Protein 4PH6 (pdb70)

B-factor: mean 16.08, std 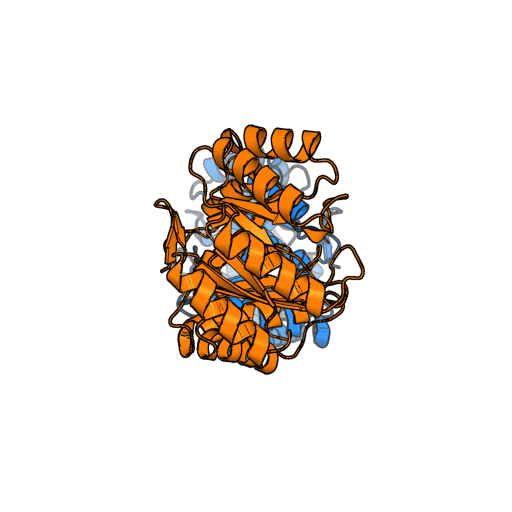8.1, range [1.44, 78.94]

Sequence (480 aa):
PVIVKNVRIGEGNPKIVVPIVAPTAEDILAEATASQTLDCDLVEWRLDYYENVADFSDVCNLSQQVMERLGQKPLLLTFRTQKEGGEMAFSEENYFALYHELVKKGALDLLDIELFANPLAADTLIHEAKKAGIKIVLCNHDFQKTPSQEEIVARLRQMQMRQADICKIAVMPQDATDVLTLLSATNEMYTHYASVPIVTMSMGQLGMISRVTGQLFGSALTFGSLSVQVLRNYLKTFEQPVIVKNVRIGEGNPKIVVPIVAPTAEDILAEATASQTLDCDLVEWRLDYYENVADFSDVCNLSQQVMERLGQKPLLLTFRTQKEGGEMAFSEENYFALYHELVKKGALDLLDIELFANPLAADTLIHEAKKAGIKIVLCNHDFQKTPSQEEIVARLRQMQMRQADICKIAVMPQDATDVLTLLSATNEMYTHYASVPIVTMSMGQLGMISRVTGQLFGSALTFGSLSVQVLRNYLKTFEQ

Radius of gyration: 26.82 Å; Cα contacts (8 Å, |Δi|>4): 1032; chains: 2; bounding box: 39×68×71 Å

Structure (mmCIF, N/CA/C/O backbone):
data_4PH6
#
_entry.id   4PH6
#
_cell.length_a   42.973
_cell.length_b   48.288
_cell.length_c   67.429
_cell.angle_alpha   108.070
_cell.angle_beta   92.860
_cell.angle_gamma   111.830
#
_symmetry.space_group_name_H-M   'P 1'
#
loop_
_entity.id
_entity.type
_entity.pdbx_description
1 polymer '3-dehydroquinate dehydratase'
2 water water
#
loop_
_atom_site.group_PDB
_atom_site.id
_atom_site.type_symbol
_atom_site.label_atom_id
_atom_site.label_alt_id
_atom_site.label_comp_id
_atom_site.label_asym_id
_atom_site.label_entity_id
_atom_site.label_seq_id
_atom_site.pdbx_PDB_ins_code
_atom_site.Cartn_x
_atom_site.Cartn_y
_atom_site.Cartn_z
_atom_site.occupancy
_atom_site.B_iso_or_equiv
_atom_site.auth_seq_id
_atom_site.auth_comp_id
_atom_site.auth_asym_id
_atom_site.auth_atom_id
_atom_site.pdbx_PDB_model_num
ATOM 1 N N . PRO A 1 6 ? -17.113 38.309 -36.553 1.00 21.41 3 PRO A N 1
ATOM 2 C CA . PRO A 1 6 ? -18.428 37.820 -36.115 1.00 18.45 3 PRO A CA 1
ATOM 3 C C . PRO A 1 6 ? -18.952 36.739 -37.047 1.00 20.83 3 PRO A C 1
ATOM 4 O O . PRO A 1 6 ? -19.082 36.963 -38.256 1.00 26.13 3 PRO A O 1
ATOM 8 N N . VAL A 1 7 ? -19.207 35.561 -36.496 1.00 13.99 4 VAL A N 1
ATOM 9 C CA . VAL A 1 7 ? -19.690 34.443 -37.299 1.00 14.36 4 VAL A CA 1
ATOM 10 C C . VAL A 1 7 ? -21.200 34.533 -37.438 1.00 15.13 4 VAL A C 1
ATOM 11 O O . VAL A 1 7 ? -21.927 34.474 -36.445 1.00 20.02 4 VAL A O 1
ATOM 15 N N . ILE A 1 8 ? -21.674 34.700 -38.667 1.00 11.68 5 ILE A N 1
ATOM 16 C CA . ILE A 1 8 ? -23.093 34.900 -38.890 1.00 11.76 5 ILE A CA 1
ATOM 17 C C . ILE A 1 8 ? -23.733 33.649 -39.478 1.00 11.58 5 ILE A C 1
ATOM 18 O O . ILE A 1 8 ? -23.351 33.182 -40.536 1.00 13.92 5 ILE A O 1
ATOM 23 N N . VAL A 1 9 ? -24.705 33.104 -38.755 1.00 16.11 6 VAL A N 1
ATOM 24 C CA . VAL A 1 9 ? -25.443 31.916 -39.183 1.00 17.17 6 VAL A CA 1
ATOM 25 C C . VAL A 1 9 ? -26.962 32.082 -38.982 1.00 17.57 6 VAL A C 1
ATOM 26 O O . VAL A 1 9 ? -27.444 32.255 -37.850 1.00 10.83 6 VAL A O 1
ATOM 30 N N . LYS A 1 10 ? -27.697 32.021 -40.097 1.00 11.40 7 LYS A N 1
ATOM 31 C CA . LYS A 1 10 ? -29.147 32.238 -40.118 1.00 11.58 7 LYS A CA 1
ATOM 32 C C . LYS A 1 10 ? -29.522 33.517 -39.368 1.00 13.70 7 LYS A C 1
ATOM 33 O O . LYS A 1 10 ? -30.368 33.511 -38.474 1.00 11.70 7 LYS A O 1
ATOM 39 N N . ASN A 1 11 ? -28.841 34.597 -39.750 1.00 12.95 8 ASN A N 1
ATOM 40 C CA . ASN A 1 11 ? -29.026 35.939 -39.213 1.00 12.69 8 ASN A CA 1
ATOM 41 C C . ASN A 1 11 ? -28.579 36.092 -37.759 1.00 13.89 8 ASN A C 1
ATOM 42 O O . ASN A 1 11 ? -28.622 37.192 -37.218 1.00 17.38 8 ASN A O 1
ATOM 47 N N . VAL A 1 12 ? -28.132 35.010 -37.126 1.00 16.62 9 VAL A N 1
ATOM 48 C CA . VAL A 1 12 ? -27.610 35.109 -35.762 1.00 11.23 9 VAL A CA 1
ATOM 49 C C . VAL A 1 12 ? -26.134 35.533 -35.785 1.00 11.19 9 VAL A C 1
ATOM 50 O O . VAL A 1 12 ? -25.275 34.803 -36.285 1.00 10.98 9 VAL A O 1
ATOM 54 N N . ARG A 1 13 ? -25.849 36.710 -35.224 1.00 11.48 10 ARG A N 1
ATOM 55 C CA . ARG A 1 13 ? -24.512 37.299 -35.291 1.00 11.58 10 ARG A CA 1
ATOM 56 C C . ARG A 1 13 ? -23.680 36.926 -34.079 1.00 11.08 10 ARG A C 1
ATOM 57 O O . ARG A 1 13 ? -23.672 37.635 -33.086 1.00 14.89 10 ARG A O 1
ATOM 65 N N . ILE A 1 14 ? -22.970 35.807 -34.173 1.00 15.09 11 ILE A N 1
ATOM 66 C CA . ILE A 1 14 ? -22.166 35.306 -33.070 1.00 11.79 11 ILE A CA 1
ATOM 67 C C . ILE A 1 14 ? -20.817 36.022 -32.994 1.00 12.74 11 ILE A C 1
ATOM 68 O O . ILE A 1 14 ? -20.006 35.935 -33.922 1.00 10.60 11 ILE A O 1
ATOM 73 N N . GLY A 1 15 ? -20.586 36.723 -31.886 1.00 10.40 12 GLY A N 1
ATOM 74 C CA . GLY A 1 15 ? -19.382 37.526 -31.721 1.00 10.60 12 GLY A CA 1
ATOM 75 C C . GLY A 1 15 ? -19.692 39.013 -31.768 1.00 15.08 12 GLY A C 1
ATOM 76 O O . GLY A 1 15 ? -18.792 39.838 -31.921 1.00 11.53 12 GLY A O 1
ATOM 77 N N . GLU A 1 16 ? -20.979 39.348 -31.647 1.00 15.75 13 GLU A N 1
ATOM 78 C CA . GLU A 1 16 ? -21.451 40.736 -31.648 1.00 17.37 13 GLU A CA 1
ATOM 79 C C . GLU A 1 16 ? -22.596 40.948 -30.667 1.00 16.48 13 GLU A C 1
ATOM 80 O O . GLU A 1 16 ? -23.432 40.075 -30.477 1.00 15.71 13 GLU A O 1
ATOM 86 N N . GLY A 1 17 ? -22.643 42.134 -30.071 1.00 18.53 14 GLY A N 1
ATOM 87 C CA . GLY A 1 17 ? -23.693 42.469 -29.145 1.00 11.54 14 GLY A CA 1
ATOM 88 C C . GLY A 1 17 ? -23.667 41.509 -27.981 1.00 14.36 14 GLY A C 1
ATOM 89 O O . GLY A 1 17 ? -22.596 41.092 -27.539 1.00 11.07 14 GLY A O 1
ATOM 90 N N . ASN A 1 18 ? -24.851 41.146 -27.498 1.00 10.69 15 ASN A N 1
ATOM 91 C CA . ASN A 1 18 ? -24.980 40.213 -26.392 1.00 12.43 15 ASN A CA 1
ATOM 92 C C . ASN A 1 18 ? -24.689 38.772 -26.800 1.00 16.14 15 ASN A C 1
ATOM 93 O O . ASN A 1 18 ? -24.954 38.389 -27.941 1.00 17.67 15 ASN A O 1
ATOM 98 N N . PRO A 1 19 ? -24.152 37.973 -25.860 1.00 15.91 16 PRO A N 1
ATOM 99 C CA . PRO A 1 19 ? -23.900 36.542 -26.041 1.00 14.25 16 PRO A CA 1
ATOM 100 C C . PRO A 1 19 ? -25.144 35.807 -26.510 1.00 14.52 16 PRO A C 1
ATOM 101 O O . PRO A 1 19 ? -26.217 35.965 -25.911 1.00 9.51 16 PRO A O 1
ATOM 105 N N . LYS A 1 20 ? -24.997 34.991 -27.546 1.00 9.83 17 LYS A N 1
ATOM 106 C CA . LYS A 1 20 ? -26.137 34.278 -28.085 1.00 9.75 17 LYS A CA 1
ATOM 107 C C . LYS A 1 20 ? -26.397 33.059 -27.227 1.00 11.54 17 LYS A C 1
ATOM 108 O O . LYS A 1 20 ? -25.461 32.455 -26.693 1.00 14.72 17 LYS A O 1
ATOM 114 N N . ILE A 1 21 ? -27.669 32.714 -27.077 1.00 9.34 18 ILE A N 1
ATOM 115 C CA . ILE A 1 21 ? -28.047 31.647 -26.172 1.00 9.16 18 ILE A CA 1
ATOM 116 C C . ILE A 1 21 ? -28.264 30.328 -26.896 1.00 12.68 18 ILE A C 1
ATOM 117 O O . ILE A 1 21 ? -28.961 30.266 -27.915 1.00 12.20 18 ILE A O 1
ATOM 122 N N . VAL A 1 22 ? -27.650 29.290 -26.331 1.00 9.18 19 VAL A N 1
ATOM 123 C CA . VAL A 1 22 ? -27.662 27.932 -26.842 1.00 10.04 19 VAL A CA 1
ATOM 124 C C . VAL A 1 22 ? -28.391 27.008 -25.883 1.00 13.77 19 VAL A C 1
ATOM 125 O O . VAL A 1 22 ? -28.008 26.896 -24.718 1.00 16.15 19 VAL A O 1
ATOM 129 N N . VAL A 1 23 ? -29.420 26.325 -26.364 1.00 9.23 20 VAL A N 1
ATOM 130 C CA . VAL A 1 23 ? -30.060 25.305 -25.555 1.00 9.22 20 VAL A CA 1
ATOM 131 C C . VAL A 1 23 ? -29.667 23.937 -26.099 1.00 15.81 20 VAL A C 1
ATOM 132 O O . VAL A 1 23 ? -29.734 23.701 -27.315 1.00 9.54 20 VAL A O 1
ATOM 136 N N . PRO A 1 24 ? -29.226 23.033 -25.198 1.00 16.92 21 PRO A N 1
ATOM 137 C CA . PRO A 1 24 ? -28.925 21.633 -25.526 1.00 15.25 21 PRO A CA 1
ATOM 138 C C . PRO A 1 24 ? -30.154 20.710 -25.484 1.00 14.19 21 PRO A C 1
ATOM 139 O O . PRO A 1 24 ? -31.034 20.829 -24.633 1.00 9.71 21 PRO A O 1
ATOM 143 N N . ILE A 1 25 ? -30.196 19.789 -26.436 1.00 15.69 22 ILE A N 1
ATOM 144 C CA . ILE A 1 25 ? -31.099 18.665 -26.371 1.00 10.13 22 ILE A CA 1
ATOM 145 C C . ILE A 1 25 ? -30.275 17.463 -25.939 1.00 10.33 22 ILE A C 1
ATOM 146 O O . ILE A 1 25 ? -29.306 17.111 -26.610 1.00 14.71 22 ILE A O 1
ATOM 151 N N . VAL A 1 26 ? -30.623 16.856 -24.807 1.00 10.43 23 VAL A N 1
ATOM 152 C CA . VAL A 1 26 ? -29.887 15.690 -24.320 1.00 10.70 23 VAL A CA 1
ATOM 153 C C . VAL A 1 26 ? -30.770 14.461 -24.162 1.00 13.17 23 VAL A C 1
ATOM 154 O O . VAL A 1 26 ? -30.365 13.485 -23.537 1.00 13.84 23 VAL A O 1
ATOM 158 N N . ALA A 1 27 ? -31.976 14.502 -24.725 1.00 18.14 24 ALA A N 1
ATOM 159 C CA . ALA A 1 27 ? -32.897 13.374 -24.613 1.00 17.54 24 ALA A CA 1
ATOM 160 C C . ALA A 1 27 ? -32.391 12.182 -25.439 1.00 17.11 24 ALA A C 1
ATOM 161 O O . ALA A 1 27 ? -31.880 12.360 -26.533 1.00 18.37 24 ALA A O 1
ATOM 163 N N . PRO A 1 28 ? -32.527 10.960 -24.902 1.00 18.69 25 PRO A N 1
ATOM 164 C CA . PRO A 1 28 ? -31.960 9.765 -25.535 1.00 16.23 25 PRO A CA 1
ATOM 165 C C . PRO A 1 28 ? -32.840 9.152 -26.622 1.00 19.60 25 PRO A C 1
ATOM 166 O O . PRO A 1 28 ? -32.309 8.465 -27.491 1.00 22.04 25 PRO A O 1
ATOM 170 N N . THR A 1 29 ? -34.153 9.359 -26.573 1.00 16.29 26 THR A N 1
ATOM 171 C CA . THR A 1 29 ? -35.006 8.777 -27.609 1.00 17.22 26 THR A CA 1
ATOM 172 C C . THR A 1 29 ? -35.325 9.792 -28.672 1.00 18.19 26 THR A C 1
ATOM 173 O O . THR A 1 29 ? -35.374 10.990 -28.396 1.00 12.35 26 THR A O 1
ATOM 177 N N . ALA A 1 30 ? -35.561 9.282 -29.881 1.00 19.98 27 ALA A N 1
ATOM 178 C CA . ALA A 1 30 ? -35.799 10.091 -31.069 1.00 16.08 27 ALA A CA 1
ATOM 179 C C . ALA A 1 30 ? -37.015 10.964 -30.881 1.00 16.36 27 ALA A C 1
ATOM 180 O O . ALA A 1 30 ? -36.997 12.163 -31.178 1.00 13.57 27 ALA A O 1
ATOM 182 N N . GLU A 1 31 ? -38.069 10.332 -30.378 1.00 19.51 28 GLU A N 1
ATOM 183 C CA . GLU A 1 31 ? -39.363 10.967 -30.164 1.00 20.30 28 GLU A CA 1
ATOM 184 C C . GLU A 1 31 ? -39.284 12.176 -29.239 1.00 21.39 28 GLU A C 1
ATOM 185 O O . GLU A 1 31 ? -39.920 13.200 -29.483 1.00 18.78 28 GLU A O 1
ATOM 191 N N . ASP A 1 32 ? -38.501 12.050 -28.174 1.00 21.68 29 ASP A N 1
ATOM 192 C CA . ASP A 1 32 ? -38.300 13.157 -27.251 1.00 21.07 29 ASP A CA 1
ATOM 193 C C . ASP A 1 32 ? -37.353 14.209 -27.831 1.00 19.15 29 ASP A C 1
ATOM 194 O O . ASP A 1 32 ? -37.461 15.388 -27.504 1.00 19.19 29 ASP A O 1
ATOM 199 N N . ILE A 1 33 ? -36.435 13.784 -28.693 1.00 11.92 30 ILE A N 1
ATOM 200 C CA . ILE A 1 33 ? -35.517 14.722 -29.336 1.00 16.95 30 ILE A CA 1
ATOM 201 C C . ILE A 1 33 ? -36.287 15.638 -30.292 1.00 12.26 30 ILE A C 1
ATOM 202 O O . ILE A 1 33 ? -36.067 16.849 -30.308 1.00 13.71 30 ILE A O 1
ATOM 207 N N . LEU A 1 34 ? -37.210 15.068 -31.058 1.00 10.87 31 LEU A N 1
ATOM 208 C CA . LEU A 1 34 ? -38.061 15.868 -31.937 1.00 13.88 31 LEU A CA 1
ATOM 209 C C . LEU A 1 34 ? -38.983 16.800 -31.144 1.00 16.70 31 LEU A C 1
ATOM 210 O O . LEU A 1 34 ? -39.152 17.962 -31.520 1.00 10.59 31 LEU A O 1
ATOM 215 N N . ALA A 1 35 ? -39.572 16.303 -30.056 1.00 11.69 32 ALA A N 1
ATOM 216 C CA . ALA A 1 35 ? -40.450 17.142 -29.247 1.00 18.79 32 ALA A CA 1
ATOM 217 C C . ALA A 1 35 ? -39.706 18.373 -28.731 1.00 15.99 32 ALA A C 1
ATOM 218 O O . ALA A 1 35 ? -40.201 19.502 -28.853 1.00 17.97 32 ALA A O 1
ATOM 220 N N . GLU A 1 36 ? -38.514 18.154 -28.185 1.00 13.83 33 GLU A N 1
ATOM 221 C CA . GLU A 1 36 ? -37.725 19.236 -27.608 1.00 11.06 33 GLU A CA 1
ATOM 222 C C . GLU A 1 36 ? -37.225 20.205 -28.691 1.00 9.74 33 GLU A C 1
ATOM 223 O O . GLU A 1 36 ? -36.983 21.380 -28.425 1.00 9.47 33 GLU A O 1
ATOM 229 N N . ALA A 1 37 ? -37.093 19.708 -29.913 1.00 9.53 34 ALA A N 1
ATOM 230 C CA . ALA A 1 37 ? -36.737 20.553 -31.038 1.00 9.08 34 ALA A CA 1
ATOM 231 C C . ALA A 1 37 ? -37.902 21.481 -31.338 1.00 9.25 34 ALA A C 1
ATOM 232 O O . ALA A 1 37 ? -37.737 22.692 -31.488 1.00 11.63 34 ALA A O 1
ATOM 234 N N . THR A 1 38 ? -39.088 20.894 -31.414 1.00 9.82 35 THR A N 1
ATOM 235 C CA . THR A 1 38 ? -40.292 21.673 -31.641 1.00 19.64 35 THR A CA 1
ATOM 236 C C . THR A 1 38 ? -40.487 22.684 -30.512 1.00 10.83 35 THR A C 1
ATOM 237 O O . THR A 1 38 ? -40.812 23.841 -30.780 1.00 10.26 35 THR A O 1
ATOM 241 N N . ALA A 1 39 ? -40.241 22.257 -29.274 1.00 10.39 36 ALA A N 1
ATOM 242 C CA . ALA A 1 39 ? -40.355 23.143 -28.125 1.00 11.30 36 ALA A CA 1
ATOM 243 C C . ALA A 1 39 ? -39.403 24.346 -28.205 1.00 17.89 36 ALA A C 1
ATOM 244 O O . ALA A 1 39 ? -39.755 25.428 -27.729 1.00 10.03 36 ALA A O 1
ATOM 246 N N . SER A 1 40 ? -38.222 24.176 -28.815 1.00 15.57 37 SER A N 1
ATOM 247 C CA . SER A 1 40 ? -37.265 25.281 -28.914 1.00 8.97 37 SER A CA 1
ATOM 248 C C . SER A 1 40 ? -37.854 26.485 -29.679 1.00 9.02 37 SER A C 1
ATOM 249 O O . SER A 1 40 ? -37.403 27.620 -29.515 1.00 8.97 37 SER A O 1
ATOM 252 N N . GLN A 1 41 ? -38.884 26.241 -30.479 1.00 9.29 38 GLN A N 1
ATOM 253 C CA . GLN A 1 41 ? -39.487 27.298 -31.286 1.00 13.51 38 GLN A CA 1
ATOM 254 C C . GLN A 1 41 ? -40.141 28.378 -30.441 1.00 13.70 38 GLN A C 1
ATOM 255 O O . GLN A 1 41 ? -40.347 29.493 -30.912 1.00 13.78 38 GLN A O 1
ATOM 261 N N . THR A 1 42 ? -40.481 28.041 -29.200 1.00 13.92 39 THR A N 1
ATOM 262 C CA . THR A 1 42 ? -41.061 29.014 -28.292 1.00 12.07 39 THR A CA 1
ATOM 263 C C . THR A 1 42 ? -40.187 29.227 -27.067 1.00 14.10 39 THR A C 1
ATOM 264 O O . THR A 1 42 ? -40.661 29.747 -26.050 1.00 16.32 39 THR A O 1
ATOM 268 N N . LEU A 1 43 ? -38.920 28.823 -27.162 1.00 9.05 40 LEU A N 1
ATOM 269 C CA . LEU A 1 43 ? -37.935 29.104 -26.113 1.00 13.42 40 LEU A CA 1
ATOM 270 C C . LEU A 1 43 ? -37.139 30.359 -26.450 1.00 12.99 40 LEU A C 1
ATOM 271 O O . LEU A 1 43 ? -36.863 30.628 -27.621 1.00 8.65 40 LEU A O 1
ATOM 276 N N . ASP A 1 44 ? -36.753 31.108 -25.420 1.00 10.16 41 ASP A N 1
ATOM 277 C CA . ASP A 1 44 ? -36.054 32.377 -25.608 1.00 12.99 41 ASP A CA 1
ATOM 278 C C . ASP A 1 44 ? -34.549 32.145 -25.801 1.00 11.84 41 ASP A C 1
ATOM 279 O O . ASP A 1 44 ? -33.740 32.540 -24.973 1.00 16.87 41 ASP A O 1
ATOM 284 N N . CYS A 1 45 ? -34.199 31.493 -26.903 1.00 8.46 42 CYS A N 1
ATOM 285 C CA . CYS A 1 45 ? -32.816 31.143 -27.208 1.00 11.16 42 CYS A CA 1
ATOM 286 C C . CYS A 1 45 ? -32.520 31.459 -28.664 1.00 12.93 42 CYS A C 1
ATOM 287 O O . CYS A 1 45 ? -33.435 31.747 -29.440 1.00 15.63 42 CYS A O 1
ATOM 290 N N . ASP A 1 46 ? -31.250 31.380 -29.042 1.00 7.35 43 ASP A N 1
ATOM 291 C CA . ASP A 1 46 ? -30.855 31.767 -30.380 1.00 7.10 43 ASP A CA 1
ATOM 292 C C . ASP A 1 46 ? -30.472 30.561 -31.218 1.00 7.99 43 ASP A C 1
ATOM 293 O O . ASP A 1 46 ? -30.700 30.539 -32.433 1.00 11.07 43 ASP A O 1
ATOM 298 N N . LEU A 1 47 ? -29.887 29.558 -30.579 1.00 6.64 44 LEU A N 1
ATOM 299 C CA . LEU A 1 47 ? -29.620 28.329 -31.290 1.00 8.34 44 LEU A CA 1
ATOM 300 C C . LEU A 1 47 ? -29.759 27.102 -30.408 1.00 9.90 44 LEU A C 1
ATOM 301 O O . LEU A 1 47 ? -30.021 27.209 -29.217 1.00 6.23 44 LEU A O 1
ATOM 306 N N . VAL A 1 48 ? -29.605 25.941 -31.036 1.00 7.01 45 VAL A N 1
ATOM 307 C CA . VAL A 1 48 ? -29.885 24.650 -30.427 1.00 7.42 45 VAL A CA 1
ATOM 308 C C . VAL A 1 48 ? -28.707 23.708 -30.618 1.00 8.68 45 VAL A C 1
ATOM 309 O O . VAL A 1 48 ? -28.210 23.560 -31.735 1.00 9.65 45 VAL A O 1
ATOM 313 N N . GLU A 1 49 ? -28.256 23.074 -29.540 1.00 6.86 46 GLU A N 1
ATOM 314 C CA . GLU A 1 49 ? -27.226 22.058 -29.651 1.00 6.03 46 GLU A CA 1
ATOM 315 C C . GLU A 1 49 ? -27.821 20.679 -29.408 1.00 13.73 46 GLU A C 1
ATOM 316 O O . GLU A 1 49 ? -28.307 20.382 -28.318 1.00 9.24 46 GLU A O 1
ATOM 322 N N . TRP A 1 50 ? -27.787 19.821 -30.415 1.00 10.69 47 TRP A N 1
ATOM 323 C CA . TRP A 1 50 ? -28.226 18.455 -30.186 1.00 9.10 47 TRP A CA 1
ATOM 324 C C . TRP A 1 50 ? -27.019 17.631 -29.742 1.00 7.07 47 TRP A C 1
ATOM 325 O O . TRP A 1 50 ? -26.041 17.496 -30.480 1.00 7.75 47 TRP A O 1
ATOM 336 N N . ARG A 1 51 ? -27.064 17.110 -28.523 1.00 8.38 48 ARG A N 1
ATOM 337 C CA . ARG A 1 51 ? -25.963 16.288 -28.031 1.00 10.45 48 ARG A CA 1
ATOM 338 C C . ARG A 1 51 ? -26.102 14.834 -28.495 1.00 8.71 48 ARG A C 1
ATOM 339 O O . ARG A 1 51 ? -26.931 14.087 -27.991 1.00 9.27 48 ARG A O 1
ATOM 347 N N . LEU A 1 52 ? -25.258 14.454 -29.448 1.00 8.61 49 LEU A N 1
ATOM 348 C CA . LEU A 1 52 ? -25.294 13.134 -30.080 1.00 11.61 49 LEU A CA 1
ATOM 349 C C . LEU A 1 52 ? -24.993 11.982 -29.137 1.00 14.09 49 LEU A C 1
ATOM 350 O O . LEU A 1 52 ? -25.555 10.893 -29.277 1.00 10.80 49 LEU A O 1
ATOM 355 N N . ASP A 1 53 ? -24.102 12.222 -28.181 1.00 12.78 50 ASP A N 1
ATOM 356 C CA . ASP A 1 53 ? -23.603 11.142 -27.340 1.00 17.14 50 ASP A CA 1
ATOM 357 C C . ASP A 1 53 ? -24.666 10.686 -26.334 1.00 21.38 50 ASP A C 1
ATOM 358 O O . ASP A 1 53 ? -24.495 9.660 -25.675 1.00 21.98 50 ASP A O 1
ATOM 363 N N . TYR A 1 54 ? -25.772 11.430 -26.247 1.00 18.10 51 TYR A N 1
ATOM 364 C CA . TYR A 1 54 ? -26.938 10.982 -25.487 1.00 21.39 51 TYR A CA 1
ATOM 365 C C . TYR A 1 54 ? -27.872 10.096 -26.321 1.00 20.44 51 TYR A C 1
ATOM 366 O O . TYR A 1 54 ? -28.622 9.292 -25.764 1.00 17.15 51 TYR A O 1
ATOM 375 N N . TYR A 1 55 ? -27.846 10.257 -27.648 1.00 15.42 52 TYR A N 1
ATOM 376 C CA . TYR A 1 55 ? -28.808 9.554 -28.507 1.00 16.48 52 TYR A CA 1
ATOM 377 C C . TYR A 1 55 ? -28.601 8.040 -28.509 1.00 21.28 52 TYR A C 1
ATOM 378 O O . TYR A 1 55 ? -27.528 7.558 -28.866 1.00 27.42 52 TYR A O 1
ATOM 387 N N . GLU A 1 56 ? -29.638 7.292 -28.135 1.00 14.17 53 GLU A N 1
ATOM 388 C CA . GLU A 1 56 ? -29.516 5.840 -28.004 1.00 17.53 53 GLU A CA 1
ATOM 389 C C . GLU A 1 56 ? -29.092 5.117 -29.297 1.00 21.65 53 GLU A C 1
ATOM 390 O O . GLU A 1 56 ? -28.491 4.039 -29.229 1.00 27.03 53 GLU A O 1
ATOM 396 N N . ASN A 1 57 ? -29.399 5.692 -30.460 1.00 17.37 54 ASN A N 1
ATOM 397 C CA . ASN A 1 57 ? -29.084 5.034 -31.731 1.00 22.32 54 ASN A CA 1
ATOM 398 C C . ASN A 1 57 ? -27.888 5.624 -32.465 1.00 20.34 54 ASN A C 1
ATOM 399 O O . ASN A 1 57 ? -27.773 5.464 -33.679 1.00 26.29 54 ASN A O 1
ATOM 404 N N . VAL A 1 58 ? -26.990 6.279 -31.734 1.00 17.85 55 VAL A N 1
ATOM 405 C CA . VAL A 1 58 ? -25.939 7.083 -32.352 1.00 14.37 55 VAL A CA 1
ATOM 406 C C . VAL A 1 58 ? -24.917 6.257 -33.164 1.00 16.48 55 VAL A C 1
ATOM 407 O O . VAL A 1 58 ? -24.171 6.796 -33.995 1.00 16.00 55 VAL A O 1
ATOM 411 N N . ALA A 1 59 ? -24.905 4.951 -32.935 1.00 14.60 56 ALA A N 1
ATOM 412 C CA . ALA A 1 59 ? -24.046 4.046 -33.685 1.00 19.09 56 ALA A CA 1
ATOM 413 C C . ALA A 1 59 ? -24.599 3.804 -35.081 1.00 24.97 56 ALA A C 1
ATOM 414 O O . ALA A 1 59 ? -23.874 3.354 -35.966 1.00 38.23 56 ALA A O 1
ATOM 416 N N . ASP A 1 60 ? -25.884 4.085 -35.277 1.00 19.47 57 ASP A N 1
ATOM 417 C CA . ASP A 1 60 ? -26.480 3.996 -36.604 1.00 20.27 57 ASP A CA 1
ATOM 418 C C . ASP A 1 60 ? -26.413 5.365 -37.273 1.00 15.78 57 ASP A C 1
ATOM 419 O O . ASP A 1 60 ? -27.281 6.215 -37.081 1.00 16.75 57 ASP A O 1
ATOM 424 N N . PHE A 1 61 ? -25.370 5.558 -38.068 1.00 17.93 58 PHE A N 1
ATOM 425 C CA . PHE A 1 61 ? -25.014 6.877 -38.579 1.00 14.73 58 PHE A CA 1
ATOM 426 C C . PHE A 1 61 ? -26.069 7.430 -39.539 1.00 17.67 58 PHE A C 1
ATOM 427 O O . PHE A 1 61 ? -26.242 8.649 -39.638 1.00 16.34 58 PHE A O 1
ATOM 435 N N . SER A 1 62 ? -26.790 6.536 -40.215 1.00 19.24 59 SER A N 1
ATOM 436 C CA . SER A 1 62 ? -27.843 6.932 -41.154 1.00 21.16 59 SER A CA 1
ATOM 437 C C . SER A 1 62 ? -29.103 7.364 -40.432 1.00 20.68 59 SER A C 1
ATOM 438 O O . SER A 1 62 ? -29.800 8.287 -40.864 1.00 19.05 59 SER A O 1
ATOM 441 N N . ASP A 1 63 ? -29.399 6.661 -39.348 1.00 16.14 60 ASP A N 1
ATOM 442 C CA . ASP A 1 63 ? -30.482 7.035 -38.464 1.00 15.84 60 ASP A CA 1
ATOM 443 C C . ASP A 1 63 ? -30.220 8.437 -37.928 1.00 21.49 60 ASP A C 1
ATOM 444 O O . ASP A 1 63 ? -31.120 9.278 -37.884 1.00 15.07 60 ASP A O 1
ATOM 449 N N . VAL A 1 64 ? -28.967 8.693 -37.549 1.00 18.49 61 VAL A N 1
ATOM 450 C CA . VAL A 1 64 ? -28.604 9.993 -37.009 1.00 16.54 61 VAL A CA 1
ATOM 451 C C . VAL A 1 64 ? -28.743 11.085 -38.078 1.00 13.66 61 VAL A C 1
ATOM 452 O O . VAL A 1 64 ? -29.265 12.157 -37.797 1.00 13.38 61 VAL A O 1
ATOM 456 N N . CYS A 1 65 ? -28.282 10.816 -39.299 1.00 14.25 62 CYS A N 1
ATOM 457 C CA . CYS A 1 65 ? -28.394 11.798 -40.382 1.00 16.12 62 CYS A CA 1
ATOM 458 C C . CYS A 1 65 ? -29.854 12.166 -40.647 1.00 14.94 62 CYS A C 1
ATOM 459 O O . CYS A 1 65 ? -30.186 13.341 -40.787 1.00 14.86 62 CYS A O 1
ATOM 462 N N . ASN A 1 66 ? -30.714 11.152 -40.705 1.00 15.42 63 ASN A N 1
ATOM 463 C CA . ASN A 1 66 ? -32.141 11.346 -40.965 1.00 15.88 63 ASN A CA 1
ATOM 464 C C . ASN A 1 66 ? -32.811 12.089 -39.831 1.00 17.24 63 ASN A C 1
ATOM 465 O O . ASN A 1 66 ? -33.579 13.030 -40.040 1.00 15.25 63 ASN A O 1
ATOM 470 N N . LEU A 1 67 ? -32.517 11.649 -38.619 1.00 14.61 64 LEU A N 1
ATOM 471 C CA . LEU A 1 67 ? -33.036 12.320 -37.453 1.00 14.74 64 LEU A CA 1
ATOM 472 C C . LEU A 1 67 ? -32.592 13.781 -37.462 1.00 13.75 64 LEU A C 1
ATOM 473 O O . LEU A 1 67 ? -33.361 14.665 -37.073 1.00 16.17 64 LEU A O 1
ATOM 478 N N . SER A 1 68 ? -31.371 14.043 -37.924 1.00 13.47 65 SER A N 1
ATOM 479 C CA . SER A 1 68 ? -30.868 15.417 -37.936 1.00 20.73 65 SER A CA 1
ATOM 480 C C . SER A 1 68 ? -31.707 16.276 -38.888 1.00 17.84 65 SER A C 1
ATOM 481 O O . SER A 1 68 ? -31.918 17.462 -38.637 1.00 16.49 65 SER A O 1
ATOM 484 N N . GLN A 1 69 ? -32.204 15.659 -39.957 1.00 16.47 66 GLN A N 1
ATOM 485 C CA . GLN A 1 69 ? -33.074 16.341 -40.911 1.00 16.15 66 GLN A CA 1
ATOM 486 C C . GLN A 1 69 ? -34.407 16.753 -40.283 1.00 16.97 66 GLN A C 1
ATOM 487 O O . GLN A 1 69 ? -34.852 17.893 -40.431 1.00 15.12 66 GLN A O 1
ATOM 493 N N . GLN A 1 70 ? -35.022 15.820 -39.563 1.00 17.50 67 GLN A N 1
ATOM 494 C CA . GLN A 1 70 ? -36.280 16.057 -38.865 1.00 14.83 67 GLN A CA 1
ATOM 495 C C . GLN A 1 70 ? -36.171 17.077 -37.720 1.00 18.07 67 GLN A C 1
ATOM 496 O O . GLN A 1 70 ? -37.123 17.814 -37.434 1.00 16.20 67 GLN A O 1
ATOM 502 N N . VAL A 1 71 ? -35.014 17.103 -37.066 1.00 11.21 68 VAL A N 1
ATOM 503 C CA . VAL A 1 71 ? -34.728 18.087 -36.033 1.00 8.57 68 VAL A CA 1
ATOM 504 C C . VAL A 1 71 ? -34.642 19.486 -36.634 1.00 8.22 68 VAL A C 1
ATOM 505 O O . VAL A 1 71 ? -35.265 20.420 -36.137 1.00 7.87 68 VAL A O 1
ATOM 509 N N . MET A 1 72 ? -33.885 19.612 -37.722 1.00 9.41 69 MET A N 1
ATOM 510 C CA . MET A 1 72 ? -33.750 20.886 -38.431 1.00 12.08 69 MET A CA 1
ATOM 511 C C . MET A 1 72 ? -35.088 21.454 -38.902 1.00 15.29 69 MET A C 1
ATOM 512 O O . MET A 1 72 ? -35.332 22.661 -38.804 1.00 15.59 69 MET A O 1
ATOM 517 N N . GLU A 1 73 ? -35.951 20.583 -39.420 1.00 15.49 70 GLU A N 1
ATOM 518 C CA . GLU A 1 73 ? -37.244 21.016 -39.944 1.00 11.78 70 GLU A CA 1
ATOM 519 C C . GLU A 1 73 ? -38.101 21.689 -38.886 1.00 14.19 70 GLU A C 1
ATOM 520 O O . GLU A 1 73 ? -38.917 22.555 -39.219 1.00 14.16 70 GLU A O 1
ATOM 526 N N . ARG A 1 74 ? -37.909 21.294 -37.624 1.00 9.99 71 ARG A N 1
ATOM 527 C CA . ARG A 1 74 ? -38.680 21.829 -36.494 1.00 9.89 71 ARG A CA 1
ATOM 528 C C . ARG A 1 74 ? -37.996 23.000 -35.759 1.00 12.19 71 ARG A C 1
ATOM 529 O O . ARG A 1 74 ? -38.488 23.450 -34.728 1.00 12.28 71 ARG A O 1
ATOM 537 N N . LEU A 1 75 ? -36.861 23.489 -36.253 1.00 12.30 72 LEU A N 1
ATOM 538 C CA . LEU A 1 75 ? -36.091 24.454 -35.458 1.00 7.13 72 LEU A CA 1
ATOM 539 C C . LEU A 1 75 ? -36.473 25.913 -35.660 1.00 6.58 72 LEU A C 1
ATOM 540 O O . LEU A 1 75 ? -35.847 26.779 -35.082 1.00 11.96 72 LEU A O 1
ATOM 545 N N . GLY A 1 76 ? -37.489 26.187 -36.476 1.00 9.30 73 GLY A N 1
ATOM 546 C CA . GLY A 1 76 ? -37.941 27.551 -36.711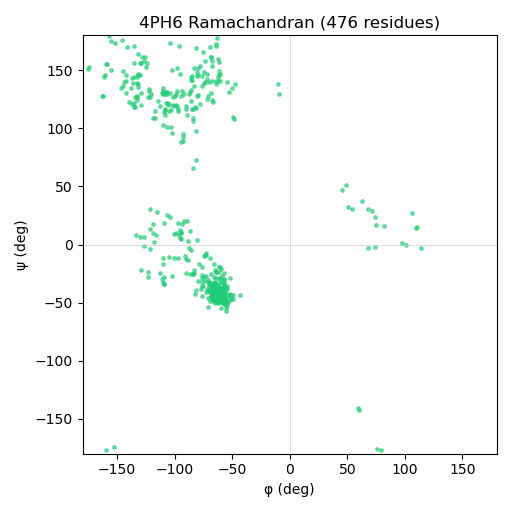 1.00 7.34 73 GLY A CA 1
ATOM 547 C C . GLY A 1 76 ? -36.837 28.497 -37.170 1.00 15.90 73 GLY A C 1
ATOM 548 O O . GLY A 1 76 ? -36.855 29.694 -36.852 1.00 9.08 73 GLY A O 1
ATOM 549 N N . GLN A 1 77 ? -35.868 27.921 -37.887 1.00 19.16 74 GLN A N 1
ATOM 550 C CA . GLN A 1 77 ? -34.743 28.611 -38.525 1.00 16.81 74 GLN A CA 1
ATOM 551 C C . GLN A 1 77 ? -33.691 29.072 -37.503 1.00 10.17 74 GLN A C 1
ATOM 552 O O . GLN A 1 77 ? -32.915 29.989 -37.771 1.00 8.15 74 GLN A O 1
ATOM 558 N N . LYS A 1 78 ? -33.658 28.414 -36.346 1.00 5.39 75 LYS A N 1
ATOM 559 C CA . LYS A 1 78 ? -32.541 28.560 -35.413 1.00 4.76 75 LYS A CA 1
ATOM 560 C C . LYS A 1 78 ? -31.384 27.636 -35.816 1.00 15.30 75 LYS A C 1
ATOM 561 O O . LYS A 1 78 ? -31.603 26.471 -36.152 1.00 12.04 75 LYS A O 1
ATOM 567 N N . PRO A 1 79 ? -30.152 28.152 -35.765 1.00 4.42 76 PRO A N 1
ATOM 568 C CA . PRO A 1 79 ? -28.984 27.339 -36.124 1.00 9.90 76 PRO A CA 1
ATOM 569 C C . PRO A 1 79 ? -28.924 26.057 -35.328 1.00 4.44 76 PRO A C 1
ATOM 570 O O . PRO A 1 79 ? -29.228 26.050 -34.136 1.00 9.96 76 PRO A O 1
ATOM 574 N N . LEU A 1 80 ? -28.554 24.979 -36.003 1.00 7.09 77 LEU A N 1
ATOM 575 C CA . LEU A 1 80 ? -28.393 23.686 -35.370 1.00 5.75 77 LEU A CA 1
ATOM 576 C C . LEU A 1 80 ? -26.915 23.309 -35.267 1.00 6.05 77 LEU A C 1
ATOM 577 O O . LEU A 1 80 ? -26.242 23.060 -36.273 1.00 5.23 77 LEU A O 1
ATOM 582 N N . LEU A 1 81 ? -26.442 23.287 -34.027 1.00 4.49 78 LEU A N 1
ATOM 583 C CA . LEU A 1 81 ? -25.130 22.772 -33.667 1.00 9.84 78 LEU A CA 1
ATOM 584 C C . LEU A 1 81 ? -25.227 21.292 -33.301 1.00 8.82 78 LEU A C 1
ATOM 585 O O . LEU A 1 81 ? -26.075 20.895 -32.483 1.00 4.80 78 LEU A O 1
ATOM 590 N N . LEU A 1 82 ? -24.361 20.481 -33.904 1.00 5.29 79 LEU A N 1
ATOM 591 C CA . LEU A 1 82 ? -24.292 19.058 -33.584 1.00 5.69 79 LEU A CA 1
ATOM 592 C C . LEU A 1 82 ? -22.993 18.775 -32.840 1.00 6.67 79 LEU A C 1
ATOM 593 O O . LEU A 1 82 ? -21.916 19.238 -33.235 1.00 11.11 79 LEU A O 1
ATOM 598 N N . THR A 1 83 ? -23.096 18.008 -31.768 1.00 9.48 80 THR A N 1
ATOM 599 C CA . THR A 1 83 ? -21.958 17.741 -30.891 1.00 12.46 80 THR A CA 1
ATOM 600 C C . THR A 1 83 ? -21.944 16.300 -30.441 1.00 6.38 80 THR A C 1
ATOM 601 O O . THR A 1 83 ? -22.911 15.843 -29.848 1.00 10.87 80 THR A O 1
ATOM 605 N N . PHE A 1 84 ? -20.868 15.583 -30.708 1.00 6.92 81 PHE A N 1
ATOM 606 C CA . PHE A 1 84 ? -20.637 14.327 -29.997 1.00 8.63 81 PHE A CA 1
ATOM 607 C C . PHE A 1 84 ? -19.579 14.556 -28.923 1.00 14.64 81 PHE A C 1
ATOM 608 O O . PHE A 1 84 ? -18.386 14.543 -29.222 1.00 15.96 81 PHE A O 1
ATOM 616 N N . ARG A 1 85 ? -19.986 14.813 -27.685 1.00 11.19 82 ARG A N 1
ATOM 617 C CA . ARG A 1 85 ? -18.977 15.013 -26.649 1.00 16.11 82 ARG A CA 1
ATOM 618 C C . ARG A 1 85 ? -18.316 13.678 -26.322 1.00 18.44 82 ARG A C 1
ATOM 619 O O . ARG A 1 85 ? -19.000 12.703 -26.001 1.00 22.21 82 ARG A O 1
ATOM 627 N N . THR A 1 86 ? -16.997 13.620 -26.419 1.00 12.66 83 THR A N 1
ATOM 628 C CA . THR A 1 86 ? -16.310 12.362 -26.134 1.00 20.67 83 THR A CA 1
ATOM 629 C C . THR A 1 86 ? -16.217 12.158 -24.629 1.00 17.80 83 THR A C 1
ATOM 630 O O . THR A 1 86 ? -16.194 13.121 -23.859 1.00 14.16 83 THR A O 1
ATOM 634 N N . GLN A 1 87 ? -16.133 10.897 -24.229 1.00 16.68 84 GLN A N 1
ATOM 635 C CA . GLN A 1 87 ? -16.154 10.505 -22.826 1.00 17.73 84 GLN A CA 1
ATOM 636 C C . GLN A 1 87 ? -15.074 11.195 -21.987 1.00 18.88 84 GLN A C 1
ATOM 637 O O . GLN A 1 87 ? -15.327 11.563 -20.847 1.00 18.46 84 GLN A O 1
ATOM 643 N N . LYS A 1 88 ? -13.881 11.394 -22.543 1.00 20.75 85 LYS A N 1
ATOM 644 C CA . LYS A 1 88 ? -12.788 11.967 -21.754 1.00 23.14 85 LYS A CA 1
ATOM 645 C C . LYS A 1 88 ? -12.984 13.466 -21.482 1.00 21.75 85 LYS A C 1
ATOM 646 O O . LYS A 1 88 ? -12.247 14.063 -20.690 1.00 17.50 85 LYS A O 1
ATOM 652 N N . GLU A 1 89 ? -13.974 14.073 -22.135 1.00 21.37 86 GLU A N 1
ATOM 653 C CA . GLU A 1 89 ? -14.269 15.487 -21.904 1.00 20.41 86 GLU A CA 1
ATOM 654 C C . GLU A 1 89 ? -15.707 15.675 -21.413 1.00 13.69 86 GLU A C 1
ATOM 655 O O . GLU A 1 89 ? -16.336 16.698 -21.689 1.00 12.77 86 GLU A O 1
ATOM 661 N N . GLY A 1 90 ? -16.222 14.674 -20.699 1.00 14.57 87 GLY A N 1
ATOM 662 C CA . GLY A 1 90 ? -17.546 14.758 -20.091 1.00 15.18 87 GLY A CA 1
ATOM 663 C C . GLY A 1 90 ? -18.692 14.053 -20.811 1.00 14.32 87 GLY A C 1
ATOM 664 O O . GLY A 1 90 ? -19.825 14.068 -20.348 1.00 14.32 87 GLY A O 1
ATOM 665 N N . GLY A 1 91 ? -18.399 13.431 -21.945 1.00 14.26 88 GLY A N 1
ATOM 666 C CA . GLY A 1 91 ? -19.421 12.802 -22.760 1.00 17.23 88 GLY A CA 1
ATOM 667 C C . GLY A 1 91 ? -20.132 11.644 -22.095 1.00 18.63 88 GLY A C 1
ATOM 668 O O . GLY A 1 91 ? -19.738 11.211 -21.020 1.00 24.61 88 GLY A O 1
ATOM 669 N N . GLU A 1 92 ? -21.173 11.131 -22.742 1.00 15.12 89 GLU A N 1
ATOM 670 C CA . GLU A 1 92 ? -22.020 10.108 -22.121 1.00 20.10 89 GLU A CA 1
ATOM 671 C C . GLU A 1 92 ? -21.592 8.661 -22.370 1.00 21.56 89 GLU A C 1
ATOM 672 O O . GLU A 1 92 ? -21.923 7.781 -21.582 1.00 23.49 89 GLU A O 1
ATOM 678 N N . MET A 1 93 ? -20.871 8.408 -23.459 1.00 26.03 90 MET A N 1
ATOM 679 C CA . MET A 1 93 ? -20.563 7.030 -23.847 1.00 25.95 90 MET A CA 1
ATOM 680 C C . MET A 1 93 ? -19.188 6.831 -24.472 1.00 25.06 90 MET A C 1
ATOM 681 O O . MET A 1 93 ? -18.653 7.720 -25.148 1.00 24.05 90 MET A O 1
ATOM 686 N N . ALA A 1 94 ? -18.635 5.643 -24.249 1.00 27.45 91 ALA A N 1
ATOM 687 C CA . ALA A 1 94 ? -17.430 5.209 -24.936 1.00 27.01 91 ALA A CA 1
ATOM 688 C C . ALA A 1 94 ? -17.684 5.134 -26.449 1.00 27.76 91 ALA A C 1
ATOM 689 O O . ALA A 1 94 ? -18.767 4.760 -26.896 1.00 23.67 91 ALA A O 1
ATOM 691 N N . PHE A 1 95 ? -16.676 5.485 -27.233 1.00 24.03 92 PHE A N 1
ATOM 692 C CA . PHE A 1 95 ? -16.819 5.566 -28.678 1.00 23.97 92 PHE A CA 1
ATOM 693 C C . PHE A 1 95 ? -15.411 5.571 -29.237 1.00 24.43 92 PHE A C 1
ATOM 694 O O . PHE A 1 95 ? -14.572 6.358 -28.791 1.00 24.59 92 PHE A O 1
ATOM 702 N N . SER A 1 96 ? -15.141 4.675 -30.181 1.00 24.88 93 SER A N 1
ATOM 703 C CA . SER A 1 96 ? -13.853 4.644 -30.857 1.00 25.44 93 SER A CA 1
ATOM 704 C C . SER A 1 96 ? -13.614 5.946 -31.611 1.00 26.45 93 SER A C 1
ATOM 705 O O . SER A 1 96 ? -14.565 6.577 -32.077 1.00 25.10 93 SER A O 1
ATOM 708 N N . GLU A 1 97 ? -12.351 6.345 -31.730 1.00 25.98 94 GLU A N 1
ATOM 709 C CA . GLU A 1 97 ? -11.981 7.454 -32.605 1.00 26.25 94 GLU A CA 1
ATOM 710 C C . GLU A 1 97 ? -12.543 7.258 -34.026 1.00 27.60 94 GLU A C 1
ATOM 711 O O . GLU A 1 97 ? -13.070 8.198 -34.620 1.00 26.44 94 GLU A O 1
ATOM 717 N N . GLU A 1 98 ? -12.439 6.038 -34.554 1.00 27.03 95 GLU A N 1
ATOM 718 C CA . GLU A 1 98 ? -12.907 5.735 -35.912 1.00 27.55 95 GLU A CA 1
ATOM 719 C C . GLU A 1 98 ? -14.402 6.007 -36.067 1.00 26.88 95 GLU A C 1
ATOM 720 O O . GLU A 1 98 ? -14.826 6.604 -37.055 1.00 27.16 95 GLU A O 1
ATOM 726 N N . ASN A 1 99 ? -15.192 5.576 -35.084 1.00 26.14 96 ASN A N 1
ATOM 727 C CA . ASN A 1 99 ? -16.626 5.856 -35.073 1.00 25.56 96 ASN A CA 1
ATOM 728 C C . ASN A 1 99 ? -16.911 7.345 -34.872 1.00 27.48 96 ASN A C 1
ATOM 729 O O . ASN A 1 99 ? -17.875 7.883 -35.413 1.00 26.79 96 ASN A O 1
ATOM 734 N N . TYR A 1 100 ? -16.064 8.008 -34.097 1.00 12.20 97 TYR A N 1
ATOM 735 C CA . TYR A 1 100 ? -16.203 9.429 -33.890 1.00 10.95 97 TYR A CA 1
ATOM 736 C C . TYR A 1 100 ? -16.105 10.154 -35.233 1.00 11.54 97 TYR A C 1
ATOM 737 O O . TYR A 1 100 ? -17.014 10.898 -35.616 1.00 10.30 97 TYR A O 1
ATOM 746 N N . PHE A 1 101 ? -15.029 9.910 -35.971 1.00 10.97 98 PHE A N 1
ATOM 747 C CA . PHE A 1 101 ? -14.840 10.606 -37.241 1.00 21.95 98 PHE A CA 1
ATOM 748 C C . PHE A 1 101 ? -15.761 10.101 -38.356 1.00 16.12 98 PHE A C 1
ATOM 749 O O . PHE A 1 101 ? -16.164 10.881 -39.222 1.00 16.79 98 PHE A O 1
ATOM 757 N N . ALA A 1 102 ? -16.106 8.819 -38.334 1.00 12.96 99 ALA A N 1
ATOM 758 C CA . ALA A 1 102 ? -17.006 8.263 -39.352 1.00 17.27 99 ALA A CA 1
ATOM 759 C C . ALA A 1 102 ? -18.419 8.870 -39.261 1.00 17.52 99 ALA A C 1
ATOM 760 O O . ALA A 1 102 ? -19.047 9.181 -40.286 1.00 16.83 99 ALA A O 1
ATOM 762 N N . LEU A 1 103 ? -18.902 9.045 -38.031 1.00 16.75 100 LEU A N 1
ATOM 763 C CA . LEU A 1 103 ? -20.211 9.658 -37.776 1.00 14.61 100 LEU A CA 1
ATOM 764 C C . LEU A 1 103 ? -20.277 11.086 -38.301 1.00 14.81 100 LEU A C 1
ATOM 765 O O . LEU A 1 103 ? -21.228 11.467 -38.986 1.00 11.69 100 LEU A O 1
ATOM 770 N N . TYR A 1 104 ? -19.268 11.875 -37.950 1.00 10.86 101 TYR A N 1
ATOM 771 C CA . TYR A 1 104 ? -19.200 13.264 -38.376 1.00 11.53 101 TYR A CA 1
ATOM 772 C C . TYR A 1 104 ? -19.107 13.393 -39.904 1.00 17.13 101 TYR A C 1
ATOM 773 O O . TYR A 1 104 ? -19.793 14.230 -40.497 1.00 22.76 101 TYR A O 1
ATOM 782 N N . HIS A 1 105 ? -18.262 12.576 -40.535 1.00 16.57 102 HIS A N 1
ATOM 783 C CA . HIS A 1 105 ? -18.136 12.579 -41.991 1.00 11.61 102 HIS A CA 1
ATOM 784 C C . HIS A 1 105 ? -19.500 12.307 -42.640 1.00 17.21 102 HIS A C 1
ATOM 785 O O . HIS A 1 105 ? -19.867 12.965 -43.616 1.00 17.28 102 HIS A O 1
ATOM 792 N N . GLU A 1 106 ? -20.256 11.365 -42.079 1.00 13.00 103 GLU A N 1
ATOM 793 C CA . GLU A 1 106 ? -21.589 11.052 -42.586 1.00 15.32 103 GLU A CA 1
ATOM 794 C C . GLU A 1 106 ? -22.602 12.189 -42.424 1.00 14.06 103 GLU A C 1
ATOM 795 O O . GLU A 1 106 ? -23.385 12.457 -43.335 1.00 13.28 103 GLU A O 1
ATOM 801 N N . LEU A 1 107 ? -22.611 12.830 -41.258 1.00 15.10 104 LEU A N 1
ATOM 802 C CA . LEU A 1 107 ? -23.464 13.991 -41.032 1.00 10.81 104 LEU A CA 1
ATOM 803 C C . LEU A 1 107 ? -23.148 15.082 -42.046 1.00 13.04 104 LEU A C 1
ATOM 804 O O . LEU A 1 107 ? -24.051 15.719 -42.595 1.00 10.17 104 LEU A O 1
ATOM 809 N N . VAL A 1 108 ? -21.859 15.284 -42.299 1.00 9.97 105 VAL A N 1
ATOM 810 C CA . VAL A 1 108 ? -21.429 16.288 -43.257 1.00 13.45 105 VAL A CA 1
ATOM 811 C C . VAL A 1 108 ? -22.033 16.028 -44.647 1.00 15.45 105 VAL A C 1
ATOM 812 O O . VAL A 1 108 ? -22.506 16.963 -45.301 1.00 11.72 105 VAL A O 1
ATOM 816 N N . LYS A 1 109 ? -22.049 14.759 -45.065 1.00 11.90 106 LYS A N 1
ATOM 817 C CA . LYS A 1 109 ? -22.539 14.369 -46.384 1.00 16.99 106 LYS A CA 1
ATOM 818 C C . LYS A 1 109 ? -24.059 14.365 -46.518 1.00 21.16 106 LYS A C 1
ATOM 819 O O . LYS A 1 109 ? -24.590 14.834 -47.524 1.00 18.51 106 LYS A O 1
ATOM 825 N N . LYS A 1 110 ? -24.749 13.815 -45.519 1.00 17.69 107 LYS A N 1
ATOM 826 C CA . LYS A 1 110 ? -26.168 13.512 -45.657 1.00 19.13 107 LYS A CA 1
ATOM 827 C C . LYS A 1 110 ? -27.008 13.962 -44.462 1.00 21.38 107 LYS A C 1
ATOM 828 O O . LYS A 1 110 ? -28.197 13.640 -44.380 1.00 17.37 107 LYS A O 1
ATOM 834 N N . GLY A 1 111 ? -26.399 14.702 -43.540 1.00 19.07 108 GLY A N 1
ATOM 835 C CA . GLY A 1 111 ? -27.128 15.203 -42.393 1.00 11.86 108 GLY A CA 1
ATOM 836 C C . GLY A 1 111 ? -27.450 16.677 -42.513 1.00 11.14 108 GLY A C 1
ATOM 837 O O . GLY A 1 111 ? -26.994 17.340 -43.439 1.00 10.00 108 GLY A O 1
ATOM 838 N N . ALA A 1 112 ? -28.241 17.186 -41.568 1.00 11.46 109 ALA A N 1
ATOM 839 C CA . ALA A 1 112 ? -28.523 18.610 -41.489 1.00 8.91 109 ALA A CA 1
ATOM 840 C C . ALA A 1 112 ? -27.858 19.215 -40.255 1.00 8.00 109 ALA A C 1
ATOM 841 O O . ALA A 1 112 ? -27.981 18.676 -39.151 1.00 10.66 109 ALA A O 1
ATOM 843 N N . LEU A 1 113 ? -27.140 20.323 -40.446 1.00 14.86 110 LEU A N 1
ATOM 844 C CA . LEU A 1 113 ? -26.440 20.996 -39.350 1.00 9.28 110 LEU A CA 1
ATOM 845 C C . LEU A 1 113 ? -25.818 22.300 -39.827 1.00 5.68 110 LEU A C 1
ATOM 846 O O . LEU A 1 113 ? -25.477 22.436 -40.984 1.00 5.75 110 LEU A O 1
ATOM 851 N N . ASP A 1 114 ? -25.656 23.257 -38.925 1.00 8.44 111 ASP A N 1
ATOM 852 C CA . ASP A 1 114 ? -25.105 24.555 -39.305 1.00 9.49 111 ASP A CA 1
ATOM 853 C C . ASP A 1 114 ? -23.724 24.761 -38.709 1.00 8.85 111 ASP A C 1
ATOM 854 O O . ASP A 1 114 ? -22.890 25.453 -39.293 1.00 10.62 111 ASP A O 1
ATOM 859 N N . LEU A 1 115 ? -23.496 24.150 -37.548 1.00 4.31 112 LEU A N 1
ATOM 860 C CA . LEU A 1 115 ? -22.215 24.200 -36.865 1.00 5.23 112 LEU A CA 1
ATOM 861 C C . LEU A 1 115 ? -21.818 22.805 -36.419 1.00 8.76 112 LEU A C 1
ATOM 862 O O . LEU A 1 115 ? -22.659 21.994 -36.040 1.00 5.00 112 LEU A O 1
ATOM 867 N N . LEU A 1 116 ? -20.526 22.526 -36.483 1.00 8.39 113 LEU A N 1
ATOM 868 C CA . LEU A 1 116 ? -20.025 21.222 -36.074 1.00 13.33 113 LEU A CA 1
ATOM 869 C C . LEU A 1 116 ? -19.011 21.398 -34.956 1.00 13.40 113 LEU A C 1
ATOM 870 O O . LEU A 1 116 ? -18.053 22.172 -35.082 1.00 7.97 113 LEU A O 1
ATOM 875 N N . ASP A 1 117 ? -19.250 20.684 -33.862 1.00 6.16 114 ASP A N 1
ATOM 876 C CA . ASP A 1 117 ? -18.360 20.649 -32.722 1.00 7.80 114 ASP A CA 1
ATOM 877 C C . ASP A 1 117 ? -17.262 19.584 -32.914 1.00 13.99 114 ASP A C 1
ATOM 878 O O . ASP A 1 117 ? -17.552 18.405 -33.118 1.00 9.73 114 ASP A O 1
ATOM 883 N N . ILE A 1 118 ? -16.004 20.008 -32.829 1.00 7.82 115 ILE A N 1
ATOM 884 C CA . ILE A 1 118 ? -14.870 19.100 -32.935 1.00 8.38 115 ILE A CA 1
ATOM 885 C C . ILE A 1 118 ? -13.874 19.382 -31.808 1.00 8.86 115 ILE A C 1
ATOM 886 O O . ILE A 1 118 ? -13.415 20.503 -31.635 1.00 8.56 115 ILE A O 1
ATOM 891 N N . GLU A 1 119 ? -13.555 18.361 -31.031 1.00 13.35 116 GLU A N 1
ATOM 892 C CA . GLU A 1 119 ? -12.635 18.543 -29.922 1.00 16.68 116 GLU A CA 1
ATOM 893 C C . GLU A 1 119 ? -11.205 18.777 -30.410 1.00 10.82 116 GLU A C 1
ATOM 894 O O . GLU A 1 119 ? -10.681 18.022 -31.228 1.00 11.34 116 GLU A O 1
ATOM 900 N N . LEU A 1 120 ? -10.611 19.860 -29.913 1.00 10.72 117 LEU A N 1
ATOM 901 C CA . LEU A 1 120 ? -9.232 20.223 -30.212 1.00 11.26 117 LEU A CA 1
ATOM 902 C C . LEU A 1 120 ? -8.290 19.024 -30.163 1.00 12.52 117 LEU A C 1
ATOM 903 O O . LEU A 1 120 ? -7.426 18.879 -31.025 1.00 12.97 117 LEU A O 1
ATOM 908 N N . PHE A 1 121 ? -8.445 18.177 -29.155 1.00 13.18 118 PHE A N 1
ATOM 909 C CA . PHE A 1 121 ? -7.509 17.097 -28.860 1.00 16.13 118 PHE A CA 1
ATOM 910 C C . PHE A 1 121 ? -7.718 15.780 -29.621 1.00 20.90 118 PHE A C 1
ATOM 911 O O . PHE A 1 121 ? -6.961 14.909 -29.491 1.00 24.92 118 PHE A O 1
ATOM 919 N N . ALA A 1 122 ? -8.763 15.683 -30.407 1.00 14.14 119 ALA A N 1
ATOM 920 C CA . ALA A 1 122 ? -8.995 14.532 -31.231 1.00 15.51 119 ALA A CA 1
ATOM 921 C C . ALA A 1 122 ? -7.950 14.524 -32.289 1.00 15.24 119 ALA A C 1
ATOM 922 O O . ALA A 1 122 ? -7.366 15.494 -32.544 1.00 15.39 119 ALA A O 1
ATOM 924 N N . ASN A 1 123 ? -7.763 13.372 -32.902 1.00 22.24 120 ASN A N 1
ATOM 925 C CA . ASN A 1 123 ? -6.762 13.189 -33.954 1.00 17.05 120 ASN A CA 1
ATOM 926 C C . ASN A 1 123 ? -6.870 14.260 -34.991 1.00 16.05 120 ASN A C 1
ATOM 927 O O . ASN A 1 123 ? -7.750 14.355 -35.752 1.00 17.99 120 ASN A O 1
ATOM 932 N N . PRO A 1 124 ? -5.875 15.104 -34.969 1.00 20.66 121 PRO A N 1
ATOM 933 C CA . PRO A 1 124 ? -5.819 16.311 -35.779 1.00 15.50 121 PRO A CA 1
ATOM 934 C C . PRO A 1 124 ? -5.768 16.064 -37.272 1.00 15.61 121 PRO A C 1
ATOM 935 O O . PRO A 1 124 ? -6.346 16.821 -37.990 1.00 26.60 121 PRO A O 1
ATOM 939 N N . LEU A 1 125 ? -5.039 15.063 -37.725 1.00 23.77 122 LEU A N 1
ATOM 940 C CA . LEU A 1 125 ? -4.968 14.773 -39.130 1.00 22.34 122 LEU A CA 1
ATOM 941 C C . LEU A 1 125 ? -6.332 14.367 -39.606 1.00 18.68 122 LEU A C 1
ATOM 942 O O . LEU A 1 125 ? -6.785 14.852 -40.576 1.00 18.68 122 LEU A O 1
ATOM 947 N N . ALA A 1 126 ? -7.003 13.517 -38.869 1.00 16.79 123 ALA A N 1
ATOM 948 C CA . ALA A 1 126 ? -8.377 13.166 -39.181 1.00 16.71 123 ALA A CA 1
ATOM 949 C C . ALA A 1 126 ? -9.289 14.367 -39.032 1.00 14.49 123 ALA A C 1
ATOM 950 O O . ALA A 1 126 ? -10.124 14.550 -39.808 1.00 13.90 123 ALA A O 1
ATOM 952 N N . ALA A 1 127 ? -9.081 15.143 -37.998 1.00 13.90 124 ALA A N 1
ATOM 953 C CA . ALA A 1 127 ? -9.961 16.268 -37.717 1.00 12.49 124 ALA A CA 1
ATOM 954 C C . ALA A 1 127 ? -9.790 17.356 -38.768 1.00 14.20 124 ALA A C 1
ATOM 955 O O . ALA A 1 127 ? -10.772 17.944 -39.208 1.00 11.12 124 ALA A O 1
ATOM 957 N N . ASP A 1 128 ? -8.550 17.621 -39.176 1.00 12.91 125 ASP A N 1
ATOM 958 C CA . ASP A 1 128 ? -8.320 18.649 -40.183 1.00 12.48 125 ASP A CA 1
ATOM 959 C C . ASP A 1 128 ? -9.016 18.293 -41.499 1.00 12.54 125 ASP A C 1
ATOM 960 O O . ASP A 1 128 ? -9.657 19.143 -42.126 1.00 11.80 125 ASP A O 1
ATOM 965 N N . THR A 1 129 ? -8.901 17.035 -41.904 1.00 13.55 126 THR A N 1
ATOM 966 C CA . THR A 1 129 ? -9.532 16.588 -43.137 1.00 16.52 126 THR A CA 1
ATOM 967 C C . THR A 1 129 ? -11.039 16.776 -43.041 1.00 14.66 126 THR A C 1
ATOM 968 O O . THR A 1 129 ? -11.674 17.195 -44.003 1.00 20.61 126 THR A O 1
ATOM 972 N N . LEU A 1 130 ? -11.594 16.469 -41.871 1.00 12.19 127 LEU A N 1
ATOM 973 C CA . LEU A 1 130 ? -13.013 16.653 -41.593 1.00 14.12 127 LEU A CA 1
ATOM 974 C C . LEU A 1 130 ? -13.427 18.133 -41.642 1.00 14.65 127 LEU A C 1
ATOM 975 O O . LEU A 1 130 ? -14.463 18.488 -42.217 1.00 13.76 127 LEU A O 1
ATOM 980 N N . ILE A 1 131 ? -12.609 18.987 -41.042 1.00 11.64 128 ILE A N 1
ATOM 981 C CA . ILE A 1 131 ? -12.867 20.422 -41.035 1.00 16.31 128 ILE A CA 1
ATOM 982 C C . ILE A 1 131 ? -13.088 20.985 -42.446 1.00 14.85 128 ILE A C 1
ATOM 983 O O . ILE A 1 131 ? -14.069 21.698 -42.680 1.00 11.86 128 ILE A O 1
ATOM 988 N N . HIS A 1 132 ? -12.185 20.661 -43.375 1.00 9.91 129 HIS A N 1
ATOM 989 C CA . HIS A 1 132 ? -12.294 21.165 -44.742 1.00 20.68 129 HIS A CA 1
ATOM 990 C C . HIS A 1 132 ? -13.496 20.591 -45.477 1.00 10.13 129 HIS A C 1
ATOM 991 O O . HIS A 1 132 ? -14.116 21.298 -46.275 1.00 9.87 129 HIS A O 1
ATOM 998 N N . GLU A 1 133 ? -13.827 19.327 -45.217 1.00 12.06 130 GLU A N 1
ATOM 999 C CA . GLU A 1 133 ? -15.039 18.753 -45.801 1.00 12.54 130 GLU A CA 1
ATOM 1000 C C . GLU A 1 133 ? -16.305 19.402 -45.215 1.00 13.13 130 GLU A C 1
ATOM 1001 O O . GLU A 1 133 ? -17.269 19.648 -45.934 1.00 15.19 130 GLU A O 1
ATOM 1007 N N . ALA A 1 134 ? -16.304 19.694 -43.920 1.00 10.11 131 ALA A N 1
ATOM 1008 C CA . ALA A 1 134 ? -17.433 20.394 -43.323 1.00 9.24 131 ALA A CA 1
ATOM 1009 C C . ALA A 1 134 ? -17.563 21.820 -43.861 1.00 22.17 131 ALA A C 1
ATOM 1010 O O . ALA A 1 134 ? -18.677 22.251 -44.193 1.00 22.03 131 ALA A O 1
ATOM 1012 N N . LYS A 1 135 ? -16.450 22.550 -43.951 1.00 9.30 132 LYS A N 1
ATOM 1013 C CA . LYS A 1 135 ? -16.498 23.943 -44.420 1.00 9.37 132 LYS A CA 1
ATOM 1014 C C . LYS A 1 135 ? -16.975 24.027 -45.862 1.00 17.30 132 LYS A C 1
ATOM 1015 O O . LYS A 1 135 ? -17.733 24.934 -46.218 1.00 12.36 132 LYS A O 1
ATOM 1021 N N . LYS A 1 136 ? -16.509 23.092 -46.685 1.00 13.98 133 LYS A N 1
ATOM 1022 C CA . LYS A 1 136 ? -16.931 23.031 -48.070 1.00 14.45 133 LYS A CA 1
ATOM 1023 C C . LYS A 1 136 ? -18.461 22.902 -48.139 1.00 11.79 133 LYS A C 1
ATOM 1024 O O . LYS A 1 136 ? -19.095 23.486 -49.015 1.00 20.72 133 LYS A O 1
ATOM 1030 N N . ALA A 1 137 ? -19.048 22.172 -47.195 1.00 11.14 134 ALA A N 1
ATOM 1031 C CA . ALA A 1 137 ? -20.511 22.033 -47.127 1.00 13.69 134 ALA A CA 1
ATOM 1032 C C . ALA A 1 137 ? -21.193 23.231 -46.470 1.00 13.02 134 ALA A C 1
ATOM 1033 O O . ALA A 1 137 ? -22.410 23.205 -46.279 1.00 12.83 134 ALA A O 1
ATOM 1035 N N . GLY A 1 138 ? -20.423 24.265 -46.112 1.00 9.89 135 GLY A N 1
ATOM 1036 C CA . GLY A 1 138 ? -20.987 25.473 -45.516 1.00 9.45 135 GLY A CA 1
ATOM 1037 C C . GLY A 1 138 ? -21.249 25.360 -44.019 1.00 13.04 135 GLY A C 1
ATOM 1038 O O . GLY A 1 138 ? -21.968 26.163 -43.432 1.00 10.85 135 GLY A O 1
ATOM 1039 N N . ILE A 1 139 ? -20.657 24.354 -43.390 1.00 8.32 136 ILE A N 1
ATOM 1040 C CA . ILE A 1 139 ? -20.797 24.188 -41.956 1.00 9.12 136 ILE A CA 1
ATOM 1041 C C . ILE A 1 139 ? -19.735 24.980 -41.185 1.00 7.26 136 ILE A C 1
ATOM 1042 O O . ILE A 1 139 ? -18.543 24.866 -41.488 1.00 15.80 136 ILE A O 1
ATOM 1047 N N . LYS A 1 140 ? -20.160 25.776 -40.201 1.00 6.93 137 LYS A N 1
ATOM 1048 C CA . LYS A 1 140 ? -19.230 26.480 -39.312 1.00 6.66 137 LYS A CA 1
ATOM 1049 C C . LYS A 1 140 ? -18.608 25.523 -38.308 1.00 13.17 137 LYS A C 1
ATOM 1050 O O . LYS A 1 140 ? -19.286 24.663 -37.744 1.00 10.73 137 LYS A O 1
ATOM 1056 N N . ILE A 1 141 ? -17.317 25.691 -38.060 1.00 14.51 138 ILE A N 1
ATOM 1057 C CA . ILE A 1 141 ? -16.610 24.790 -37.165 1.00 7.47 138 ILE A CA 1
ATOM 1058 C C . ILE A 1 141 ? -16.418 25.349 -35.756 1.00 5.64 138 ILE A C 1
ATOM 1059 O O . ILE A 1 141 ? -15.914 26.461 -35.574 1.00 5.77 138 ILE A O 1
ATOM 1064 N N . VAL A 1 142 ? -16.819 24.568 -34.759 1.00 5.37 139 VAL A N 1
ATOM 1065 C CA . VAL A 1 142 ? -16.517 24.918 -33.373 1.00 5.20 139 VAL A CA 1
ATOM 1066 C C . VAL A 1 142 ? -15.499 23.930 -32.829 1.00 8.40 139 VAL A C 1
ATOM 1067 O O . VAL A 1 142 ? -15.852 22.796 -32.523 1.00 7.29 139 VAL A O 1
ATOM 1071 N N . LEU A 1 143 ? -14.237 24.353 -32.737 1.00 5.28 140 LEU A N 1
ATOM 1072 C CA . LEU A 1 143 ? -13.224 23.557 -32.046 1.00 12.60 140 LEU A CA 1
ATOM 1073 C C . LEU A 1 143 ? -13.399 23.823 -30.567 1.00 13.96 140 LEU A C 1
ATOM 1074 O O . LEU A 1 143 ? -13.810 24.909 -30.174 1.00 5.22 140 LEU A O 1
ATOM 1079 N N . CYS A 1 144 ? -13.107 22.830 -29.741 1.00 10.13 141 CYS A N 1
ATOM 1080 C CA . CYS A 1 144 ? -13.474 22.936 -28.350 1.00 10.06 141 CYS A CA 1
ATOM 1081 C C . CYS A 1 144 ? -12.683 22.025 -27.446 1.00 10.21 141 CYS A C 1
ATOM 1082 O O . CYS A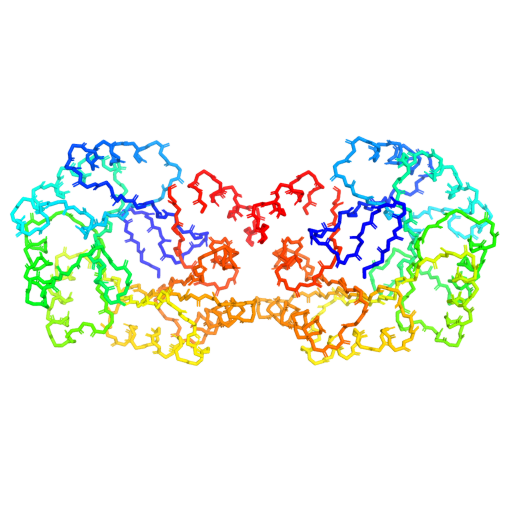 1 144 ? -12.165 20.983 -27.865 1.00 10.54 141 CYS A O 1
ATOM 1085 N N . ASN A 1 145 ? -12.610 22.428 -26.187 1.00 10.15 142 ASN A N 1
ATOM 1086 C CA . ASN A 1 145 ? -11.949 21.618 -25.183 1.00 10.61 142 ASN A CA 1
ATOM 1087 C C . ASN A 1 145 ? -12.701 21.690 -23.862 1.00 10.96 142 ASN A C 1
ATOM 1088 O O . ASN A 1 145 ? -13.213 22.736 -23.484 1.00 10.62 142 ASN A O 1
ATOM 1093 N N . HIS A 1 146 ? -12.786 20.562 -23.175 1.00 15.61 143 HIS A N 1
ATOM 1094 C CA . HIS A 1 146 ? -13.465 20.507 -21.889 1.00 16.52 143 HIS A CA 1
ATOM 1095 C C . HIS A 1 146 ? -12.630 19.773 -20.876 1.00 22.41 143 HIS A C 1
ATOM 1096 O O . HIS A 1 146 ? -12.201 18.645 -21.119 1.00 20.51 143 HIS A O 1
ATOM 1103 N N . ASP A 1 147 ? -12.415 20.409 -19.732 1.00 25.88 144 ASP A N 1
ATOM 1104 C CA . ASP A 1 147 ? -11.810 19.737 -18.594 1.00 17.62 144 ASP A CA 1
ATOM 1105 C C . ASP A 1 147 ? -12.803 19.754 -17.449 1.00 15.58 144 ASP A C 1
ATOM 1106 O O . ASP A 1 147 ? -13.038 20.803 -16.865 1.00 15.16 144 ASP A O 1
ATOM 1111 N N . PHE A 1 148 ? -13.376 18.599 -17.117 1.00 22.15 145 PHE A N 1
ATOM 1112 C CA . PHE A 1 148 ? -14.433 18.555 -16.109 1.00 23.24 145 PHE A CA 1
ATOM 1113 C C . PHE A 1 148 ? -13.905 18.198 -14.727 1.00 26.35 145 PHE A C 1
ATOM 1114 O O . PHE A 1 148 ? -14.689 18.000 -13.794 1.00 32.35 145 PHE A O 1
ATOM 1122 N N . GLN A 1 149 ? -12.583 18.153 -14.583 1.00 24.69 146 GLN A N 1
ATOM 1123 C CA . GLN A 1 149 ? -11.981 17.839 -13.287 1.00 29.88 146 GLN A CA 1
ATOM 1124 C C . GLN A 1 149 ? -11.299 19.041 -12.636 1.00 26.35 146 GLN A C 1
ATOM 1125 O O . GLN A 1 149 ? -11.299 19.173 -11.412 1.00 22.03 146 GLN A O 1
ATOM 1131 N N . LYS A 1 150 ? -10.718 19.909 -13.458 1.00 22.12 147 LYS A N 1
ATOM 1132 C CA . LYS A 1 150 ? -9.873 20.972 -12.943 1.00 23.02 147 LYS A CA 1
ATOM 1133 C C . LYS A 1 150 ? -9.802 22.168 -13.876 1.00 18.45 147 LYS A C 1
ATOM 1134 O O . LYS A 1 150 ? -10.323 22.151 -14.990 1.00 15.92 147 LYS A O 1
ATOM 1140 N N . THR A 1 151 ? -9.129 23.205 -13.401 1.00 19.56 148 THR A N 1
ATOM 1141 C CA . THR A 1 151 ? -8.887 24.402 -14.181 1.00 17.37 148 THR A CA 1
ATOM 1142 C C . THR A 1 151 ? -7.399 24.520 -14.485 1.00 16.56 148 THR A C 1
ATOM 1143 O O . THR A 1 151 ? -6.584 24.605 -13.563 1.00 17.16 148 THR A O 1
ATOM 1147 N N . PRO A 1 152 ? -7.036 24.514 -15.779 1.00 17.81 149 PRO A N 1
ATOM 1148 C CA . PRO A 1 152 ? -5.626 24.691 -16.148 1.00 17.78 149 PRO A CA 1
ATOM 1149 C C . PRO A 1 152 ? -5.189 26.115 -15.839 1.00 18.22 149 PRO A C 1
ATOM 1150 O O . PRO A 1 152 ? -6.030 26.966 -15.541 1.00 14.64 149 PRO A O 1
ATOM 1154 N N . SER A 1 153 ? -3.894 26.377 -15.924 1.00 12.06 150 SER A N 1
ATOM 1155 C CA . SER A 1 153 ? -3.402 27.723 -15.701 1.00 12.27 150 SER A CA 1
ATOM 1156 C C . SER A 1 153 ? -3.994 28.659 -16.736 1.00 13.08 150 SER A C 1
ATOM 1157 O O . SER A 1 153 ? -4.413 28.223 -17.817 1.00 15.61 150 SER A O 1
ATOM 1160 N N . GLN A 1 154 ? -4.024 29.945 -16.406 1.00 11.09 151 GLN A N 1
ATOM 1161 C CA . GLN A 1 154 ? -4.500 30.945 -17.337 1.00 10.46 151 GLN A CA 1
ATOM 1162 C C . GLN A 1 154 ? -3.799 30.849 -18.702 1.00 17.92 151 GLN A C 1
ATOM 1163 O O . GLN A 1 154 ? -4.452 30.951 -19.740 1.00 9.33 151 GLN A O 1
ATOM 1169 N N . GLU A 1 155 ? -2.479 30.646 -18.689 1.00 10.98 152 GLU A N 1
ATOM 1170 C CA . GLU A 1 155 ? -1.702 30.584 -19.914 1.00 11.04 152 GLU A CA 1
ATOM 1171 C C . GLU A 1 155 ? -2.098 29.377 -20.755 1.00 10.12 152 GLU A C 1
ATOM 1172 O O . GLU A 1 155 ? -2.141 29.452 -21.978 1.00 9.85 152 GLU A O 1
ATOM 1178 N N . GLU A 1 156 ? -2.389 28.267 -20.095 1.00 9.89 153 GLU A N 1
ATOM 1179 C CA . GLU A 1 156 ? -2.727 27.043 -20.804 1.00 10.59 153 GLU A CA 1
ATOM 1180 C C . GLU A 1 156 ? -4.109 27.145 -21.449 1.00 8.56 153 GLU A C 1
ATOM 1181 O O . GLU A 1 156 ? -4.304 26.671 -22.560 1.00 10.81 153 GLU A O 1
ATOM 1187 N N . ILE A 1 157 ? -5.054 27.779 -20.765 1.00 10.14 154 ILE A N 1
ATOM 1188 C CA . ILE A 1 157 ? -6.375 28.050 -21.336 1.00 7.76 154 ILE A CA 1
ATOM 1189 C C . ILE A 1 157 ? -6.232 28.941 -22.573 1.00 14.75 154 ILE A C 1
ATOM 1190 O O . ILE A 1 157 ? -6.839 28.683 -23.618 1.00 10.89 154 ILE A O 1
ATOM 1195 N N . VAL A 1 158 ? -5.411 29.982 -22.451 1.00 9.24 155 VAL A N 1
ATOM 1196 C CA . VAL A 1 158 ? -5.146 30.892 -23.560 1.00 6.04 155 VAL A CA 1
ATOM 1197 C C . VAL A 1 158 ? -4.442 30.155 -24.707 1.00 9.11 155 VAL A C 1
ATOM 1198 O O . VAL A 1 158 ? -4.758 30.368 -25.875 1.00 7.93 155 VAL A O 1
ATOM 1202 N N . ALA A 1 159 ? -3.489 29.292 -24.371 1.00 6.56 156 ALA A N 1
ATOM 1203 C CA . ALA A 1 159 ? -2.753 28.560 -25.380 1.00 17.28 156 ALA A CA 1
ATOM 1204 C C . ALA A 1 159 ? -3.680 27.613 -26.121 1.00 15.97 156 ALA A C 1
ATOM 1205 O O . ALA A 1 159 ? -3.568 27.462 -27.338 1.00 17.20 156 ALA A O 1
ATOM 1207 N N . ARG A 1 160 ? -4.599 26.984 -25.392 1.00 6.33 157 ARG A N 1
ATOM 1208 C CA . ARG A 1 160 ? -5.532 26.066 -26.027 1.00 6.19 157 ARG A CA 1
ATOM 1209 C C . ARG A 1 160 ? -6.486 26.818 -26.941 1.00 6.23 157 ARG A C 1
ATOM 1210 O O . ARG A 1 160 ? -6.764 26.369 -28.050 1.00 12.98 157 ARG A O 1
ATOM 1218 N N . LEU A 1 161 ? -6.971 27.972 -26.494 1.00 6.05 158 LEU A N 1
ATOM 1219 C CA . LEU A 1 161 ? -7.865 28.762 -27.327 1.00 10.69 158 LEU A CA 1
ATOM 1220 C C . LEU A 1 161 ? -7.105 29.228 -28.569 1.00 12.71 158 LEU A C 1
ATOM 1221 O O . LEU A 1 161 ? -7.657 29.271 -29.667 1.00 6.97 158 LEU A O 1
ATOM 1226 N N . ARG A 1 162 ? -5.835 29.561 -28.396 1.00 7.02 159 ARG A N 1
ATOM 1227 C CA . ARG A 1 162 ? -5.034 30.033 -29.518 1.00 9.00 159 ARG A CA 1
ATOM 1228 C C . ARG A 1 162 ? -4.732 28.918 -30.516 1.00 8.02 159 ARG A C 1
ATOM 1229 O O . ARG A 1 162 ? -4.635 29.179 -31.711 1.00 8.53 159 ARG A O 1
ATOM 1237 N N . GLN A 1 163 ? -4.580 27.686 -30.032 1.00 7.81 160 GLN A N 1
ATOM 1238 C CA . GLN A 1 163 ? -4.308 26.554 -30.923 1.00 8.18 160 GLN A CA 1
ATOM 1239 C C . GLN A 1 163 ? -5.540 26.207 -31.774 1.00 9.45 160 GLN A C 1
ATOM 1240 O O . GLN A 1 163 ? -5.399 25.797 -32.923 1.00 13.07 160 GLN A O 1
ATOM 1246 N N . MET A 1 164 ? -6.740 26.372 -31.213 1.00 7.55 161 MET A N 1
ATOM 1247 C CA . MET A 1 164 ? -7.964 26.152 -31.970 1.00 7.53 161 MET A CA 1
ATOM 1248 C C . MET A 1 164 ? -8.078 27.136 -33.121 1.00 12.15 161 MET A C 1
ATOM 1249 O O . MET A 1 164 ? -8.414 26.752 -34.239 1.00 8.36 161 MET A O 1
ATOM 1254 N N . GLN A 1 165 ? -7.812 28.407 -32.832 1.00 8.02 162 GLN A N 1
ATOM 1255 C CA . GLN A 1 165 ? -7.848 29.438 -33.852 1.00 8.51 162 GLN A CA 1
ATOM 1256 C C . GLN A 1 165 ? -6.816 29.108 -34.950 1.00 11.01 162 GLN A C 1
ATOM 1257 O O . GLN A 1 165 ? -7.104 29.258 -36.141 1.00 15.49 162 GLN A O 1
ATOM 1263 N N . MET A 1 166 ? -5.642 28.618 -34.550 1.00 9.36 163 MET A N 1
ATOM 1264 C CA . MET A 1 166 ? -4.602 28.234 -35.509 1.00 13.01 163 MET A CA 1
ATOM 1265 C C . MET A 1 166 ? -5.033 27.073 -36.396 1.00 13.77 163 MET A C 1
ATOM 1266 O O . MET A 1 166 ? -4.550 26.932 -37.520 1.00 16.91 163 MET A O 1
ATOM 1271 N N . ARG A 1 167 ? -5.910 26.225 -35.874 1.00 9.75 164 ARG A N 1
ATOM 1272 C CA . ARG A 1 167 ? -6.430 25.101 -36.640 1.00 9.93 164 ARG A CA 1
ATOM 1273 C C . ARG A 1 167 ? -7.668 25.532 -37.404 1.00 12.25 164 ARG A C 1
ATOM 1274 O O . ARG A 1 167 ? -8.485 24.691 -37.765 1.00 14.22 164 ARG A O 1
ATOM 1282 N N . GLN A 1 168 ? -7.827 26.840 -37.609 1.00 16.83 165 GLN A N 1
ATOM 1283 C CA . GLN A 1 168 ? -8.912 27.397 -38.428 1.00 10.22 165 GLN A CA 1
ATOM 1284 C C . GLN A 1 168 ? -10.325 27.118 -37.886 1.00 14.63 165 GLN A C 1
ATOM 1285 O O . GLN A 1 168 ? -11.267 26.894 -38.652 1.00 13.70 165 GLN A O 1
ATOM 1291 N N . ALA A 1 169 ? -10.478 27.145 -36.567 1.00 14.52 166 ALA A N 1
ATOM 1292 C CA . ALA A 1 169 ? -11.810 27.130 -35.986 1.00 10.06 166 ALA A CA 1
ATOM 1293 C C . ALA A 1 169 ? -12.573 28.391 -36.384 1.00 12.68 166 ALA A C 1
ATOM 1294 O O . ALA A 1 169 ? -12.007 29.484 -36.443 1.00 9.55 166 ALA A O 1
ATOM 1296 N N . ASP A 1 170 ? -13.857 28.237 -36.669 1.00 8.84 167 ASP A N 1
ATOM 1297 C CA . ASP A 1 170 ? -14.716 29.400 -36.808 1.00 13.67 167 ASP A CA 1
ATOM 1298 C C . ASP A 1 170 ? -15.052 29.966 -35.418 1.00 9.34 167 ASP A C 1
ATOM 1299 O O . ASP A 1 170 ? -15.207 31.171 -35.244 1.00 8.45 167 ASP A O 1
ATOM 1304 N N . ILE A 1 171 ? -15.134 29.084 -34.431 1.00 7.73 168 ILE A N 1
ATOM 1305 C CA . ILE A 1 171 ? -15.447 29.473 -33.071 1.00 12.37 168 ILE A CA 1
ATOM 1306 C C . ILE A 1 171 ? -14.612 28.603 -32.126 1.00 10.14 168 ILE A C 1
ATOM 1307 O O . ILE A 1 171 ? -14.547 27.383 -32.290 1.00 7.00 168 ILE A O 1
ATOM 1312 N N . CYS A 1 172 ? -13.933 29.238 -31.177 1.00 7.04 169 CYS A N 1
ATOM 1313 C CA . CYS A 1 172 ? -13.086 28.515 -30.230 1.00 8.25 169 CYS A CA 1
ATOM 1314 C C . CYS A 1 172 ? -13.798 28.434 -28.885 1.00 7.07 169 CYS A C 1
ATOM 1315 O O . CYS A 1 172 ? -14.270 29.441 -28.378 1.00 6.44 169 CYS A O 1
ATOM 1318 N N . LYS A 1 173 ? -13.861 27.237 -28.312 1.00 6.29 170 LYS A N 1
ATOM 1319 C CA . LYS A 1 173 ? -14.608 27.017 -27.092 1.00 5.99 170 LYS A CA 1
ATOM 1320 C C . LYS A 1 173 ? -13.808 26.224 -26.061 1.00 11.40 170 LYS A C 1
ATOM 1321 O O . LYS A 1 173 ? -13.124 25.259 -26.396 1.00 6.24 170 LYS A O 1
ATOM 1327 N N . ILE A 1 174 ? -13.902 26.627 -24.799 1.00 6.00 171 ILE A N 1
ATOM 1328 C CA . ILE A 1 174 ? -13.279 25.860 -23.735 1.00 6.14 171 ILE A CA 1
ATOM 1329 C C . ILE A 1 174 ? -14.130 25.922 -22.478 1.00 6.05 171 ILE A C 1
ATOM 1330 O O . ILE A 1 174 ? -14.635 26.973 -22.103 1.00 6.56 171 ILE A O 1
ATOM 1335 N N . ALA A 1 175 ? -14.299 24.777 -21.835 1.00 11.80 172 ALA A N 1
ATOM 1336 C CA . ALA A 1 175 ? -14.990 24.721 -20.563 1.00 14.17 172 ALA A CA 1
ATOM 1337 C C . ALA A 1 175 ? -14.045 24.106 -19.542 1.00 16.42 172 ALA A C 1
ATOM 1338 O O . ALA A 1 175 ? -13.381 23.103 -19.822 1.00 18.39 172 ALA A O 1
ATOM 1340 N N . VAL A 1 176 ? -13.961 24.723 -18.370 1.00 14.74 173 VAL A N 1
ATOM 1341 C CA . VAL A 1 176 ? -13.098 24.208 -17.321 1.00 8.41 173 VAL A CA 1
ATOM 1342 C C . VAL A 1 176 ? -13.864 24.087 -16.015 1.00 11.87 173 VAL A C 1
ATOM 1343 O O . VAL A 1 176 ? -14.863 24.746 -15.815 1.00 7.44 173 VAL A O 1
ATOM 1347 N N . MET A 1 177 ? -13.395 23.222 -15.132 1.00 18.48 174 MET A N 1
ATOM 1348 C CA . MET A 1 177 ? -14.074 22.995 -13.872 1.00 12.45 174 MET A CA 1
ATOM 1349 C C . MET A 1 177 ? -13.313 23.670 -12.740 1.00 13.02 174 MET A C 1
ATOM 1350 O O . MET A 1 177 ? -12.181 23.296 -12.449 1.00 15.48 174 MET A O 1
ATOM 1355 N N . PRO A 1 178 ? -13.926 24.676 -12.098 1.00 16.30 175 PRO A N 1
ATOM 1356 C CA . PRO A 1 178 ? -13.293 25.316 -10.933 1.00 16.29 175 PRO A CA 1
ATOM 1357 C C . PRO A 1 178 ? -13.295 24.421 -9.708 1.00 14.41 175 PRO A C 1
ATOM 1358 O O . PRO A 1 178 ? -14.230 23.655 -9.513 1.00 12.89 175 PRO A O 1
ATOM 1362 N N . GLN A 1 179 ? -12.266 24.532 -8.878 1.00 17.06 176 GLN A N 1
ATOM 1363 C CA . GLN A 1 179 ? -12.281 23.872 -7.584 1.00 17.55 176 GLN A CA 1
ATOM 1364 C C . GLN A 1 179 ? -12.397 24.892 -6.436 1.00 20.78 176 GLN A C 1
ATOM 1365 O O . GLN A 1 179 ? -12.738 24.526 -5.306 1.00 21.77 176 GLN A O 1
ATOM 1371 N N . ASP A 1 180 ? -12.125 26.163 -6.737 1.00 12.17 177 ASP A N 1
ATOM 1372 C CA . ASP A 1 180 ? -12.355 27.262 -5.798 1.00 17.66 177 ASP A CA 1
ATOM 1373 C C . ASP A 1 180 ? -12.613 28.561 -6.577 1.00 21.29 177 ASP A C 1
ATOM 1374 O O . ASP A 1 180 ? -12.692 28.528 -7.811 1.00 16.22 177 ASP A O 1
ATOM 1379 N N . ALA A 1 181 ? -12.721 29.698 -5.879 1.00 19.74 178 ALA A N 1
ATOM 1380 C CA . ALA A 1 181 ? -13.079 30.960 -6.553 1.00 16.05 178 ALA A CA 1
ATOM 1381 C C . ALA A 1 181 ? -11.953 31.491 -7.444 1.00 14.38 178 ALA A C 1
ATOM 1382 O O . ALA A 1 181 ? -12.217 32.150 -8.452 1.00 11.65 178 ALA A O 1
ATOM 1384 N N . THR A 1 182 ? -10.708 31.214 -7.058 1.00 12.62 179 THR A N 1
ATOM 1385 C CA . THR A 1 182 ? -9.539 31.568 -7.865 1.00 12.54 179 THR A CA 1
ATOM 1386 C C . THR A 1 182 ? -9.603 30.983 -9.285 1.00 11.62 179 THR A C 1
ATOM 1387 O O . THR A 1 182 ? -9.315 31.673 -10.255 1.00 17.11 179 THR A O 1
ATOM 1391 N N . ASP A 1 183 ? -9.971 29.710 -9.397 1.00 11.24 180 ASP A N 1
ATOM 1392 C CA . ASP A 1 183 ? -10.083 29.048 -10.689 1.00 10.48 180 ASP A CA 1
ATOM 1393 C C . ASP A 1 183 ? -11.093 29.750 -11.598 1.00 13.59 180 ASP A C 1
ATOM 1394 O O . ASP A 1 183 ? -10.945 29.762 -12.818 1.00 9.36 180 ASP A O 1
ATOM 1399 N N . VAL A 1 184 ? -12.131 30.327 -10.997 1.00 11.93 181 VAL A N 1
ATOM 1400 C CA . VAL A 1 184 ? -13.137 31.021 -11.789 1.00 18.91 181 VAL A CA 1
ATOM 1401 C C . VAL A 1 184 ? -12.533 32.309 -12.341 1.00 9.67 181 VAL A C 1
ATOM 1402 O O . VAL A 1 184 ? -12.755 32.665 -13.491 1.00 9.25 181 VAL A O 1
ATOM 1406 N N . LEU A 1 185 ? -11.748 32.990 -11.520 1.00 10.93 182 LEU A N 1
ATOM 1407 C CA . LEU A 1 185 ? -11.041 34.170 -11.972 1.00 16.01 182 LEU A CA 1
ATOM 1408 C C . LEU A 1 185 ? -10.048 33.803 -13.077 1.00 16.49 182 LEU A C 1
ATOM 1409 O O . LEU A 1 185 ? -9.909 34.527 -14.059 1.00 14.77 182 LEU A O 1
ATOM 1414 N N . THR A 1 186 ? -9.365 32.676 -12.900 1.00 10.44 183 THR A N 1
ATOM 1415 C CA . THR A 1 186 ? -8.421 32.195 -13.891 1.00 21.22 183 THR A CA 1
ATOM 1416 C C . THR A 1 186 ? -9.104 32.083 -15.262 1.00 17.80 183 THR A C 1
ATOM 1417 O O . THR A 1 186 ? -8.638 32.668 -16.250 1.00 9.64 183 THR A O 1
ATOM 1421 N N . LEU A 1 187 ? -10.228 31.371 -15.294 1.00 10.01 184 LEU A N 1
ATOM 1422 C CA . LEU A 1 187 ? -11.043 31.252 -16.500 1.00 9.54 184 LEU A CA 1
ATOM 1423 C C . LEU A 1 187 ? -11.480 32.624 -17.047 1.00 10.89 184 LEU A C 1
ATOM 1424 O O . LEU A 1 187 ? -11.316 32.896 -18.234 1.00 10.25 184 LEU A O 1
ATOM 1429 N N . LEU A 1 188 ? -12.053 33.475 -16.198 1.00 9.73 185 LEU A N 1
ATOM 1430 C CA . LEU A 1 188 ? -12.516 34.789 -16.652 1.00 8.97 185 LEU A CA 1
ATOM 1431 C C . LEU A 1 188 ? -11.370 35.628 -17.236 1.00 9.43 185 LEU A C 1
ATOM 1432 O O . LEU A 1 188 ? -11.529 36.241 -18.284 1.00 9.42 185 LEU A O 1
ATOM 1437 N N . SER A 1 189 ? -10.220 35.636 -16.568 1.00 9.97 186 SER A N 1
ATOM 1438 C CA . SER A 1 189 ? -9.029 36.351 -17.056 1.00 12.83 186 SER A CA 1
ATOM 1439 C C . SER A 1 189 ? -8.466 35.795 -18.364 1.00 13.23 186 SER A C 1
ATOM 1440 O O . SER A 1 189 ? -8.060 36.545 -19.248 1.00 10.78 186 SER A O 1
ATOM 1443 N N . ALA A 1 190 ? -8.406 34.471 -18.446 1.00 10.51 187 ALA A N 1
ATOM 1444 C CA . ALA A 1 190 ? -7.984 33.781 -19.659 1.00 11.55 187 ALA A CA 1
ATOM 1445 C C . ALA A 1 190 ? -8.865 34.205 -20.830 1.00 11.60 187 ALA A C 1
ATOM 1446 O O . ALA A 1 190 ? -8.379 34.484 -21.939 1.00 10.37 187 ALA A O 1
ATOM 1448 N N . THR A 1 191 ? -10.160 34.264 -20.563 1.00 8.76 188 THR A N 1
ATOM 1449 C CA . THR A 1 191 ? -11.138 34.730 -21.545 1.00 14.85 188 THR A CA 1
ATOM 1450 C C . THR A 1 191 ? -10.836 36.169 -21.969 1.00 13.03 188 THR A C 1
ATOM 1451 O O . THR A 1 191 ? -10.808 36.465 -23.162 1.00 9.28 188 THR A O 1
ATOM 1455 N N . ASN A 1 192 ? -10.610 37.054 -20.998 1.00 9.73 189 ASN A N 1
ATOM 1456 C CA . ASN A 1 192 ? -10.342 38.463 -21.308 1.00 18.59 189 ASN A CA 1
ATOM 1457 C C . ASN A 1 192 ? -9.038 38.663 -22.101 1.00 18.37 189 ASN A C 1
ATOM 1458 O O . ASN A 1 192 ? -9.035 39.349 -23.111 1.00 11.58 189 ASN A O 1
ATOM 1463 N N . GLU A 1 193 ? -7.944 38.059 -21.640 1.00 15.77 190 GLU A N 1
ATOM 1464 C CA . GLU A 1 193 ? -6.665 38.129 -22.352 1.00 14.64 190 GLU A CA 1
ATOM 1465 C C . GLU A 1 193 ? -6.756 37.609 -23.795 1.00 15.64 190 GLU A C 1
ATOM 1466 O O . GLU A 1 193 ? -6.327 38.284 -24.729 1.00 14.99 190 GLU A O 1
ATOM 1472 N N . MET A 1 194 ? -7.313 36.412 -23.973 1.00 10.91 191 MET A N 1
ATOM 1473 C CA . MET A 1 194 ? -7.488 35.844 -25.314 1.00 10.64 191 MET A CA 1
ATOM 1474 C C . MET A 1 194 ? -8.246 36.795 -26.229 1.00 10.79 191 MET A C 1
ATOM 1475 O O . MET A 1 194 ? -7.811 37.091 -27.349 1.00 11.47 191 MET A O 1
ATOM 1480 N N . TYR A 1 195 ? -9.380 37.274 -25.745 1.00 10.41 192 TYR A N 1
ATOM 1481 C CA . TYR A 1 195 ? -10.263 38.124 -26.528 1.00 10.55 192 TYR A CA 1
ATOM 1482 C C . TYR A 1 195 ? -9.614 39.450 -26.897 1.00 16.12 192 TYR A C 1
ATOM 1483 O O . TYR A 1 195 ? -9.771 39.935 -28.015 1.00 13.57 192 TYR A O 1
ATOM 1492 N N . THR A 1 196 ? -8.885 40.051 -25.962 1.00 17.34 193 THR A N 1
ATOM 1493 C CA . THR A 1 196 ? -8.352 41.375 -26.231 1.00 19.38 193 THR A CA 1
ATOM 1494 C C . THR A 1 196 ? -7.089 41.302 -27.107 1.00 20.22 193 THR A C 1
ATOM 1495 O O . THR A 1 196 ? -6.848 42.185 -27.924 1.00 17.76 193 THR A O 1
ATOM 1499 N N . HIS A 1 197 ? -6.313 40.230 -26.971 1.00 14.03 194 HIS A N 1
ATOM 1500 C CA . HIS A 1 197 ? -4.973 40.213 -27.540 1.00 15.05 194 HIS A CA 1
ATOM 1501 C C . HIS A 1 197 ? -4.705 39.242 -28.707 1.00 16.02 194 HIS A C 1
ATOM 1502 O O . HIS A 1 197 ? -3.803 39.489 -29.499 1.00 19.00 194 HIS A O 1
ATOM 1509 N N . TYR A 1 198 ? -5.465 38.156 -28.831 1.00 16.25 195 TYR A N 1
ATOM 1510 C CA . TYR A 1 198 ? -5.122 37.114 -29.814 1.00 16.31 195 TYR A CA 1
ATOM 1511 C C . TYR A 1 198 ? -6.266 36.691 -30.744 1.00 15.11 195 TYR A C 1
ATOM 1512 O O . TYR A 1 198 ? -6.042 36.120 -31.810 1.00 13.11 195 TYR A O 1
ATOM 1521 N N . ALA A 1 199 ? -7.493 36.933 -30.312 1.00 15.49 196 ALA A N 1
ATOM 1522 C CA . ALA A 1 199 ? -8.667 36.429 -31.003 1.00 15.26 196 ALA A CA 1
ATOM 1523 C C . ALA A 1 199 ? -9.033 37.265 -32.233 1.00 12.02 196 ALA A C 1
ATOM 1524 O O . ALA A 1 199 ? -9.148 38.485 -32.155 1.00 13.36 196 ALA A O 1
ATOM 1526 N N . SER A 1 200 ? -9.209 36.614 -33.371 1.00 12.00 197 SER A N 1
ATOM 1527 C CA . SER A 1 200 ? -9.782 37.311 -34.521 1.00 16.95 197 SER A CA 1
ATOM 1528 C C . SER A 1 200 ? -10.971 36.512 -35.023 1.00 16.14 197 SER A C 1
ATOM 1529 O O . SER A 1 200 ? -11.549 36.826 -36.060 1.00 21.21 197 SER A O 1
ATOM 1532 N N . VAL A 1 201 ? -11.318 35.468 -34.268 1.00 4.88 198 VAL A N 1
ATOM 1533 C CA . VAL A 1 201 ? -12.601 34.781 -34.391 1.00 7.23 198 VAL A CA 1
ATOM 1534 C C . VAL A 1 201 ? -13.278 34.751 -33.013 1.00 8.45 198 VAL A C 1
ATOM 1535 O O . VAL A 1 201 ? -12.614 34.960 -31.991 1.00 8.45 198 VAL A O 1
ATOM 1539 N N . PRO A 1 202 ? -14.603 34.525 -32.978 1.00 4.81 199 PRO A N 1
ATOM 1540 C CA . PRO A 1 202 ? -15.314 34.463 -31.702 1.00 1.48 199 PRO A CA 1
ATOM 1541 C C . PRO A 1 202 ? -14.813 33.336 -30.801 1.00 6.34 199 PRO A C 1
ATOM 1542 O O . PRO A 1 202 ? -14.431 32.273 -31.289 1.00 2.21 199 PRO A O 1
ATOM 1546 N N . ILE A 1 203 ? -14.822 33.575 -29.496 1.00 1.98 200 ILE A N 1
ATOM 1547 C CA . ILE A 1 203 ? -14.451 32.557 -28.540 1.00 2.43 200 ILE A CA 1
ATOM 1548 C C . ILE A 1 203 ? -15.583 32.353 -27.555 1.00 9.22 200 ILE A C 1
ATOM 1549 O O . ILE A 1 203 ? -16.425 33.239 -27.355 1.00 5.26 200 ILE A O 1
ATOM 1554 N N . VAL A 1 204 ? -15.601 31.163 -26.969 1.00 3.42 201 VAL A N 1
ATOM 1555 C CA . VAL A 1 204 ? -16.638 30.742 -26.049 1.00 4.13 201 VAL A CA 1
ATOM 1556 C C . VAL A 1 204 ? -15.987 30.082 -24.858 1.00 6.86 201 VAL A C 1
ATOM 1557 O O . VAL A 1 204 ? -15.243 29.109 -25.007 1.00 6.10 201 VAL A O 1
ATOM 1561 N N . THR A 1 205 ? -16.242 30.610 -23.675 1.00 5.11 202 THR A N 1
ATOM 1562 C CA . THR A 1 205 ? -15.645 30.034 -22.480 1.00 5.74 202 THR A CA 1
ATOM 1563 C C . THR A 1 205 ? -16.656 29.901 -21.381 1.00 8.33 202 THR A C 1
ATOM 1564 O O . THR A 1 205 ? -17.662 30.620 -21.349 1.00 9.30 202 THR A O 1
ATOM 1568 N N . MET A 1 206 ? -16.388 28.983 -20.467 1.00 11.24 203 MET A N 1
ATOM 1569 C CA . MET A 1 206 ? -17.194 28.908 -19.264 1.00 17.07 203 MET A CA 1
ATOM 1570 C C . MET A 1 206 ? -16.468 28.157 -18.170 1.00 14.23 203 MET A C 1
ATOM 1571 O O . MET A 1 206 ? -15.675 27.246 -18.420 1.00 17.23 203 MET A O 1
ATOM 1576 N N . SER A 1 207 ? -16.725 28.613 -16.955 1.00 10.58 204 SER A N 1
ATOM 1577 C CA . SER A 1 207 ? -16.316 27.957 -15.737 1.00 10.26 204 SER A CA 1
ATOM 1578 C C . SER A 1 207 ? -17.519 27.161 -15.231 1.00 13.23 204 SER A C 1
ATOM 1579 O O . SER A 1 207 ? -18.583 27.732 -14.970 1.00 11.25 204 SER A O 1
ATOM 1582 N N . MET A 1 208 ? -17.366 25.843 -15.128 1.00 13.51 205 MET A N 1
ATOM 1583 C CA . MET A 1 208 ? -18.508 24.951 -14.905 1.00 15.67 205 MET A CA 1
ATOM 1584 C C . MET A 1 208 ? -18.942 24.866 -13.434 1.00 11.51 205 MET A C 1
ATOM 1585 O O . MET A 1 208 ? -18.251 25.328 -12.563 1.00 11.24 205 MET A O 1
ATOM 1590 N N . GLY A 1 209 ? -20.097 24.264 -13.172 1.00 12.25 206 GLY A N 1
ATOM 1591 C CA . GLY A 1 209 ? -20.579 24.105 -11.812 1.00 12.77 206 GLY A CA 1
ATOM 1592 C C . GLY A 1 209 ? -21.155 25.361 -11.173 1.00 13.30 206 GLY A C 1
ATOM 1593 O O . GLY A 1 209 ? -21.267 26.403 -11.802 1.00 15.40 206 GLY A O 1
ATOM 1594 N N . GLN A 1 210 ? -21.521 25.249 -9.904 1.00 19.79 207 GLN A N 1
ATOM 1595 C CA . GLN A 1 210 ? -22.119 26.356 -9.163 1.00 22.90 207 GLN A CA 1
ATOM 1596 C C . GLN A 1 210 ? -21.128 27.500 -8.963 1.00 16.86 207 GLN A C 1
ATOM 1597 O O . GLN A 1 210 ? -21.515 28.667 -8.984 1.00 17.21 207 GLN A O 1
ATOM 1603 N N . LEU A 1 211 ? -19.854 27.160 -8.777 1.00 13.92 208 LEU A N 1
ATOM 1604 C CA . LEU A 1 211 ? -18.795 28.161 -8.608 1.00 17.33 208 LEU A CA 1
ATOM 1605 C C . LEU A 1 211 ? -18.573 29.035 -9.838 1.00 17.81 208 LEU A C 1
ATOM 1606 O O . LEU A 1 211 ? -18.301 30.226 -9.716 1.00 22.76 208 LEU A O 1
ATOM 1611 N N . GLY A 1 212 ? -18.663 28.449 -11.025 1.00 14.48 209 GLY A N 1
ATOM 1612 C CA . GLY A 1 212 ? -18.360 29.196 -12.228 1.00 11.66 209 GLY A CA 1
ATOM 1613 C C . GLY A 1 212 ? -19.561 29.829 -12.907 1.00 17.70 209 GLY A C 1
ATOM 1614 O O . GLY A 1 212 ? -19.437 30.330 -14.024 1.00 24.00 209 GLY A O 1
ATOM 1615 N N . MET A 1 213 ? -20.712 29.822 -12.238 1.00 15.49 210 MET A N 1
ATOM 1616 C CA . MET A 1 213 ? -21.971 30.239 -12.858 1.00 23.44 210 MET A CA 1
ATOM 1617 C C . MET A 1 213 ? -21.953 31.671 -13.425 1.00 20.13 210 MET A C 1
ATOM 1618 O O . MET A 1 213 ? -22.518 31.929 -14.493 1.00 14.81 210 MET A O 1
ATOM 1623 N N . ILE A 1 214 ? -21.306 32.586 -12.711 1.00 15.32 211 ILE A N 1
ATOM 1624 C CA . ILE A 1 214 ? -21.095 33.944 -13.207 1.00 24.15 211 ILE A CA 1
ATOM 1625 C C . ILE A 1 214 ? -20.468 34.013 -14.603 1.00 13.88 211 ILE A C 1
ATOM 1626 O O . ILE A 1 214 ? -20.684 34.975 -15.326 1.00 14.32 211 ILE A O 1
ATOM 1631 N N . SER A 1 215 ? -19.679 33.010 -14.969 1.00 6.36 212 SER A N 1
ATOM 1632 C CA . SER A 1 215 ? -19.037 32.994 -16.285 1.00 7.21 212 SER A CA 1
ATOM 1633 C C . SER A 1 215 ? -20.064 32.785 -17.393 1.00 11.85 212 SER A C 1
ATOM 1634 O O . SER A 1 215 ? -19.762 32.953 -18.567 1.00 12.87 212 SER A O 1
ATOM 1637 N N . ARG A 1 216 ? -21.284 32.413 -17.018 1.00 10.82 213 ARG A N 1
ATOM 1638 C CA . ARG A 1 216 ? -22.302 32.131 -18.015 1.00 5.49 213 ARG A CA 1
ATOM 1639 C C . ARG A 1 216 ? -23.125 33.368 -18.354 1.00 8.97 213 ARG A C 1
ATOM 1640 O O . ARG A 1 216 ? -23.889 33.344 -19.308 1.00 5.78 213 ARG A O 1
ATOM 1648 N N . VAL A 1 217 ? -22.958 34.452 -17.591 1.00 7.35 214 VAL A N 1
ATOM 1649 C CA . VAL A 1 217 ? -23.725 35.663 -17.850 1.00 10.71 214 VAL A CA 1
ATOM 1650 C C . VAL A 1 217 ? -22.862 36.896 -18.135 1.00 13.56 214 VAL A C 1
ATOM 1651 O O . VAL A 1 217 ? -23.387 37.975 -18.453 1.00 7.43 214 VAL A O 1
ATOM 1655 N N . THR A 1 218 ? -21.544 36.724 -18.038 1.00 9.83 215 THR A N 1
ATOM 1656 C CA . THR A 1 218 ? -20.596 37.819 -18.209 1.00 7.22 215 THR A CA 1
ATOM 1657 C C . THR A 1 218 ? -19.947 37.857 -19.577 1.00 19.41 215 THR A C 1
ATOM 1658 O O . THR A 1 218 ? -18.998 38.610 -19.774 1.00 21.58 215 THR A O 1
ATOM 1662 N N . GLY A 1 219 ? -20.437 37.036 -20.509 1.00 24.44 216 GLY A N 1
ATOM 1663 C CA . GLY A 1 219 ? -19.848 36.922 -21.833 1.00 6.84 216 GLY A CA 1
ATOM 1664 C C . GLY A 1 219 ? -19.602 38.260 -22.511 1.00 7.39 216 GLY A C 1
ATOM 1665 O O . GLY A 1 219 ? -18.548 38.476 -23.098 1.00 14.14 216 GLY A O 1
ATOM 1666 N N . GLN A 1 220 ? -20.556 39.176 -22.435 1.00 7.86 217 GLN A N 1
ATOM 1667 C CA . GLN A 1 220 ? -20.368 40.460 -23.105 1.00 14.79 217 GLN A CA 1
ATOM 1668 C C . GLN A 1 220 ? -19.178 41.229 -22.513 1.00 8.90 217 GLN A C 1
ATOM 1669 O O . GLN A 1 220 ? -18.411 41.861 -23.232 1.00 11.21 217 GLN A O 1
ATOM 1675 N N . LEU A 1 221 ? -19.018 41.158 -21.205 1.00 8.86 218 LEU A N 1
ATOM 1676 C CA . LEU A 1 221 ? -17.952 41.899 -20.554 1.00 12.30 218 LEU A CA 1
ATOM 1677 C C . LEU A 1 221 ? -16.565 41.369 -20.901 1.00 10.66 218 LEU A C 1
ATOM 1678 O O . LEU A 1 221 ? -15.652 42.151 -21.183 1.00 10.59 218 LEU A O 1
ATOM 1683 N N . PHE A 1 222 ? -16.403 40.049 -20.880 1.00 8.12 219 PHE A N 1
ATOM 1684 C CA . PHE A 1 222 ? -15.074 39.457 -20.972 1.00 7.77 219 PHE A CA 1
ATOM 1685 C C . PHE A 1 222 ? -14.781 38.851 -22.349 1.00 11.69 219 PHE A C 1
ATOM 1686 O O . PHE A 1 222 ? -13.647 38.492 -22.634 1.00 7.31 219 PHE A O 1
ATOM 1694 N N . GLY A 1 223 ? -15.801 38.734 -23.199 1.00 10.89 220 GLY A N 1
ATOM 1695 C CA . GLY A 1 223 ? -15.570 38.377 -24.589 1.00 7.37 220 GLY A CA 1
ATOM 1696 C C . GLY A 1 223 ? -15.951 36.962 -24.977 1.00 6.87 220 GLY A C 1
ATOM 1697 O O . GLY A 1 223 ? -15.386 36.395 -25.901 1.00 7.39 220 GLY A O 1
ATOM 1698 N N . SER A 1 224 ? -16.916 36.391 -24.270 1.00 8.54 221 SER A N 1
ATOM 1699 C CA . SER A 1 224 ? -17.404 35.050 -24.568 1.00 9.02 221 SER A CA 1
ATOM 1700 C C . SER A 1 224 ? -18.690 35.167 -25.395 1.00 6.41 221 SER A C 1
ATOM 1701 O O . SER A 1 224 ? -19.667 35.761 -24.944 1.00 6.57 221 SER A O 1
ATOM 1704 N N . ALA A 1 225 ? -18.697 34.612 -26.606 1.00 9.80 222 ALA A N 1
ATOM 1705 C CA . ALA A 1 225 ? -19.778 34.906 -27.550 1.00 6.47 222 ALA A CA 1
ATOM 1706 C C . ALA A 1 225 ? -20.990 33.959 -27.493 1.00 9.65 222 ALA A C 1
ATOM 1707 O O . ALA A 1 225 ? -22.043 34.255 -28.074 1.00 6.37 222 ALA A O 1
ATOM 1709 N N . LEU A 1 226 ? -20.853 32.833 -26.806 1.00 6.01 223 LEU A N 1
ATOM 1710 C CA . LEU A 1 226 ? -21.985 31.926 -26.615 1.00 5.86 223 LEU A CA 1
ATOM 1711 C C . LEU A 1 226 ? -22.117 31.498 -25.154 1.00 7.08 223 LEU A C 1
ATOM 1712 O O . LEU A 1 226 ? -21.125 31.360 -24.440 1.00 8.26 223 LEU A O 1
ATOM 1717 N N . THR A 1 227 ? -23.349 31.300 -24.712 1.00 5.69 224 THR A N 1
ATOM 1718 C CA . THR A 1 227 ? -23.593 30.790 -23.379 1.00 5.58 224 THR A CA 1
ATOM 1719 C C . THR A 1 227 ? -24.668 29.705 -23.463 1.00 5.51 224 THR A C 1
ATOM 1720 O O . THR A 1 227 ? -25.585 29.777 -24.285 1.00 5.53 224 THR A O 1
ATOM 1724 N N . PHE A 1 228 ? -24.538 28.681 -22.633 1.00 6.72 225 PHE A N 1
ATOM 1725 C CA . PHE A 1 228 ? -25.400 27.511 -22.732 1.00 8.73 225 PHE A CA 1
ATOM 1726 C C . PHE A 1 228 ? -26.422 27.491 -21.602 1.00 16.06 225 PHE A C 1
ATOM 1727 O O . PHE A 1 228 ? -26.077 27.670 -20.428 1.00 14.54 225 PHE A O 1
ATOM 1735 N N . GLY A 1 229 ? -27.685 27.303 -21.965 1.00 17.40 226 GLY A N 1
ATOM 1736 C CA . GLY A 1 229 ? -28.768 27.316 -21.002 1.00 18.17 226 GLY A CA 1
ATOM 1737 C C . GLY A 1 229 ? -29.690 26.129 -21.161 1.00 27.74 226 GLY A C 1
ATOM 1738 O O . GLY A 1 229 ? -30.081 25.778 -22.281 1.00 35.79 226 GLY A O 1
ATOM 1739 N N . SER A 1 230 ? -30.047 25.509 -20.043 1.00 24.29 227 SER A N 1
ATOM 1740 C CA . SER A 1 230 ? -30.840 24.282 -20.063 1.00 27.78 227 SER A CA 1
ATOM 1741 C C . SER A 1 230 ? -32.286 24.537 -20.493 1.00 31.92 227 SER A C 1
ATOM 1742 O O . SER A 1 230 ? -32.893 25.542 -20.111 1.00 30.33 227 SER A O 1
ATOM 1745 N N . LEU A 1 240 ? -28.284 27.413 -15.443 1.00 18.86 237 LEU A N 1
ATOM 1746 C CA . LEU A 1 240 ? -29.290 28.457 -15.604 1.00 19.36 237 LEU A CA 1
ATOM 1747 C C . LEU A 1 240 ? -30.209 28.231 -16.808 1.00 20.41 237 LEU A C 1
ATOM 1748 O O . LEU A 1 240 ? -29.752 27.999 -17.931 1.00 20.16 237 LEU A O 1
ATOM 1753 N N . SER A 1 241 ? -31.516 28.309 -16.572 1.00 20.59 238 SER A N 1
ATOM 1754 C CA . SER A 1 241 ? -32.491 28.098 -17.637 1.00 21.04 238 SER A CA 1
ATOM 1755 C C . SER A 1 241 ? -32.413 29.216 -18.667 1.00 20.65 238 SER A C 1
ATOM 1756 O O . SER A 1 241 ? -31.945 30.313 -18.373 1.00 20.29 238 SER A O 1
ATOM 1759 N N . VAL A 1 242 ? -32.886 28.937 -19.872 1.00 20.77 239 VAL A N 1
ATOM 1760 C CA . VAL A 1 242 ? -32.717 29.856 -20.989 1.00 28.25 239 VAL A CA 1
ATOM 1761 C C . VAL A 1 242 ? -33.456 31.199 -20.793 1.00 31.36 239 VAL A C 1
ATOM 1762 O O . VAL A 1 242 ? -32.970 32.249 -21.246 1.00 35.90 239 VAL A O 1
ATOM 1766 N N . GLN A 1 243 ? -34.608 31.179 -20.118 1.00 23.09 240 GLN A N 1
ATOM 1767 C CA . GLN A 1 243 ? -35.348 32.415 -19.839 1.00 31.81 240 GLN A CA 1
ATOM 1768 C C . GLN A 1 243 ? -34.609 33.331 -18.851 1.00 32.01 240 GLN A C 1
ATOM 1769 O O . GLN A 1 243 ? -34.530 34.547 -19.062 1.00 32.42 240 GLN A O 1
ATOM 1775 N N . VAL A 1 244 ? -34.103 32.751 -17.765 1.00 25.52 241 VAL A N 1
ATOM 1776 C CA . VAL A 1 244 ? -33.363 33.504 -16.755 1.00 22.59 241 VAL A CA 1
ATOM 1777 C C . VAL A 1 244 ? -32.105 34.083 -17.382 1.00 25.43 241 VAL A C 1
ATOM 1778 O O . VAL A 1 244 ? -31.660 35.188 -17.047 1.00 29.56 241 VAL A O 1
ATOM 1782 N N . LEU A 1 245 ? -31.547 33.320 -18.313 1.00 20.28 242 LEU A N 1
ATOM 1783 C CA . LEU A 1 245 ? -30.289 33.659 -18.945 1.00 18.85 242 LEU A CA 1
ATOM 1784 C C . LEU A 1 245 ? -30.396 34.946 -19.763 1.00 20.97 242 LEU A C 1
ATOM 1785 O O . LEU A 1 245 ? -29.581 35.860 -19.621 1.00 18.14 242 LEU A O 1
ATOM 1790 N N . ARG A 1 246 ? -31.410 35.007 -20.619 1.00 19.06 243 ARG A N 1
ATOM 1791 C CA . ARG A 1 246 ? -31.664 36.206 -21.403 1.00 18.95 243 ARG A CA 1
ATOM 1792 C C . ARG A 1 246 ? -31.855 37.411 -20.485 1.00 19.24 243 ARG A C 1
ATOM 1793 O O . ARG A 1 246 ? -31.267 38.464 -20.716 1.00 18.77 243 ARG A O 1
ATOM 1801 N N . ASN A 1 247 ? -32.668 37.244 -19.442 1.00 20.05 244 ASN A N 1
ATOM 1802 C CA . ASN A 1 247 ? -32.931 38.324 -18.498 1.00 20.52 244 ASN A CA 1
ATOM 1803 C C . ASN A 1 247 ? -31.641 38.771 -17.824 1.00 22.95 244 ASN A C 1
ATOM 1804 O O . ASN A 1 247 ? -31.376 39.964 -17.696 1.00 28.81 244 ASN A O 1
ATOM 1809 N N . TYR A 1 248 ? -30.835 37.804 -17.403 1.00 19.48 245 TYR A N 1
ATOM 1810 C CA . TYR A 1 248 ? -29.594 38.121 -16.717 1.00 23.00 245 TYR A CA 1
ATOM 1811 C C . TYR A 1 248 ? -28.598 38.784 -17.653 1.00 18.08 245 TYR A C 1
ATOM 1812 O O . TYR A 1 248 ? -27.887 39.694 -17.244 1.00 29.85 245 TYR A O 1
ATOM 1821 N N . LEU A 1 249 ? -28.562 38.356 -18.909 1.00 18.80 246 LEU A N 1
ATOM 1822 C CA . LEU A 1 249 ? -27.692 38.990 -19.890 1.00 19.06 246 LEU A CA 1
ATOM 1823 C C . LEU A 1 249 ? -28.052 40.454 -20.096 1.00 19.52 246 LEU A C 1
ATOM 1824 O O . LEU A 1 249 ? -27.173 41.297 -20.266 1.00 19.79 246 LEU A O 1
ATOM 1829 N N . LYS A 1 250 ? -29.344 40.757 -20.087 1.00 19.83 247 LYS A N 1
ATOM 1830 C CA . LYS A 1 250 ? -29.768 42.137 -20.305 1.00 20.55 247 LYS A CA 1
ATOM 1831 C C . LYS A 1 250 ? -29.384 42.983 -19.092 1.00 20.50 247 LYS A C 1
ATOM 1832 O O . LYS A 1 250 ? -28.930 44.114 -19.253 1.00 21.38 247 LYS A O 1
ATOM 1838 N N . THR A 1 251 ? -29.530 42.433 -17.883 1.00 20.01 248 THR A N 1
ATOM 1839 C CA . THR A 1 251 ? -29.150 43.167 -16.676 1.00 20.13 248 THR A CA 1
ATOM 1840 C C . THR A 1 251 ? -27.665 43.538 -16.728 1.00 20.07 248 THR A C 1
ATOM 1841 O O . THR A 1 251 ? -27.292 44.671 -16.430 1.00 20.69 248 THR A O 1
ATOM 1845 N N . PHE A 1 252 ? -26.811 42.593 -17.106 1.00 19.54 249 PHE A N 1
ATOM 1846 C CA . PHE A 1 252 ? -25.383 42.881 -17.110 1.00 22.62 249 PHE A CA 1
ATOM 1847 C C . PHE A 1 252 ? -24.897 43.368 -18.472 1.00 23.86 249 PHE A C 1
ATOM 1848 O O . PHE A 1 252 ? -23.700 43.379 -18.734 1.00 20.46 249 PHE A O 1
ATOM 1856 N N . GLU A 1 253 ? -25.827 43.797 -19.318 1.00 20.65 250 GLU A N 1
ATOM 1857 C CA . GLU A 1 253 ? -25.486 44.310 -20.640 1.00 26.92 250 GLU A CA 1
ATOM 1858 C C . GLU A 1 253 ? -24.639 45.587 -20.593 1.00 27.93 250 GLU A C 1
ATOM 1859 O O . GLU A 1 253 ? -24.901 46.484 -19.786 1.00 30.27 250 GLU A O 1
ATOM 1865 N N . GLN A 1 254 ? -23.635 45.675 -21.465 1.00 23.31 251 GLN A N 1
ATOM 1866 C CA . GLN A 1 254 ? -22.834 46.892 -21.567 1.00 26.11 251 GLN A CA 1
ATOM 1867 C C . GLN A 1 254 ? -23.407 47.851 -22.604 1.00 33.27 251 GLN A C 1
ATOM 1868 O O . GLN A 1 254 ? -22.947 48.989 -22.735 1.00 42.57 251 GLN A O 1
ATOM 1874 N N . PRO B 1 6 ? -16.747 37.904 11.711 1.00 11.37 3 PRO B N 1
ATOM 1875 C CA . PRO B 1 6 ? -18.140 38.226 11.353 1.00 18.27 3 PRO B CA 1
ATOM 1876 C C . PRO B 1 6 ? -18.781 39.194 12.340 1.00 23.79 3 PRO B C 1
ATOM 1877 O O . PRO B 1 6 ? -18.957 38.884 13.527 1.00 29.52 3 PRO B O 1
ATOM 1881 N N . VAL B 1 7 ? -19.108 40.373 11.827 1.00 23.20 4 VAL B N 1
ATOM 1882 C CA . VAL B 1 7 ? -19.665 41.469 12.613 1.00 17.28 4 VAL B CA 1
ATOM 1883 C C . VAL B 1 7 ? -21.167 41.314 12.774 1.00 16.00 4 VAL B C 1
ATOM 1884 O O . VAL B 1 7 ? -21.917 41.477 11.812 1.00 20.65 4 VAL B O 1
ATOM 1888 N N . ILE B 1 8 ? -21.609 40.980 13.983 1.00 12.29 5 ILE B N 1
ATOM 1889 C CA . ILE B 1 8 ? -23.022 40.746 14.212 1.00 10.24 5 ILE B CA 1
ATOM 1890 C C . ILE B 1 8 ? -23.669 41.997 14.782 1.00 14.49 5 ILE B C 1
ATOM 1891 O O . ILE B 1 8 ? -23.330 42.454 15.870 1.00 18.62 5 ILE B O 1
ATOM 1896 N N . VAL B 1 9 ? -24.606 42.557 14.032 1.00 9.53 6 VAL B N 1
ATOM 1897 C CA . VAL B 1 9 ? -25.276 43.775 14.459 1.00 12.07 6 VAL B CA 1
ATOM 1898 C C . VAL B 1 9 ? -26.790 43.641 14.230 1.00 13.23 6 VAL B C 1
ATOM 1899 O O . VAL B 1 9 ? -27.251 43.456 13.096 1.00 8.99 6 VAL B O 1
ATOM 1903 N N . LYS B 1 10 ? -27.542 43.720 15.333 1.00 9.57 7 LYS B N 1
ATOM 1904 C CA . LYS B 1 10 ? -28.990 43.461 15.349 1.00 11.71 7 LYS B CA 1
ATOM 1905 C C . LYS B 1 10 ? -29.370 42.195 14.576 1.00 10.00 7 LYS B C 1
ATOM 1906 O O . LYS B 1 10 ? -30.291 42.213 13.765 1.00 11.42 7 LYS B O 1
ATOM 1912 N N . ASN B 1 11 ? -28.623 41.121 14.838 1.00 11.03 8 ASN B N 1
ATOM 1913 C CA . ASN B 1 11 ? -28.831 39.791 14.275 1.00 10.90 8 ASN B CA 1
ATOM 1914 C C . ASN B 1 11 ? -28.418 39.672 12.816 1.00 11.07 8 ASN B C 1
ATOM 1915 O O . ASN B 1 11 ? -28.522 38.598 12.229 1.00 10.89 8 ASN B O 1
ATOM 1920 N N . VAL B 1 12 ? -27.964 40.761 12.211 1.00 9.79 9 VAL B N 1
ATOM 1921 C CA . VAL B 1 12 ? -27.435 40.644 10.860 1.00 12.68 9 VAL B CA 1
ATOM 1922 C C . VAL B 1 12 ? -25.997 40.165 10.991 1.00 12.56 9 VAL B C 1
ATOM 1923 O O . VAL B 1 12 ? -25.167 40.835 11.608 1.00 9.47 9 VAL B O 1
ATOM 1927 N N . ARG B 1 13 ? -25.704 38.994 10.432 1.00 10.01 10 ARG B N 1
ATOM 1928 C CA . ARG B 1 13 ? -24.372 38.420 10.578 1.00 10.21 10 ARG B CA 1
ATOM 1929 C C . ARG B 1 13 ? -23.508 38.787 9.392 1.00 10.52 10 ARG B C 1
ATOM 1930 O O . ARG B 1 13 ? -23.441 38.042 8.416 1.00 10.10 10 ARG B O 1
ATOM 1938 N N . ILE B 1 14 ? -22.842 39.935 9.474 1.00 9.68 11 ILE B N 1
ATOM 1939 C CA . ILE B 1 14 ? -22.047 40.405 8.346 1.00 9.32 11 ILE B CA 1
ATOM 1940 C C . ILE B 1 14 ? -20.723 39.656 8.273 1.00 11.38 11 ILE B C 1
ATOM 1941 O O . ILE B 1 14 ? -19.924 39.678 9.223 1.00 11.63 11 ILE B O 1
ATOM 1946 N N . GLY B 1 15 ? -20.500 38.981 7.147 1.00 10.17 12 GLY B N 1
ATOM 1947 C CA . GLY B 1 15 ? -19.320 38.152 6.984 1.00 10.24 12 GLY B CA 1
ATOM 1948 C C . GLY B 1 15 ? -19.623 36.669 6.874 1.00 16.74 12 GLY B C 1
ATOM 1949 O O . GLY B 1 15 ? -18.713 35.872 6.689 1.00 11.11 12 GLY B O 1
ATOM 1950 N N . GLU B 1 16 ? -20.899 36.297 7.004 1.00 23.57 13 GLU B N 1
ATOM 1951 C CA . GLU B 1 16 ? -21.333 34.897 6.874 1.00 20.42 13 GLU B CA 1
ATOM 1952 C C . GLU B 1 16 ? -22.449 34.757 5.845 1.00 16.75 13 GLU B C 1
ATOM 1953 O O . GLU B 1 16 ? -23.164 35.712 5.575 1.00 17.98 13 GLU B O 1
ATOM 1959 N N . GLY B 1 17 ? -22.611 33.553 5.302 1.00 9.55 14 GLY B N 1
ATOM 1960 C CA . GLY B 1 17 ? -23.676 33.278 4.360 1.00 9.03 14 GLY B CA 1
ATOM 1961 C C . GLY B 1 17 ? -23.593 34.160 3.132 1.00 8.56 14 GLY B C 1
ATOM 1962 O O . GLY B 1 17 ? -22.504 34.437 2.625 1.00 8.44 14 GLY B O 1
ATOM 1963 N N . ASN B 1 18 ? -24.752 34.606 2.663 1.00 8.41 15 ASN B N 1
ATOM 1964 C CA . ASN B 1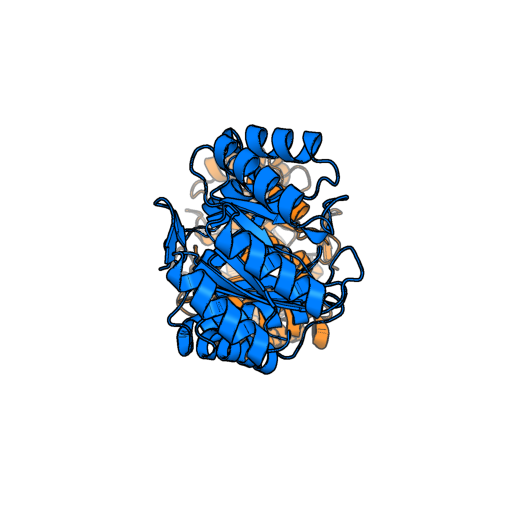 18 ? -24.833 35.495 1.515 1.00 15.62 15 ASN B CA 1
ATOM 1965 C C . ASN B 1 18 ? -24.540 36.949 1.897 1.00 15.24 15 ASN B C 1
ATOM 1966 O O . ASN B 1 18 ? -24.752 37.344 3.054 1.00 17.10 15 ASN B O 1
ATOM 1971 N N . PRO B 1 19 ? -24.024 37.736 0.931 1.00 11.13 16 PRO B N 1
ATOM 1972 C CA . PRO B 1 19 ? -23.810 39.174 1.108 1.00 13.40 16 PRO B CA 1
ATOM 1973 C C . PRO B 1 19 ? -25.059 39.871 1.635 1.00 17.15 16 PRO B C 1
ATOM 1974 O O . PRO B 1 19 ? -26.148 39.625 1.108 1.00 7.50 16 PRO B O 1
ATOM 1978 N N . LYS B 1 20 ? -24.894 40.740 2.627 1.00 7.51 17 LYS B N 1
ATOM 1979 C CA . LYS B 1 20 ? -26.028 41.466 3.181 1.00 15.91 17 LYS B CA 1
ATOM 1980 C C . LYS B 1 20 ? -26.284 42.723 2.352 1.00 7.43 17 LYS B C 1
ATOM 1981 O O . LYS B 1 20 ? -25.351 43.376 1.896 1.00 15.45 17 LYS B O 1
ATOM 1987 N N . ILE B 1 21 ? -27.550 43.052 2.152 1.00 7.52 18 ILE B N 1
ATOM 1988 C CA . ILE B 1 21 ? -27.928 44.135 1.253 1.00 7.45 18 ILE B CA 1
ATOM 1989 C C . ILE B 1 21 ? -28.110 45.459 1.994 1.00 7.57 18 ILE B C 1
ATOM 1990 O O . ILE B 1 21 ? -28.818 45.534 2.989 1.00 7.81 18 ILE B O 1
ATOM 1995 N N . VAL B 1 22 ? -27.443 46.493 1.499 1.00 9.39 19 VAL B N 1
ATOM 1996 C CA . VAL B 1 22 ? -27.542 47.842 2.049 1.00 12.75 19 VAL B CA 1
ATOM 1997 C C . VAL B 1 22 ? -28.346 48.753 1.125 1.00 14.81 19 VAL B C 1
ATOM 1998 O O . VAL B 1 22 ? -27.976 48.938 -0.028 1.00 17.05 19 VAL B O 1
ATOM 2002 N N . VAL B 1 23 ? -29.431 49.339 1.611 1.00 7.99 20 VAL B N 1
ATOM 2003 C CA . VAL B 1 23 ? -30.094 50.367 0.819 1.00 13.78 20 VAL B CA 1
ATOM 2004 C C . VAL B 1 23 ? -29.663 51.738 1.326 1.00 8.35 20 VAL B C 1
ATOM 2005 O O . VAL B 1 23 ? -29.688 52.003 2.526 1.00 8.52 20 VAL B O 1
ATOM 2009 N N . PRO B 1 24 ? -29.225 52.609 0.409 1.00 11.43 21 PRO B N 1
ATOM 2010 C CA . PRO B 1 24 ? -28.879 53.969 0.828 1.00 8.63 21 PRO B CA 1
ATOM 2011 C C . PRO B 1 24 ? -30.093 54.898 0.879 1.00 13.30 21 PRO B C 1
ATOM 2012 O O . PRO B 1 24 ? -31.029 54.774 0.082 1.00 9.16 21 PRO B O 1
ATOM 2016 N N . ILE B 1 25 ? -30.077 55.816 1.837 1.00 9.34 22 ILE B N 1
ATOM 2017 C CA . ILE B 1 25 ? -30.966 56.955 1.777 1.00 13.08 22 ILE B CA 1
ATOM 2018 C C . ILE B 1 25 ? -30.174 58.183 1.321 1.00 11.74 22 ILE B C 1
ATOM 2019 O O . ILE B 1 25 ? -29.244 58.625 1.999 1.00 13.14 22 ILE B O 1
ATOM 2024 N N . VAL B 1 26 ? -30.536 58.709 0.151 1.00 14.78 23 VAL B N 1
ATOM 2025 C CA . VAL B 1 26 ? -29.876 59.882 -0.416 1.00 14.29 23 VAL B CA 1
ATOM 2026 C C . VAL B 1 26 ? -30.813 61.080 -0.618 1.00 13.97 23 VAL B C 1
ATOM 2027 O O . VAL B 1 26 ? -30.428 62.062 -1.254 1.00 15.27 23 VAL B O 1
ATOM 2031 N N . ALA B 1 27 ? -32.028 61.011 -0.080 1.00 11.30 24 ALA B N 1
ATOM 2032 C CA . ALA B 1 27 ? -32.944 62.154 -0.152 1.00 18.04 24 ALA B CA 1
ATOM 2033 C C . ALA B 1 27 ? -32.368 63.366 0.587 1.00 13.02 24 ALA B C 1
ATOM 2034 O O . ALA B 1 27 ? -31.755 63.223 1.640 1.00 12.22 24 ALA B O 1
ATOM 2036 N N . PRO B 1 28 ? -32.563 64.565 0.025 1.00 14.30 25 PRO B N 1
ATOM 2037 C CA . PRO B 1 28 ? -32.029 65.803 0.604 1.00 16.58 25 PRO B CA 1
ATOM 2038 C C . PRO B 1 28 ? -32.880 66.436 1.727 1.00 16.84 25 PRO B C 1
ATOM 2039 O O . PRO B 1 28 ? -32.316 67.161 2.542 1.00 21.33 25 PRO B O 1
ATOM 2043 N N . THR B 1 29 ? -34.183 66.185 1.790 1.00 15.42 26 THR B N 1
ATOM 2044 C CA . THR B 1 29 ? -34.981 66.760 2.883 1.00 20.01 26 THR B CA 1
ATOM 2045 C C . THR B 1 29 ? -35.290 65.748 3.979 1.00 20.64 26 THR B C 1
ATOM 2046 O O . THR B 1 29 ? -35.401 64.546 3.715 1.00 19.27 26 THR B O 1
ATOM 2050 N N . ALA B 1 30 ? -35.432 66.251 5.205 1.00 19.80 27 ALA B N 1
ATOM 2051 C CA . ALA B 1 30 ? -35.691 65.408 6.369 1.00 17.84 27 ALA B CA 1
ATOM 2052 C C . ALA B 1 30 ? -36.994 64.636 6.199 1.00 19.79 27 ALA B C 1
ATOM 2053 O O . ALA B 1 30 ? -37.097 63.467 6.588 1.00 17.93 27 ALA B O 1
ATOM 2055 N N . GLU B 1 31 ? -37.981 65.312 5.613 1.00 20.92 28 GLU B N 1
ATOM 2056 C CA . GLU B 1 31 ? -39.297 64.738 5.354 1.00 19.66 28 GLU B CA 1
ATOM 2057 C C . GLU B 1 31 ? -39.201 63.477 4.506 1.00 22.98 28 GLU B C 1
ATOM 2058 O O . GLU B 1 31 ? -39.782 62.452 4.852 1.00 25.19 28 GLU B O 1
ATOM 2064 N N . ASP B 1 32 ? -38.459 63.563 3.401 1.00 20.96 29 ASP B N 1
ATOM 2065 C CA . ASP B 1 32 ? -38.245 62.422 2.508 1.00 21.48 29 ASP B CA 1
ATOM 2066 C C . ASP B 1 32 ? -37.279 61.383 3.062 1.00 19.04 29 ASP B C 1
ATOM 2067 O O . ASP B 1 32 ? -37.377 60.208 2.719 1.00 19.63 29 ASP B O 1
ATOM 2072 N N . ILE B 1 33 ? -36.352 61.819 3.909 1.00 11.05 30 ILE B N 1
ATOM 2073 C CA . ILE B 1 33 ? -35.432 60.902 4.559 1.00 10.50 30 ILE B CA 1
ATOM 2074 C C . ILE B 1 33 ? -36.196 60.004 5.527 1.00 12.40 30 ILE B C 1
ATOM 2075 O O . ILE B 1 33 ? -35.975 58.792 5.564 1.00 15.51 30 ILE B O 1
ATOM 2080 N N . LEU B 1 34 ? -37.125 60.591 6.277 1.00 12.63 31 LEU B N 1
ATOM 2081 C CA . LEU B 1 34 ? -37.989 59.816 7.159 1.00 11.56 31 LEU B CA 1
ATOM 2082 C C . LEU B 1 34 ? -38.912 58.917 6.338 1.00 14.77 31 LEU B C 1
ATOM 2083 O O . LEU B 1 34 ? -39.123 57.757 6.694 1.00 10.29 31 LEU B O 1
ATOM 2088 N N . ALA B 1 35 ? -39.450 59.446 5.239 1.00 10.86 32 ALA B N 1
ATOM 2089 C CA . ALA B 1 35 ? -40.314 58.651 4.361 1.00 21.16 32 ALA B CA 1
ATOM 2090 C C . ALA B 1 35 ? -39.596 57.413 3.843 1.00 12.78 32 ALA B C 1
ATOM 2091 O O . ALA B 1 35 ? -40.186 56.335 3.770 1.00 11.89 32 ALA B O 1
ATOM 2093 N N . GLU B 1 36 ? -38.326 57.571 3.490 1.00 11.98 33 GLU B N 1
ATOM 2094 C CA . GLU B 1 36 ? -37.568 56.460 2.940 1.00 10.62 33 GLU B CA 1
ATOM 2095 C C . GLU B 1 36 ? -37.145 55.464 4.033 1.00 10.18 33 GLU B C 1
ATOM 2096 O O . GLU B 1 36 ? -36.941 54.278 3.769 1.00 10.16 33 GLU B O 1
ATOM 2102 N N . ALA B 1 37 ? -37.022 55.940 5.263 1.00 9.93 34 ALA B N 1
ATOM 2103 C CA . ALA B 1 37 ? -36.633 55.049 6.348 1.00 9.71 34 ALA B CA 1
ATOM 2104 C C . ALA B 1 37 ? -37.811 54.124 6.639 1.00 12.87 34 ALA B C 1
ATOM 2105 O O . ALA B 1 37 ? -37.655 52.903 6.741 1.00 14.52 34 ALA B O 1
ATOM 2107 N N . THR B 1 38 ? -38.996 54.711 6.729 1.00 10.11 35 THR B N 1
ATOM 2108 C CA . THR B 1 38 ? -40.218 53.928 6.890 1.00 24.35 35 THR B CA 1
ATOM 2109 C C . THR B 1 38 ? -40.413 52.962 5.711 1.00 16.95 35 THR B C 1
ATOM 2110 O O . THR B 1 38 ? -40.752 51.807 5.916 1.00 11.78 35 THR B O 1
ATOM 2114 N N . ALA B 1 39 ? -40.173 53.431 4.493 1.00 10.63 36 ALA B N 1
ATOM 2115 C CA . ALA B 1 39 ? -40.295 52.570 3.317 1.00 10.87 36 ALA B CA 1
ATOM 2116 C C . ALA B 1 39 ? -39.337 51.376 3.343 1.00 10.67 36 ALA B C 1
ATOM 2117 O O . ALA B 1 39 ? -39.667 50.329 2.801 1.00 10.89 36 ALA B O 1
ATOM 2119 N N . SER B 1 40 ? -38.173 51.513 3.981 1.00 10.34 37 SER B N 1
ATOM 2120 C CA . SER B 1 40 ? -37.229 50.391 4.069 1.00 12.72 37 SER B CA 1
ATOM 2121 C C . SER B 1 40 ? -37.807 49.204 4.878 1.00 12.47 37 SER B C 1
ATOM 2122 O O . SER B 1 40 ? -37.391 48.062 4.706 1.00 10.57 37 SER B O 1
ATOM 2125 N N . GLN B 1 41 ? -38.776 49.477 5.748 1.00 10.48 38 GLN B N 1
ATOM 2126 C CA . GLN B 1 41 ? -39.386 48.417 6.544 1.00 10.77 38 GLN B CA 1
ATOM 2127 C C . GLN B 1 41 ? -39.989 47.313 5.669 1.00 20.31 38 GLN B C 1
ATOM 2128 O O . GLN B 1 41 ? -40.136 46.178 6.129 1.00 15.80 38 GLN B O 1
ATOM 2134 N N . THR B 1 42 ? -40.345 47.638 4.421 1.00 6.65 39 THR B N 1
ATOM 2135 C CA . THR B 1 42 ? -40.931 46.635 3.534 1.00 6.27 39 THR B CA 1
ATOM 2136 C C . THR B 1 42 ? -40.055 46.355 2.326 1.00 10.93 39 THR B C 1
ATOM 2137 O O . THR B 1 42 ? -40.465 45.644 1.400 1.00 14.75 39 THR B O 1
ATOM 2141 N N . LEU B 1 43 ? -38.848 46.912 2.336 1.00 14.53 40 LEU B N 1
ATOM 2142 C CA . LEU B 1 43 ? -37.867 46.636 1.297 1.00 14.34 40 LEU B CA 1
ATOM 2143 C C . LEU B 1 43 ? -37.077 45.384 1.641 1.00 11.31 40 LEU B C 1
ATOM 2144 O O . LEU B 1 43 ? -36.784 45.134 2.807 1.00 9.10 40 LEU B O 1
ATOM 2149 N N . ASP B 1 44 ? -36.729 44.599 0.626 1.00 9.81 41 ASP B N 1
ATOM 2150 C CA . ASP B 1 44 ? -36.004 43.359 0.858 1.00 10.86 41 ASP B CA 1
ATOM 2151 C C . ASP B 1 44 ? -34.503 43.631 1.042 1.00 13.66 41 ASP B C 1
ATOM 2152 O O . ASP B 1 44 ? -33.702 43.355 0.159 1.00 15.39 41 ASP B O 1
ATOM 2157 N N . CYS B 1 45 ? -34.140 44.193 2.191 1.00 15.65 42 CYS B N 1
ATOM 2158 C CA . CYS B 1 45 ? -32.761 44.564 2.473 1.00 6.16 42 CYS B CA 1
ATOM 2159 C C . CYS B 1 45 ? -32.450 44.257 3.927 1.00 10.94 42 CYS B C 1
ATOM 2160 O O . CYS B 1 45 ? -33.356 43.957 4.712 1.00 12.77 42 CYS B O 1
ATOM 2163 N N . ASP B 1 46 ? -31.174 44.340 4.288 1.00 7.92 43 ASP B N 1
ATOM 2164 C CA . ASP B 1 46 ? -30.728 43.941 5.610 1.00 5.43 43 ASP B CA 1
ATOM 2165 C C . ASP B 1 46 ? -30.323 45.128 6.456 1.00 11.55 43 ASP B C 1
ATOM 2166 O O . ASP B 1 46 ? -30.373 45.082 7.688 1.00 10.65 43 ASP B O 1
ATOM 2171 N N . LEU B 1 47 ? -29.878 46.183 5.794 1.00 11.75 44 LEU B N 1
ATOM 2172 C CA . LEU B 1 47 ? -29.600 47.403 6.522 1.00 14.39 44 LEU B CA 1
ATOM 2173 C C . LEU B 1 47 ? -29.649 48.627 5.619 1.00 6.37 44 LEU B C 1
ATOM 2174 O O . LEU B 1 47 ? -29.945 48.524 4.436 1.00 6.04 44 LEU B O 1
ATOM 2179 N N . VAL B 1 48 ? -29.412 49.780 6.223 1.00 5.82 45 VAL B N 1
ATOM 2180 C CA . VAL B 1 48 ? -29.746 51.077 5.652 1.00 6.07 45 VAL B CA 1
ATOM 2181 C C . VAL B 1 48 ? -28.553 51.981 5.857 1.00 8.26 45 VAL B C 1
ATOM 2182 O O . VAL B 1 48 ? -28.064 52.095 6.986 1.00 5.99 45 VAL B O 1
ATOM 2186 N N . GLU B 1 49 ? -28.073 52.599 4.783 1.00 6.48 46 GLU B N 1
ATOM 2187 C CA . GLU B 1 49 ? -27.049 53.627 4.880 1.00 6.67 46 GLU B CA 1
ATOM 2188 C C . GLU B 1 49 ? -27.689 54.983 4.643 1.00 10.35 46 GLU B C 1
ATOM 2189 O O . GLU B 1 49 ? -28.302 55.209 3.600 1.00 12.20 46 GLU B O 1
ATOM 2195 N N . TRP B 1 50 ? -27.567 55.892 5.604 1.00 9.92 47 TRP B N 1
ATOM 2196 C CA . TRP B 1 50 ? -28.042 57.250 5.383 1.00 7.09 47 TRP B CA 1
ATOM 2197 C C . TRP B 1 50 ? -26.855 58.107 4.967 1.00 16.03 47 TRP B C 1
ATOM 2198 O O . TRP B 1 50 ? -25.906 58.304 5.726 1.00 14.38 47 TRP B O 1
ATOM 2209 N N . ARG B 1 51 ? -26.902 58.591 3.732 1.00 17.43 48 ARG B N 1
ATOM 2210 C CA . ARG B 1 51 ? -25.837 59.425 3.204 1.00 8.02 48 ARG B CA 1
ATOM 2211 C C . ARG B 1 51 ? -25.992 60.869 3.673 1.00 9.32 48 ARG B C 1
ATOM 2212 O O . ARG B 1 51 ? -26.744 61.647 3.095 1.00 10.80 48 ARG B O 1
ATOM 2220 N N . LEU B 1 52 ? -25.251 61.210 4.720 1.00 11.58 49 LEU B N 1
ATOM 2221 C CA . LEU B 1 52 ? -25.296 62.532 5.330 1.00 9.40 49 LEU B CA 1
ATOM 2222 C C . LEU B 1 52 ? -24.979 63.678 4.375 1.00 12.77 49 LEU B C 1
ATOM 2223 O O . LEU B 1 52 ? -25.538 64.775 4.513 1.00 9.48 49 LEU B O 1
ATOM 2228 N N . ASP B 1 53 ? -24.089 63.424 3.415 1.00 12.59 50 ASP B N 1
ATOM 2229 C CA . ASP B 1 53 ? -23.589 64.478 2.529 1.00 16.97 50 ASP B CA 1
ATOM 2230 C C . ASP B 1 53 ? -24.622 64.903 1.488 1.00 17.17 50 ASP B C 1
ATOM 2231 O O . ASP B 1 53 ? -24.439 65.899 0.792 1.00 14.94 50 ASP B O 1
ATOM 2236 N N . TYR B 1 54 ? -25.716 64.157 1.396 1.00 13.65 51 TYR B N 1
ATOM 2237 C CA . TYR B 1 54 ? -26.863 64.595 0.605 1.00 17.13 51 TYR B CA 1
ATOM 2238 C C . TYR B 1 54 ? -27.795 65.546 1.379 1.00 20.71 51 TYR B C 1
ATOM 2239 O O . TYR B 1 54 ? -28.511 66.344 0.776 1.00 27.80 51 TYR B O 1
ATOM 2248 N N . TYR B 1 55 ? -27.793 65.444 2.705 1.00 14.20 52 TYR B N 1
ATOM 2249 C CA . TYR B 1 55 ? -28.745 66.167 3.542 1.00 14.59 52 TYR B CA 1
ATOM 2250 C C . TYR B 1 55 ? -28.543 67.687 3.546 1.00 15.31 52 TYR B C 1
ATOM 2251 O O . TYR B 1 55 ? -27.477 68.174 3.887 1.00 22.62 52 TYR B O 1
ATOM 2260 N N . GLU B 1 56 ? -29.583 68.433 3.200 1.00 16.10 53 GLU B N 1
ATOM 2261 C CA . GLU B 1 56 ? -29.493 69.892 3.145 1.00 21.33 53 GLU B CA 1
ATOM 2262 C C . GLU B 1 56 ? -29.063 70.566 4.463 1.00 27.35 53 GLU B C 1
ATOM 2263 O O . GLU B 1 56 ? -28.430 71.619 4.428 1.00 31.51 53 GLU B O 1
ATOM 2269 N N . ASN B 1 57 ? -29.394 69.972 5.610 1.00 21.75 54 ASN B N 1
ATOM 2270 C CA . ASN B 1 57 ? -29.046 70.575 6.899 1.00 24.24 54 ASN B CA 1
ATOM 2271 C C . ASN B 1 57 ? -27.913 69.870 7.637 1.00 25.75 54 ASN B C 1
ATOM 2272 O O . ASN B 1 57 ? -27.814 69.968 8.870 1.00 29.97 54 ASN B O 1
ATOM 2277 N N . VAL B 1 58 ? -27.050 69.180 6.892 1.00 24.04 55 VAL B N 1
ATOM 2278 C CA . VAL B 1 58 ? -25.978 68.375 7.486 1.00 17.32 55 VAL B CA 1
ATOM 2279 C C . VAL B 1 58 ? -25.010 69.228 8.307 1.00 20.19 55 VAL B C 1
ATOM 2280 O O . VAL B 1 58 ? -24.285 68.708 9.160 1.00 23.41 55 VAL B O 1
ATOM 2284 N N . ALA B 1 59 ? -25.018 70.538 8.057 1.00 18.86 56 ALA B N 1
ATOM 2285 C CA . ALA B 1 59 ? -24.132 71.470 8.751 1.00 22.71 56 ALA B CA 1
ATOM 2286 C C . ALA B 1 59 ? -24.645 71.799 10.155 1.00 21.30 56 ALA B C 1
ATOM 2287 O O . ALA B 1 59 ? -23.907 72.325 10.984 1.00 21.71 56 ALA B O 1
ATOM 2289 N N . ASP B 1 60 ? -25.919 71.502 10.400 1.00 24.69 57 ASP B N 1
ATOM 2290 C CA . ASP B 1 60 ? -26.537 71.668 11.714 1.00 22.52 57 ASP B CA 1
ATOM 2291 C C . ASP B 1 60 ? -26.424 70.344 12.467 1.00 20.98 57 ASP B C 1
ATOM 2292 O O . ASP B 1 60 ? -27.286 69.474 12.342 1.00 20.43 57 ASP B O 1
ATOM 2297 N N . PHE B 1 61 ? -25.358 70.202 13.248 1.00 22.19 58 PHE B N 1
ATOM 2298 C CA . PHE B 1 61 ? -24.999 68.908 13.817 1.00 22.29 58 PHE B CA 1
ATOM 2299 C C . PHE B 1 61 ? -26.087 68.397 14.754 1.00 23.77 58 PHE B C 1
ATOM 2300 O O . PHE B 1 61 ? -26.365 67.201 14.790 1.00 26.71 58 PHE B O 1
ATOM 2308 N N . SER B 1 62 ? -26.707 69.295 15.509 1.00 23.48 59 SER B N 1
ATOM 2309 C CA . SER B 1 62 ? -27.770 68.889 16.425 1.00 21.43 59 SER B CA 1
ATOM 2310 C C . SER B 1 62 ? -28.989 68.405 15.662 1.00 21.12 59 SER B C 1
ATOM 2311 O O . SER B 1 62 ? -29.649 67.449 16.074 1.00 19.68 59 SER B O 1
ATOM 2314 N N . ASP B 1 63 ? -29.273 69.063 14.545 1.00 20.14 60 ASP B N 1
ATOM 2315 C CA . ASP B 1 63 ? -30.366 68.650 13.675 1.00 20.21 60 ASP B CA 1
ATOM 2316 C C . ASP B 1 63 ? -30.118 67.250 13.117 1.00 19.70 60 ASP B C 1
ATOM 2317 O O . ASP B 1 63 ? -31.041 66.446 13.000 1.00 25.60 60 ASP B O 1
ATOM 2322 N N . VAL B 1 64 ? -28.872 66.961 12.763 1.00 19.37 61 VAL B N 1
ATOM 2323 C CA . VAL B 1 64 ? -28.530 65.648 12.237 1.00 18.91 61 VAL B CA 1
ATOM 2324 C C . VAL B 1 64 ? -28.696 64.573 13.317 1.00 18.61 61 VAL B C 1
ATOM 2325 O O . VAL B 1 64 ? -29.274 63.512 13.070 1.00 18.41 61 VAL B O 1
ATOM 2329 N N . CYS B 1 65 ? -28.186 64.853 14.511 1.00 10.90 62 CYS B N 1
ATOM 2330 C CA . CYS B 1 65 ? -28.296 63.928 15.631 1.00 13.78 62 CYS B CA 1
ATOM 2331 C C . CYS B 1 65 ? -29.753 63.548 15.894 1.00 12.89 62 CYS B C 1
ATOM 2332 O O . CYS B 1 65 ? -30.071 62.376 16.063 1.00 10.97 62 CYS B O 1
ATOM 2335 N N . ASN B 1 66 ? -30.629 64.546 15.912 1.00 12.93 63 ASN B N 1
ATOM 2336 C CA . ASN B 1 66 ? -32.044 64.321 16.187 1.00 17.04 63 ASN B CA 1
ATOM 2337 C C . ASN B 1 66 ? -32.733 63.583 15.058 1.00 12.85 63 ASN B C 1
ATOM 2338 O O . ASN B 1 66 ? -33.559 62.693 15.286 1.00 12.08 63 ASN B O 1
ATOM 2343 N N . LEU B 1 67 ? -32.392 63.963 13.834 1.00 11.21 64 LEU B N 1
ATOM 2344 C CA . LEU B 1 67 ? -32.959 63.319 12.666 1.00 11.28 64 LEU B CA 1
ATOM 2345 C C . LEU B 1 67 ? -32.534 61.862 12.645 1.00 12.39 64 LEU B C 1
ATOM 2346 O O . LEU B 1 67 ? -33.356 60.987 12.373 1.00 21.19 64 LEU B O 1
ATOM 2351 N N . SER B 1 68 ? -31.272 61.587 12.972 1.00 9.68 65 SER B N 1
ATOM 2352 C CA . SER B 1 68 ? -30.818 60.199 12.993 1.00 10.98 65 SER B CA 1
ATOM 2353 C C . SER B 1 68 ? -31.636 59.390 14.007 1.00 12.78 65 SER B C 1
ATOM 2354 O O . SER B 1 68 ? -31.972 58.234 13.749 1.00 10.28 65 SER B O 1
ATOM 2357 N N . GLN B 1 69 ? -31.991 60.007 15.134 1.00 15.33 66 GLN B N 1
ATOM 2358 C CA . GLN B 1 69 ? -32.849 59.343 16.121 1.00 15.00 66 GLN B CA 1
ATOM 2359 C C . GLN B 1 69 ? -34.195 58.967 15.507 1.00 13.03 66 GLN B C 1
ATOM 2360 O O . GLN B 1 69 ? -34.694 57.868 15.702 1.00 18.54 66 GLN B O 1
ATOM 2366 N N . GLN B 1 70 ? -34.773 59.882 14.745 1.00 12.39 67 GLN B N 1
ATOM 2367 C CA . GLN B 1 70 ? -36.062 59.646 14.124 1.00 12.32 67 GLN B CA 1
ATOM 2368 C C . GLN B 1 70 ? -36.007 58.579 13.029 1.00 15.40 67 GLN B C 1
ATOM 2369 O O . GLN B 1 70 ? -36.925 57.765 12.885 1.00 14.95 67 GLN B O 1
ATOM 2375 N N . VAL B 1 71 ? -34.931 58.615 12.247 1.00 16.11 68 VAL B N 1
ATOM 2376 C CA . VAL B 1 71 ? -34.637 57.601 11.239 1.00 15.57 68 VAL B CA 1
ATOM 2377 C C . VAL B 1 71 ? -34.578 56.203 11.847 1.00 18.29 68 VAL B C 1
ATOM 2378 O O . VAL B 1 71 ? -35.180 55.262 11.335 1.00 10.18 68 VAL B O 1
ATOM 2382 N N . MET B 1 72 ? -33.848 56.092 12.956 1.00 16.03 69 MET B N 1
ATOM 2383 C CA . MET B 1 72 ? -33.675 54.834 13.662 1.00 18.57 69 MET B CA 1
ATOM 2384 C C . MET B 1 72 ? -35.004 54.238 14.091 1.00 11.55 69 MET B C 1
ATOM 2385 O O . MET B 1 72 ? -35.238 53.032 13.949 1.00 16.49 69 MET B O 1
ATOM 2390 N N . GLU B 1 73 ? -35.876 55.080 14.625 1.00 12.31 70 GLU B N 1
ATOM 2391 C CA . GLU B 1 73 ? -37.151 54.596 15.136 1.00 13.46 70 GLU B CA 1
ATOM 2392 C C . GLU B 1 73 ? -37.984 53.965 14.027 1.00 13.32 70 GLU B C 1
ATOM 2393 O O . GLU B 1 73 ? -38.817 53.106 14.297 1.00 14.15 70 GLU B O 1
ATOM 2399 N N . ARG B 1 74 ? -37.722 54.360 12.783 1.00 12.40 71 ARG B N 1
ATOM 2400 C CA . ARG B 1 74 ? -38.496 53.879 11.634 1.00 15.42 71 ARG B CA 1
ATOM 2401 C C . ARG B 1 74 ? -37.831 52.722 10.858 1.00 17.86 71 ARG B C 1
ATOM 2402 O O . ARG B 1 74 ? -38.289 52.356 9.776 1.00 17.96 71 ARG B O 1
ATOM 2410 N N . LEU B 1 75 ? -36.764 52.142 11.397 1.00 10.18 72 LEU B N 1
ATOM 2411 C CA . LEU B 1 75 ? -35.986 51.150 10.639 1.00 8.21 72 LEU B CA 1
ATOM 2412 C C . LEU B 1 75 ? -36.352 49.687 10.875 1.00 5.80 72 LEU B C 1
ATOM 2413 O O . LEU B 1 75 ? -35.681 48.801 10.351 1.00 15.99 72 LEU B O 1
ATOM 2418 N N . GLY B 1 76 ? -37.391 49.425 11.664 1.00 5.94 73 GLY B N 1
ATOM 2419 C CA . GLY B 1 76 ? -37.786 48.062 11.983 1.00 6.00 73 GLY B CA 1
ATOM 2420 C C . GLY B 1 76 ? -36.647 47.175 12.473 1.00 10.75 73 GLY B C 1
ATOM 2421 O O . GLY B 1 76 ? -36.625 45.971 12.195 1.00 9.50 73 GLY B O 1
ATOM 2422 N N . GLN B 1 77 ? -35.692 47.794 13.171 1.00 13.21 74 GLN B N 1
ATOM 2423 C CA . GLN B 1 77 ? -34.570 47.107 13.800 1.00 12.07 74 GLN B CA 1
ATOM 2424 C C . GLN B 1 77 ? -33.569 46.593 12.740 1.00 17.77 74 GLN B C 1
ATOM 2425 O O . GLN B 1 77 ? -32.873 45.594 12.944 1.00 13.53 74 GLN B O 1
ATOM 2431 N N . LYS B 1 78 ? -33.506 47.296 11.612 1.00 5.27 75 LYS B N 1
ATOM 2432 C CA . LYS B 1 78 ? -32.391 47.153 10.679 1.00 5.20 75 LYS B CA 1
ATOM 2433 C C . LYS B 1 78 ? -31.243 48.075 11.100 1.00 15.68 75 LYS B C 1
ATOM 2434 O O . LYS B 1 78 ? -31.469 49.255 11.383 1.00 5.04 75 LYS B O 1
ATOM 2440 N N . PRO B 1 79 ? -30.010 47.538 11.134 1.00 4.90 76 PRO B N 1
ATOM 2441 C CA . PRO B 1 79 ? -28.818 48.343 11.420 1.00 14.08 76 PRO B CA 1
ATOM 2442 C C . PRO B 1 79 ? -28.794 49.618 10.605 1.00 4.89 76 PRO B C 1
ATOM 2443 O O . PRO B 1 79 ? -29.165 49.620 9.443 1.00 12.28 76 PRO B O 1
ATOM 2447 N N . LEU B 1 80 ? -28.405 50.705 11.246 1.00 8.22 77 LEU B N 1
ATOM 2448 C CA . LEU B 1 80 ? -28.253 51.981 10.579 1.00 4.97 77 LEU B CA 1
ATOM 2449 C C . LEU B 1 80 ? -26.770 52.299 10.459 1.00 6.35 77 LEU B C 1
ATOM 2450 O O . LEU B 1 80 ? -26.063 52.444 11.466 1.00 4.84 77 LEU B O 1
ATOM 2455 N N . LEU B 1 81 ? -26.311 52.360 9.215 1.00 7.30 78 LEU B N 1
ATOM 2456 C CA . LEU B 1 81 ? -24.990 52.847 8.876 1.00 5.14 78 LEU B CA 1
ATOM 2457 C C . LEU B 1 81 ? -25.096 54.323 8.560 1.00 5.30 78 LEU B C 1
ATOM 2458 O O . LEU B 1 81 ? -25.969 54.727 7.797 1.00 9.21 78 LEU B O 1
ATOM 2463 N N . LEU B 1 82 ? -24.219 55.131 9.140 1.00 5.33 79 LEU B N 1
ATOM 2464 C CA . LEU B 1 82 ? -24.218 56.561 8.849 1.00 5.52 79 LEU B CA 1
ATOM 2465 C C . LEU B 1 82 ? -22.980 56.886 8.045 1.00 11.14 79 LEU B C 1
ATOM 2466 O O . LEU B 1 82 ? -21.879 56.491 8.421 1.00 13.80 79 LEU B O 1
ATOM 2471 N N . THR B 1 83 ? -23.152 57.620 6.953 1.00 6.84 80 THR B N 1
ATOM 2472 C CA . THR B 1 83 ? -22.037 57.909 6.057 1.00 6.16 80 THR B CA 1
ATOM 2473 C C . THR B 1 83 ? -22.016 59.347 5.589 1.00 7.21 80 THR B C 1
ATOM 2474 O O . THR B 1 83 ? -22.967 59.820 4.973 1.00 9.72 80 THR B O 1
ATOM 2478 N N . PHE B 1 84 ? -20.924 60.038 5.879 1.00 11.53 81 PHE B N 1
ATOM 2479 C CA . PHE B 1 84 ? -20.602 61.269 5.163 1.00 13.63 81 PHE B CA 1
ATOM 2480 C C . PHE B 1 84 ? -19.492 61.013 4.128 1.00 10.69 81 PHE B C 1
ATOM 2481 O O . PHE B 1 84 ? -18.317 60.921 4.483 1.00 10.59 81 PHE B O 1
ATOM 2489 N N . ARG B 1 85 ? -19.861 60.879 2.863 1.00 7.33 82 ARG B N 1
ATOM 2490 C CA . ARG B 1 85 ? -18.859 60.695 1.827 1.00 12.49 82 ARG B CA 1
ATOM 2491 C C . ARG B 1 85 ? -18.256 62.052 1.452 1.00 10.26 82 ARG B C 1
ATOM 2492 O O . ARG B 1 85 ? -18.970 63.007 1.159 1.00 8.14 82 ARG B O 1
ATOM 2500 N N . THR B 1 86 ? -16.935 62.137 1.474 1.00 16.81 83 THR B N 1
ATOM 2501 C CA . THR B 1 86 ? -16.274 63.406 1.192 1.00 17.52 83 THR B CA 1
ATOM 2502 C C . THR B 1 86 ? -16.144 63.604 -0.303 1.00 17.22 83 THR B C 1
ATOM 2503 O O . THR B 1 86 ? -16.073 62.630 -1.064 1.00 20.94 83 THR B O 1
ATOM 2507 N N . GLN B 1 87 ? -16.114 64.869 -0.709 1.00 17.18 84 GLN B N 1
ATOM 2508 C CA . GLN B 1 87 ? -16.097 65.255 -2.114 1.00 17.78 84 GLN B CA 1
ATOM 2509 C C . GLN B 1 87 ? -15.040 64.510 -2.929 1.00 20.92 84 GLN B C 1
ATOM 2510 O O . GLN B 1 87 ? -15.334 63.980 -4.007 1.00 23.33 84 GLN B O 1
ATOM 2516 N N . LYS B 1 88 ? -13.822 64.450 -2.394 1.00 17.45 85 LYS B N 1
ATOM 2517 C CA . LYS B 1 88 ? -12.696 63.817 -3.079 1.00 21.07 85 LYS B CA 1
ATOM 2518 C C . LYS B 1 88 ? -12.972 62.335 -3.361 1.00 21.41 85 LYS B C 1
ATOM 2519 O O . LYS B 1 88 ? -12.353 61.731 -4.228 1.00 15.02 85 LYS B O 1
ATOM 2525 N N . GLU B 1 89 ? -13.928 61.758 -2.644 1.00 23.05 86 GLU B N 1
ATOM 2526 C CA . GLU B 1 89 ? -14.239 60.348 -2.821 1.00 17.27 86 GLU B CA 1
ATOM 2527 C C . GLU B 1 89 ? -15.652 60.139 -3.365 1.00 12.69 86 GLU B C 1
ATOM 2528 O O . GLU B 1 89 ? -16.268 59.103 -3.121 1.00 18.09 86 GLU B O 1
ATOM 2534 N N . GLY B 1 90 ? -16.157 61.115 -4.109 1.00 13.17 87 GLY B N 1
ATOM 2535 C CA . GLY B 1 90 ? -17.465 60.983 -4.739 1.00 12.68 87 GLY B CA 1
ATOM 2536 C C . GLY B 1 90 ? -18.638 61.621 -4.006 1.00 12.79 87 GLY B C 1
ATOM 2537 O O . GLY B 1 90 ? -19.775 61.529 -4.454 1.00 14.32 87 GLY B O 1
ATOM 2538 N N . GLY B 1 91 ? -18.368 62.269 -2.876 1.00 16.68 88 GLY B N 1
ATOM 2539 C CA . GLY B 1 91 ? -19.419 62.866 -2.070 1.00 13.46 88 GLY B CA 1
ATOM 2540 C C . GLY B 1 91 ? -20.179 63.982 -2.765 1.00 20.48 88 GLY B C 1
ATOM 2541 O O . GLY B 1 91 ? -19.855 64.368 -3.889 1.00 20.58 88 GLY B O 1
ATOM 2542 N N . GLU B 1 92 ? -21.178 64.526 -2.075 1.00 22.12 89 GLU B N 1
ATOM 2543 C CA . GLU B 1 92 ? -22.073 65.516 -2.664 1.00 21.72 89 GLU B CA 1
ATOM 2544 C C . GLU B 1 92 ? -21.731 66.973 -2.361 1.00 20.33 89 GLU B C 1
ATOM 2545 O O . GLU B 1 92 ? -22.293 67.871 -2.982 1.00 21.76 89 GLU B O 1
ATOM 2551 N N . MET B 1 93 ? -20.817 67.218 -1.427 1.00 19.87 90 MET B N 1
ATOM 2552 C CA . MET B 1 93 ? -20.571 68.592 -0.993 1.00 22.51 90 MET B CA 1
ATOM 2553 C C . MET B 1 93 ? -19.189 68.836 -0.405 1.00 25.66 90 MET B C 1
ATOM 2554 O O . MET B 1 93 ? -18.579 67.944 0.199 1.00 22.51 90 MET B O 1
ATOM 2559 N N . ALA B 1 94 ? -18.715 70.068 -0.578 1.00 27.30 91 ALA B N 1
ATOM 2560 C CA . ALA B 1 94 ? -17.491 70.521 0.061 1.00 26.17 91 ALA B CA 1
ATOM 2561 C C . ALA B 1 94 ? -17.715 70.601 1.573 1.00 25.20 91 ALA B C 1
ATOM 2562 O O . ALA B 1 94 ? -18.771 71.032 2.027 1.00 19.35 91 ALA B O 1
ATOM 2564 N N . PHE B 1 95 ? -16.713 70.198 2.347 1.00 22.34 92 PHE B N 1
ATOM 2565 C CA . PHE B 1 95 ? -16.870 70.081 3.790 1.00 24.31 92 PHE B CA 1
ATOM 2566 C C . PHE B 1 95 ? -15.489 70.045 4.430 1.00 24.00 92 PHE B C 1
ATOM 2567 O O . PHE B 1 95 ? -14.645 69.253 4.012 1.00 27.83 92 PHE B O 1
ATOM 2575 N N . SER B 1 96 ? -15.243 70.913 5.414 1.00 22.36 93 SER B N 1
ATOM 2576 C CA . SER B 1 96 ? -13.917 70.992 6.035 1.00 21.09 93 SER B CA 1
ATOM 2577 C C . SER B 1 96 ? -13.617 69.719 6.813 1.00 21.74 93 SER B C 1
ATOM 2578 O O . SER B 1 96 ? -14.534 69.031 7.261 1.00 19.69 93 SER B O 1
ATOM 2581 N N . GLU B 1 97 ? -12.333 69.408 6.958 1.00 23.58 94 GLU B N 1
ATOM 2582 C CA . GLU B 1 97 ? -11.895 68.280 7.772 1.00 20.34 94 GLU B CA 1
ATOM 2583 C C . GLU B 1 97 ? -12.413 68.405 9.209 1.00 22.83 94 GLU B C 1
ATOM 2584 O O . GLU B 1 97 ? -12.833 67.420 9.815 1.00 19.75 94 GLU B O 1
ATOM 2590 N N . GLU B 1 98 ? -12.382 69.630 9.735 1.00 22.16 95 GLU B N 1
ATOM 2591 C CA . GLU B 1 98 ? -12.793 69.923 11.106 1.00 20.85 95 GLU B CA 1
ATOM 2592 C C . GLU B 1 98 ? -14.270 69.644 11.316 1.00 20.00 95 GLU B C 1
ATOM 2593 O O . GLU B 1 98 ? -14.664 69.086 12.334 1.00 19.50 95 GLU B O 1
ATOM 2599 N N . ASN B 1 99 ? -15.088 70.036 10.345 1.00 19.96 96 ASN B N 1
ATOM 2600 C CA . ASN B 1 99 ? -16.521 69.787 10.425 1.00 20.73 96 ASN B CA 1
ATOM 2601 C C . ASN B 1 99 ? -16.865 68.323 10.205 1.00 18.38 96 ASN B C 1
ATOM 2602 O O . ASN B 1 99 ? -17.860 67.816 10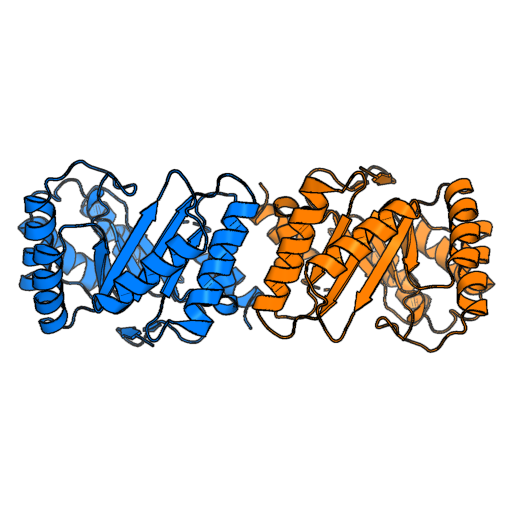.716 1.00 17.20 96 ASN B O 1
ATOM 2607 N N . TYR B 1 100 ? -16.017 67.639 9.458 1.00 19.30 97 TYR B N 1
ATOM 2608 C CA . TYR B 1 100 ? -16.186 66.222 9.235 1.00 14.94 97 TYR B CA 1
ATOM 2609 C C . TYR B 1 100 ? -15.995 65.433 10.536 1.00 14.44 97 TYR B C 1
ATOM 2610 O O . TYR B 1 100 ? -16.803 64.571 10.860 1.00 13.48 97 TYR B O 1
ATOM 2619 N N . PHE B 1 101 ? -14.961 65.747 11.307 1.00 15.26 98 PHE B N 1
ATOM 2620 C CA . PHE B 1 101 ? -14.762 65.051 12.580 1.00 25.90 98 PHE B CA 1
ATOM 2621 C C . PHE B 1 101 ? -15.748 65.557 13.640 1.00 15.64 98 PHE B C 1
ATOM 2622 O O . PHE B 1 101 ? -16.240 64.783 14.448 1.00 17.15 98 PHE B O 1
ATOM 2630 N N . ALA B 1 102 ? -16.056 66.846 13.619 1.00 16.93 99 ALA B N 1
ATOM 2631 C CA . ALA B 1 102 ? -16.975 67.427 14.595 1.00 24.63 99 ALA B CA 1
ATOM 2632 C C . ALA B 1 102 ? -18.380 66.824 14.465 1.00 16.74 99 ALA B C 1
ATOM 2633 O O . ALA B 1 102 ? -19.014 66.511 15.466 1.00 17.58 99 ALA B O 1
ATOM 2635 N N . LEU B 1 103 ? -18.840 66.656 13.227 1.00 16.58 100 LEU B N 1
ATOM 2636 C CA . LEU B 1 103 ? -20.118 66.005 12.914 1.00 17.82 100 LEU B CA 1
ATOM 2637 C C . LEU B 1 103 ? -20.216 64.606 13.520 1.00 21.00 100 LEU B C 1
ATOM 2638 O O . LEU B 1 103 ? -21.149 64.298 14.263 1.00 13.72 100 LEU B O 1
ATOM 2643 N N . TYR B 1 104 ? -19.250 63.761 13.161 1.00 12.99 101 TYR B N 1
ATOM 2644 C CA . TYR B 1 104 ? -19.195 62.388 13.637 1.00 12.00 101 TYR B CA 1
ATOM 2645 C C . TYR B 1 104 ? -19.095 62.302 15.158 1.00 21.50 101 TYR B C 1
ATOM 2646 O O . TYR B 1 104 ? -19.707 61.424 15.770 1.00 12.12 101 TYR B O 1
ATOM 2655 N N . HIS B 1 105 ? -18.329 63.204 15.769 1.00 13.78 102 HIS B N 1
ATOM 2656 C CA . HIS B 1 105 ? -18.210 63.199 17.228 1.00 15.18 102 HIS B CA 1
ATOM 2657 C C . HIS B 1 105 ? -19.558 63.423 17.914 1.00 15.02 102 HIS B C 1
ATOM 2658 O O . HIS B 1 105 ? -19.883 62.711 18.876 1.00 15.50 102 HIS B O 1
ATOM 2665 N N . GLU B 1 106 ? -20.340 64.380 17.413 1.00 15.51 103 GLU B N 1
ATOM 2666 C CA . GLU B 1 106 ? -21.660 64.668 17.975 1.00 17.67 103 GLU B CA 1
ATOM 2667 C C . GLU B 1 106 ? -22.597 63.483 17.815 1.00 18.12 103 GLU B C 1
ATOM 2668 O O . GLU B 1 106 ? -23.341 63.136 18.749 1.00 15.08 103 GLU B O 1
ATOM 2674 N N . LEU B 1 107 ? -22.573 62.889 16.625 1.00 13.56 104 LEU B N 1
ATOM 2675 C CA . LEU B 1 107 ? -23.343 61.685 16.346 1.00 12.44 104 LEU B CA 1
ATOM 2676 C C . LEU B 1 107 ? -22.994 60.578 17.334 1.00 12.17 104 LEU B C 1
ATOM 2677 O O . LEU B 1 107 ? -23.878 59.906 17.856 1.00 12.04 104 LEU B O 1
ATOM 2682 N N . VAL B 1 108 ? -21.702 60.398 17.593 1.00 12.21 105 VAL B N 1
ATOM 2683 C CA . VAL B 1 108 ? -21.271 59.386 18.545 1.00 12.70 105 VAL B CA 1
ATOM 2684 C C . VAL B 1 108 ? -21.898 59.632 19.934 1.00 13.22 105 VAL B C 1
ATOM 2685 O O . VAL B 1 108 ? -22.326 58.685 20.582 1.00 13.08 105 VAL B O 1
ATOM 2689 N N . LYS B 1 109 ? -21.975 60.895 20.364 1.00 14.42 106 LYS B N 1
ATOM 2690 C CA . LYS B 1 109 ? -22.517 61.238 21.680 1.00 15.90 106 LYS B CA 1
ATOM 2691 C C . LYS B 1 109 ? -24.044 61.308 21.729 1.00 17.52 106 LYS B C 1
ATOM 2692 O O . LYS B 1 109 ? -24.646 60.835 22.682 1.00 16.30 106 LYS B O 1
ATOM 2698 N N . LYS B 1 110 ? -24.660 61.903 20.708 1.00 15.50 107 LYS B N 1
ATOM 2699 C CA . LYS B 1 110 ? -26.080 62.225 20.775 1.00 18.37 107 LYS B CA 1
ATOM 2700 C C . LYS B 1 110 ? -26.904 61.685 19.615 1.00 17.27 107 LYS B C 1
ATOM 2701 O O . LYS B 1 110 ? -28.123 61.867 19.581 1.00 18.03 107 LYS B O 1
ATOM 2707 N N . GLY B 1 111 ? -26.255 61.019 18.667 1.00 13.96 108 GLY B N 1
ATOM 2708 C CA . GLY B 1 111 ? -26.977 60.446 17.551 1.00 12.54 108 GLY B CA 1
ATOM 2709 C C . GLY B 1 111 ? -27.315 58.976 17.734 1.00 18.76 108 GLY B C 1
ATOM 2710 O O . GLY B 1 111 ? -26.844 58.330 18.670 1.00 11.89 108 GLY B O 1
ATOM 2711 N N . ALA B 1 112 ? -28.135 58.457 16.821 1.00 11.13 109 ALA B N 1
ATOM 2712 C CA . ALA B 1 112 ? -28.437 57.043 16.745 1.00 10.45 109 ALA B CA 1
ATOM 2713 C C . ALA B 1 112 ? -27.784 56.452 15.498 1.00 11.53 109 ALA B C 1
ATOM 2714 O O . ALA B 1 112 ? -27.954 56.990 14.407 1.00 17.64 109 ALA B O 1
ATOM 2716 N N . LEU B 1 113 ? -27.045 55.354 15.661 1.00 9.74 110 LEU B N 1
ATOM 2717 C CA . LEU B 1 113 ? -26.361 54.677 14.548 1.00 8.73 110 LEU B CA 1
ATOM 2718 C C . LEU B 1 113 ? -25.697 53.400 15.013 1.00 7.92 110 LEU B C 1
ATOM 2719 O O . LEU B 1 113 ? -25.304 53.284 16.158 1.00 11.15 110 LEU B O 1
ATOM 2724 N N . ASP B 1 114 ? -25.578 52.435 14.113 1.00 11.79 111 ASP B N 1
ATOM 2725 C CA . ASP B 1 114 ? -25.042 51.135 14.477 1.00 11.52 111 ASP B CA 1
ATOM 2726 C C . ASP B 1 114 ? -23.678 50.922 13.872 1.00 9.55 111 ASP B C 1
ATOM 2727 O O . ASP B 1 114 ? -22.831 50.257 14.466 1.00 13.41 111 ASP B O 1
ATOM 2732 N N . LEU B 1 115 ? -23.469 51.496 12.695 1.00 6.61 112 LEU B N 1
ATOM 2733 C CA . LEU B 1 115 ? -22.173 51.446 12.034 1.00 8.43 112 LEU B CA 1
ATOM 2734 C C . LEU B 1 115 ? -21.795 52.852 11.611 1.00 10.89 112 LEU B C 1
ATOM 2735 O O . LEU B 1 115 ? -22.662 53.667 11.272 1.00 7.00 112 LEU B O 1
ATOM 2740 N N . LEU B 1 116 ? -20.499 53.134 11.656 1.00 6.57 113 LEU B N 1
ATOM 2741 C CA . LEU B 1 116 ? -19.992 54.438 11.266 1.00 6.84 113 LEU B CA 1
ATOM 2742 C C . LEU B 1 116 ? -18.959 54.283 10.145 1.00 11.43 113 LEU B C 1
ATOM 2743 O O . LEU B 1 116 ? -18.003 53.514 10.263 1.00 9.01 113 LEU B O 1
ATOM 2748 N N . ASP B 1 117 ? -19.179 55.018 9.064 1.00 6.76 114 ASP B N 1
ATOM 2749 C CA . ASP B 1 117 ? -18.302 55.017 7.913 1.00 6.80 114 ASP B CA 1
ATOM 2750 C C . ASP B 1 117 ? -17.194 56.074 8.041 1.00 7.34 114 ASP B C 1
ATOM 2751 O O . ASP B 1 117 ? -17.448 57.267 7.995 1.00 11.24 114 ASP B O 1
ATOM 2756 N N . ILE B 1 118 ? -15.959 55.628 8.193 1.00 8.57 115 ILE B N 1
ATOM 2757 C CA . ILE B 1 118 ? -14.830 56.543 8.226 1.00 11.45 115 ILE B CA 1
ATOM 2758 C C . ILE B 1 118 ? -13.851 56.230 7.102 1.00 11.32 115 ILE B C 1
ATOM 2759 O O . ILE B 1 118 ? -13.443 55.085 6.933 1.00 10.68 115 ILE B O 1
ATOM 2764 N N . GLU B 1 119 ? -13.477 57.250 6.339 1.00 10.96 116 GLU B N 1
ATOM 2765 C CA . GLU B 1 119 ? -12.575 57.067 5.214 1.00 8.13 116 GLU B CA 1
ATOM 2766 C C . GLU B 1 119 ? -11.121 56.886 5.680 1.00 8.60 116 GLU B C 1
ATOM 2767 O O . GLU B 1 119 ? -10.652 57.580 6.584 1.00 15.41 116 GLU B O 1
ATOM 2773 N N . LEU B 1 120 ? -10.436 55.922 5.065 1.00 8.83 117 LEU B N 1
ATOM 2774 C CA . LEU B 1 120 ? -9.052 55.576 5.400 1.00 9.38 117 LEU B CA 1
ATOM 2775 C C . LEU B 1 120 ? -8.122 56.774 5.339 1.00 13.09 117 LEU B C 1
ATOM 2776 O O . LEU B 1 120 ? -7.203 56.893 6.158 1.00 11.32 117 LEU B O 1
ATOM 2781 N N . PHE B 1 121 ? -8.321 57.649 4.378 1.00 10.15 118 PHE B N 1
ATOM 2782 C CA . PHE B 1 121 ? -7.396 58.732 4.110 1.00 19.34 118 PHE B CA 1
ATOM 2783 C C . PHE B 1 121 ? -7.614 60.022 4.904 1.00 21.42 118 PHE B C 1
ATOM 2784 O O . PHE B 1 121 ? -6.828 60.933 4.798 1.00 19.55 118 PHE B O 1
ATOM 2792 N N . ALA B 1 122 ? -8.662 60.065 5.716 1.00 10.32 119 ALA B N 1
ATOM 2793 C CA . ALA B 1 122 ? -8.925 61.220 6.537 1.00 10.44 119 ALA B CA 1
ATOM 2794 C C . ALA B 1 122 ? -7.847 61.299 7.589 1.00 10.95 119 ALA B C 1
ATOM 2795 O O . ALA B 1 122 ? -7.194 60.330 7.828 1.00 10.95 119 ALA B O 1
ATOM 2797 N N . ASN B 1 123 ? -7.680 62.469 8.193 1.00 12.13 120 ASN B N 1
ATOM 2798 C CA . ASN B 1 123 ? -6.638 62.686 9.182 1.00 13.93 120 ASN B CA 1
ATOM 2799 C C . ASN B 1 123 ? -6.676 61.553 10.179 1.00 16.67 120 ASN B C 1
ATOM 2800 O O . ASN B 1 123 ? -7.558 61.399 10.983 1.00 18.04 120 ASN B O 1
ATOM 2805 N N . PRO B 1 124 ? -5.677 60.708 10.080 1.00 18.93 121 PRO B N 1
ATOM 2806 C CA . PRO B 1 124 ? -5.638 59.459 10.844 1.00 14.70 121 PRO B CA 1
ATOM 2807 C C . PRO B 1 124 ? -5.575 59.613 12.365 1.00 15.41 121 PRO B C 1
ATOM 2808 O O . PRO B 1 124 ? -6.176 58.812 13.035 1.00 19.85 121 PRO B O 1
ATOM 2812 N N . LEU B 1 125 ? -4.845 60.593 12.884 1.00 15.98 122 LEU B N 1
ATOM 2813 C CA . LEU B 1 125 ? -4.837 60.851 14.310 1.00 14.10 122 LEU B CA 1
ATOM 2814 C C . LEU B 1 125 ? -6.217 61.293 14.840 1.00 17.76 122 LEU B C 1
ATOM 2815 O O . LEU B 1 125 ? -6.702 60.710 15.774 1.00 17.46 122 LEU B O 1
ATOM 2820 N N . ALA B 1 126 ? -6.883 62.226 14.171 1.00 11.96 123 ALA B N 1
ATOM 2821 C CA . ALA B 1 126 ? -8.246 62.560 14.473 1.00 11.53 123 ALA B CA 1
ATOM 2822 C C . ALA B 1 126 ? -9.139 61.352 14.232 1.00 14.72 123 ALA B C 1
ATOM 2823 O O . ALA B 1 126 ? -10.087 61.159 14.894 1.00 19.52 123 ALA B O 1
ATOM 2825 N N . ALA B 1 127 ? -8.810 60.575 13.238 1.00 11.62 124 ALA B N 1
ATOM 2826 C CA . ALA B 1 127 ? -9.695 59.473 12.885 1.00 12.89 124 ALA B CA 1
ATOM 2827 C C . ALA B 1 127 ? -9.609 58.353 13.931 1.00 18.68 124 ALA B C 1
ATOM 2828 O O . ALA B 1 127 ? -10.625 57.769 14.314 1.00 8.85 124 ALA B O 1
ATOM 2830 N N . ASP B 1 128 ? -8.395 58.073 14.400 1.00 13.91 125 ASP B N 1
ATOM 2831 C CA . ASP B 1 128 ? -8.199 57.070 15.435 1.00 10.51 125 ASP B CA 1
ATOM 2832 C C . ASP B 1 128 ? -8.870 57.464 16.754 1.00 13.78 125 ASP B C 1
ATOM 2833 O O . ASP B 1 128 ? -9.433 56.612 17.443 1.00 17.22 125 ASP B O 1
ATOM 2838 N N . THR B 1 129 ? -8.806 58.741 17.125 1.00 13.60 126 THR B N 1
ATOM 2839 C CA . THR B 1 129 ? -9.447 59.148 18.377 1.00 16.91 126 THR B CA 1
ATOM 2840 C C . THR B 1 129 ? -10.953 58.949 18.262 1.00 13.50 126 THR B C 1
ATOM 2841 O O . THR B 1 129 ? -11.578 58.441 19.184 1.00 16.73 126 THR B O 1
ATOM 2845 N N . LEU B 1 130 ? -11.515 59.322 17.117 1.00 9.16 127 LEU B N 1
ATOM 2846 C CA . LEU B 1 130 ? -12.928 59.093 16.835 1.00 8.51 127 LEU B CA 1
ATOM 2847 C C . LEU B 1 130 ? -13.296 57.608 16.883 1.00 15.14 127 LEU B C 1
ATOM 2848 O O . LEU B 1 130 ? -14.330 57.236 17.442 1.00 17.63 127 LEU B O 1
ATOM 2853 N N . ILE B 1 131 ? -12.456 56.763 16.299 1.00 8.10 128 ILE B N 1
ATOM 2854 C CA . ILE B 1 131 ? -12.741 55.336 16.252 1.00 13.52 128 ILE B CA 1
ATOM 2855 C C . ILE B 1 131 ? -12.958 54.739 17.651 1.00 15.27 128 ILE B C 1
ATOM 2856 O O . ILE B 1 131 ? -13.940 54.038 17.872 1.00 7.72 128 ILE B O 1
ATOM 2861 N N . HIS B 1 132 ? -12.052 55.026 18.584 1.00 8.32 129 HIS B N 1
ATOM 2862 C CA . HIS B 1 132 ? -12.185 54.508 19.942 1.00 13.01 129 HIS B CA 1
ATOM 2863 C C . HIS B 1 132 ? -13.414 55.036 20.676 1.00 8.20 129 HIS B C 1
ATOM 2864 O O . HIS B 1 132 ? -14.033 54.289 21.428 1.00 8.05 129 HIS B O 1
ATOM 2871 N N . GLU B 1 133 ? -13.765 56.301 20.453 1.00 12.16 130 GLU B N 1
ATOM 2872 C CA . GLU B 1 133 ? -14.985 56.863 21.027 1.00 12.34 130 GLU B CA 1
ATOM 2873 C C . GLU B 1 133 ? -16.241 56.166 20.462 1.00 21.51 130 GLU B C 1
ATOM 2874 O O . GLU B 1 133 ? -17.156 55.822 21.208 1.00 11.42 130 GLU B O 1
ATOM 2880 N N . ALA B 1 134 ? -16.277 55.954 19.153 1.00 10.64 131 ALA B N 1
ATOM 2881 C CA . ALA B 1 134 ? -17.411 55.279 18.552 1.00 9.89 131 ALA B CA 1
ATOM 2882 C C . ALA B 1 134 ? -17.530 53.843 19.054 1.00 14.66 131 ALA B C 1
ATOM 2883 O O . ALA B 1 134 ? -18.637 53.386 19.341 1.00 13.78 131 ALA B O 1
ATOM 2885 N N . LYS B 1 135 ? -16.403 53.139 19.180 1.00 9.68 132 LYS B N 1
ATOM 2886 C CA . LYS B 1 135 ? -16.430 51.750 19.643 1.00 9.56 132 LYS B CA 1
ATOM 2887 C C . LYS B 1 135 ? -16.879 51.653 21.095 1.00 16.14 132 LYS B C 1
ATOM 2888 O O . LYS B 1 135 ? -17.610 50.731 21.472 1.00 12.77 132 LYS B O 1
ATOM 2894 N N . LYS B 1 136 ? -16.421 52.602 21.906 1.00 10.91 133 LYS B N 1
ATOM 2895 C CA . LYS B 1 136 ? -16.828 52.682 23.295 1.00 11.63 133 LYS B CA 1
ATOM 2896 C C . LYS B 1 136 ? -18.356 52.804 23.400 1.00 13.05 133 LYS B C 1
ATOM 2897 O O . LYS B 1 136 ? -18.966 52.284 24.329 1.00 13.66 133 LYS B O 1
ATOM 2903 N N . ALA B 1 137 ? -18.958 53.483 22.430 1.00 10.92 134 ALA B N 1
ATOM 2904 C CA . ALA B 1 137 ? -20.406 53.615 22.362 1.00 10.74 134 ALA B CA 1
ATOM 2905 C C . ALA B 1 137 ? -21.036 52.433 21.623 1.00 10.02 134 ALA B C 1
ATOM 2906 O O . ALA B 1 137 ? -22.205 52.487 21.266 1.00 20.96 134 ALA B O 1
ATOM 2908 N N . GLY B 1 138 ? -20.253 51.384 21.372 1.00 9.80 135 GLY B N 1
ATOM 2909 C CA . GLY B 1 138 ? -20.765 50.170 20.743 1.00 9.23 135 GLY B CA 1
ATOM 2910 C C . GLY B 1 138 ? -21.041 50.274 19.249 1.00 11.02 135 GLY B C 1
ATOM 2911 O O . GLY B 1 138 ? -21.758 49.450 18.678 1.00 13.45 135 GLY B O 1
ATOM 2912 N N . ILE B 1 139 ? -20.483 51.296 18.616 1.00 8.57 136 ILE B N 1
ATOM 2913 C CA . ILE B 1 139 ? -20.636 51.475 17.179 1.00 20.17 136 ILE B CA 1
ATOM 2914 C C . ILE B 1 139 ? -19.576 50.690 16.383 1.00 7.78 136 ILE B C 1
ATOM 2915 O O . ILE B 1 139 ? -18.383 50.757 16.699 1.00 10.23 136 ILE B O 1
ATOM 2920 N N . LYS B 1 140 ? -20.011 49.942 15.372 1.00 7.43 137 LYS B N 1
ATOM 2921 C CA . LYS B 1 140 ? -19.085 49.258 14.465 1.00 10.26 137 LYS B CA 1
ATOM 2922 C C . LYS B 1 140 ? -18.433 50.264 13.520 1.00 9.96 137 LYS B C 1
ATOM 2923 O O . LYS B 1 140 ? -19.086 51.185 13.041 1.00 10.41 137 LYS B O 1
ATOM 2929 N N . ILE B 1 141 ? -17.145 50.097 13.254 1.00 7.05 138 ILE B N 1
ATOM 2930 C CA . ILE B 1 141 ? -16.460 51.019 12.356 1.00 7.03 138 ILE B CA 1
ATOM 2931 C C . ILE B 1 141 ? -16.274 50.454 10.959 1.00 6.74 138 ILE B C 1
ATOM 2932 O O . ILE B 1 141 ? -15.736 49.355 10.788 1.00 11.06 138 ILE B O 1
ATOM 2937 N N . VAL B 1 142 ? -16.707 51.206 9.957 1.00 10.88 139 VAL B N 1
ATOM 2938 C CA . VAL B 1 142 ? -16.410 50.846 8.578 1.00 6.55 139 VAL B CA 1
ATOM 2939 C C . VAL B 1 142 ? -15.349 51.791 8.017 1.00 11.48 139 VAL B C 1
ATOM 2940 O O . VAL B 1 142 ? -15.646 52.923 7.655 1.00 6.86 139 VAL B O 1
ATOM 2944 N N . LEU B 1 143 ? -14.103 51.329 7.962 1.00 11.70 140 LEU B N 1
ATOM 2945 C CA . LEU B 1 143 ? -13.061 52.104 7.299 1.00 13.38 140 LEU B CA 1
ATOM 2946 C C . LEU B 1 143 ? -13.245 51.857 5.814 1.00 12.61 140 LEU B C 1
ATOM 2947 O O . LEU B 1 143 ? -13.647 50.761 5.422 1.00 6.64 140 LEU B O 1
ATOM 2952 N N . CYS B 1 144 ? -12.967 52.869 4.997 1.00 7.03 141 CYS B N 1
ATOM 2953 C CA . CYS B 1 144 ? -13.350 52.812 3.599 1.00 7.04 141 CYS B CA 1
ATOM 2954 C C . CYS B 1 144 ? -12.571 53.736 2.674 1.00 7.37 141 CYS B C 1
ATOM 2955 O O . CYS B 1 144 ? -12.053 54.777 3.085 1.00 7.67 141 CYS B O 1
ATOM 2958 N N . ASN B 1 145 ? -12.537 53.351 1.403 1.00 7.44 142 ASN B N 1
ATOM 2959 C CA . ASN B 1 145 ? -11.876 54.127 0.362 1.00 10.48 142 ASN B CA 1
ATOM 2960 C C . ASN B 1 145 ? -12.659 54.028 -0.936 1.00 9.57 142 ASN B C 1
ATOM 2961 O O . ASN B 1 145 ? -13.192 52.970 -1.283 1.00 7.87 142 ASN B O 1
ATOM 2966 N N . HIS B 1 146 ? -12.748 55.155 -1.630 1.00 8.84 143 HIS B N 1
ATOM 2967 C CA . HIS B 1 146 ? -13.468 55.253 -2.884 1.00 12.90 143 HIS B CA 1
ATOM 2968 C C . HIS B 1 146 ? -12.615 55.961 -3.897 1.00 17.82 143 HIS B C 1
ATOM 2969 O O . HIS B 1 146 ? -12.152 57.068 -3.636 1.00 22.16 143 HIS B O 1
ATOM 2976 N N . ASP B 1 147 ? -12.429 55.335 -5.054 1.00 22.74 144 ASP B N 1
ATOM 2977 C CA . ASP B 1 147 ? -11.856 56.000 -6.215 1.00 18.66 144 ASP B CA 1
ATOM 2978 C C . ASP B 1 147 ? -12.904 56.005 -7.326 1.00 18.17 144 ASP B C 1
ATOM 2979 O O . ASP B 1 147 ? -13.191 54.960 -7.903 1.00 17.45 144 ASP B O 1
ATOM 2984 N N . PHE B 1 148 ? -13.472 57.166 -7.635 1.00 20.23 145 PHE B N 1
ATOM 2985 C CA . PHE B 1 148 ? -14.573 57.205 -8.592 1.00 24.25 145 PHE B CA 1
ATOM 2986 C C . PHE B 1 148 ? -14.124 57.508 -10.019 1.00 25.65 145 PHE B C 1
ATOM 2987 O O . PHE B 1 148 ? -14.951 57.710 -10.906 1.00 24.79 145 PHE B O 1
ATOM 2995 N N . GLN B 1 149 ? -12.819 57.498 -10.252 1.00 26.78 146 GLN B N 1
ATOM 2996 C CA . GLN B 1 149 ? -12.319 57.763 -11.594 1.00 27.63 146 GLN B CA 1
ATOM 2997 C C . GLN B 1 149 ? -11.435 56.636 -12.155 1.00 19.89 146 GLN B C 1
ATOM 2998 O O . GLN B 1 149 ? -11.320 56.503 -13.366 1.00 20.32 146 GLN B O 1
ATOM 3004 N N . LYS B 1 150 ? -10.828 55.817 -11.299 1.00 20.45 147 LYS B N 1
ATOM 3005 C CA . LYS B 1 150 ? -9.921 54.770 -11.785 1.00 21.35 147 LYS B CA 1
ATOM 3006 C C . LYS B 1 150 ? -9.859 53.553 -10.871 1.00 22.89 147 LYS B C 1
ATOM 3007 O O . LYS B 1 150 ? -10.427 53.542 -9.777 1.00 17.34 147 LYS B O 1
ATOM 3013 N N . THR B 1 151 ? -9.161 52.524 -11.333 1.00 21.11 148 THR B N 1
ATOM 3014 C CA . THR B 1 151 ? -8.936 51.347 -10.513 1.00 18.92 148 THR B CA 1
ATOM 3015 C C . THR B 1 151 ? -7.432 51.195 -10.271 1.00 18.49 148 THR B C 1
ATOM 3016 O O . THR B 1 151 ? -6.669 50.987 -11.218 1.00 17.09 148 THR B O 1
ATOM 3020 N N . PRO B 1 152 ? -6.998 51.330 -9.008 1.00 9.13 149 PRO B N 1
ATOM 3021 C CA . PRO B 1 152 ? -5.583 51.147 -8.638 1.00 9.25 149 PRO B CA 1
ATOM 3022 C C . PRO B 1 152 ? -5.151 49.700 -8.894 1.00 11.15 149 PRO B C 1
ATOM 3023 O O . PRO B 1 152 ? -6.002 48.856 -9.157 1.00 9.24 149 PRO B O 1
ATOM 3027 N N . SER B 1 153 ? -3.860 49.407 -8.799 1.00 9.74 150 SER B N 1
ATOM 3028 C CA . SER B 1 153 ? -3.384 48.045 -9.041 1.00 13.15 150 SER B CA 1
ATOM 3029 C C . SER B 1 153 ? -3.988 47.068 -8.023 1.00 9.74 150 SER B C 1
ATOM 3030 O O . SER B 1 153 ? -4.448 47.479 -6.956 1.00 24.81 150 SER B O 1
ATOM 3033 N N . GLN B 1 154 ? -3.997 45.783 -8.358 1.00 13.49 151 GLN B N 1
ATOM 3034 C CA . GLN B 1 154 ? -4.514 44.769 -7.451 1.00 17.17 151 GLN B CA 1
ATOM 3035 C C . GLN B 1 154 ? -3.820 44.858 -6.081 1.00 18.83 151 GLN B C 1
ATOM 3036 O O . GLN B 1 154 ? -4.475 44.796 -5.031 1.00 9.46 151 GLN B O 1
ATOM 3042 N N . GLU B 1 155 ? -2.499 45.050 -6.119 1.00 10.46 152 GLU B N 1
ATOM 3043 C CA . GLU B 1 155 ? -1.675 45.098 -4.925 1.00 10.66 152 GLU B CA 1
ATOM 3044 C C . GLU B 1 155 ? -2.023 46.289 -4.031 1.00 10.02 152 GLU B C 1
ATOM 3045 O O . GLU B 1 155 ? -2.051 46.163 -2.820 1.00 9.99 152 GLU B O 1
ATOM 3051 N N . GLU B 1 156 ? -2.307 47.433 -4.643 1.00 16.48 153 GLU B N 1
ATOM 3052 C CA . GLU B 1 156 ? -2.670 48.644 -3.915 1.00 9.34 153 GLU B CA 1
ATOM 3053 C C . GLU B 1 156 ? -4.034 48.517 -3.253 1.00 8.85 153 GLU B C 1
ATOM 3054 O O . GLU B 1 156 ? -4.216 48.961 -2.123 1.00 8.85 153 GLU B O 1
ATOM 3060 N N . ILE B 1 157 ? -4.990 47.922 -3.959 1.00 8.51 154 ILE B N 1
ATOM 3061 C CA . ILE B 1 157 ? -6.324 47.683 -3.412 1.00 8.70 154 ILE B CA 1
ATOM 3062 C C . ILE B 1 157 ? -6.208 46.798 -2.178 1.00 6.16 154 ILE B C 1
ATOM 3063 O O . ILE B 1 157 ? -6.737 47.136 -1.119 1.00 10.69 154 ILE B O 1
ATOM 3068 N N . VAL B 1 158 ? -5.478 45.695 -2.310 1.00 6.06 155 VAL B N 1
ATOM 3069 C CA . VAL B 1 158 ? -5.169 44.825 -1.189 1.00 6.03 155 VAL B CA 1
ATOM 3070 C C . VAL B 1 158 ? -4.439 45.591 -0.066 1.00 10.93 155 VAL B C 1
ATOM 3071 O O . VAL B 1 158 ? -4.776 45.442 1.114 1.00 8.32 155 VAL B O 1
ATOM 3075 N N . ALA B 1 159 ? -3.450 46.410 -0.423 1.00 7.27 156 ALA B N 1
ATOM 3076 C CA . ALA B 1 159 ? -2.708 47.137 0.597 1.00 15.92 156 ALA B CA 1
ATOM 3077 C C . ALA B 1 159 ? -3.620 48.101 1.349 1.00 17.51 156 ALA B C 1
ATOM 3078 O O . ALA B 1 159 ? -3.484 48.256 2.560 1.00 8.39 156 ALA B O 1
ATOM 3080 N N . ARG B 1 160 ? -4.551 48.735 0.637 1.00 7.80 157 ARG B N 1
ATOM 3081 C CA . ARG B 1 160 ? -5.476 49.660 1.287 1.00 7.90 157 ARG B CA 1
ATOM 3082 C C . ARG B 1 160 ? -6.415 48.889 2.196 1.00 7.40 157 ARG B C 1
ATOM 3083 O O . ARG B 1 160 ? -6.713 49.325 3.299 1.00 7.66 157 ARG B O 1
ATOM 3091 N N . LEU B 1 161 ? -6.870 47.728 1.744 1.00 7.35 158 LEU B N 1
ATOM 3092 C CA . LEU B 1 161 ? -7.727 46.899 2.581 1.00 6.30 158 LEU B CA 1
ATOM 3093 C C . LEU B 1 161 ? -6.970 46.434 3.825 1.00 6.65 158 LEU B C 1
ATOM 3094 O O . LEU B 1 161 ? -7.526 46.407 4.919 1.00 11.67 158 LEU B O 1
ATOM 3099 N N . ARG B 1 162 ? -5.703 46.077 3.666 1.00 6.97 159 ARG B N 1
ATOM 3100 C CA . ARG B 1 162 ? -4.913 45.628 4.800 1.00 7.39 159 ARG B CA 1
ATOM 3101 C C . ARG B 1 162 ? -4.620 46.780 5.753 1.00 8.10 159 ARG B C 1
ATOM 3102 O O . ARG B 1 162 ? -4.564 46.567 6.950 1.00 14.11 159 ARG B O 1
ATOM 3110 N N . GLN B 1 163 ? -4.415 47.984 5.227 1.00 8.47 160 GLN B N 1
ATOM 3111 C CA . GLN B 1 163 ? -4.203 49.151 6.081 1.00 12.24 160 GLN B CA 1
ATOM 3112 C C . GLN B 1 163 ? -5.464 49.483 6.899 1.00 13.91 160 GLN B C 1
ATOM 3113 O O . GLN B 1 163 ? -5.369 49.918 8.050 1.00 13.54 160 GLN B O 1
ATOM 3119 N N . MET B 1 164 ? -6.637 49.283 6.305 1.00 8.33 161 MET B N 1
ATOM 3120 C CA . MET B 1 164 ? -7.880 49.528 7.020 1.00 14.91 161 MET B CA 1
ATOM 3121 C C . MET B 1 164 ? -8.008 48.565 8.191 1.00 17.58 161 MET B C 1
ATOM 3122 O O . MET B 1 164 ? -8.385 48.968 9.298 1.00 8.38 161 MET B O 1
ATOM 3127 N N . GLN B 1 165 ? -7.678 47.299 7.951 1.00 7.66 162 GLN B N 1
ATOM 3128 C CA . GLN B 1 165 ? -7.742 46.299 9.008 1.00 12.49 162 GLN B CA 1
ATOM 3129 C C . GLN B 1 165 ? -6.740 46.636 10.131 1.00 17.49 162 GLN B C 1
ATOM 3130 O O . GLN B 1 165 ? -7.070 46.514 11.316 1.00 15.84 162 GLN B O 1
ATOM 3136 N N . MET B 1 166 ? -5.546 47.098 9.757 1.00 8.96 163 MET B N 1
ATOM 3137 C CA . MET B 1 166 ? -4.518 47.468 10.741 1.00 17.34 163 MET B CA 1
ATOM 3138 C C . MET B 1 166 ? -4.917 48.643 11.622 1.00 12.65 163 MET B C 1
ATOM 3139 O O . MET B 1 166 ? -4.358 48.819 12.711 1.00 11.13 163 MET B O 1
ATOM 3144 N N . ARG B 1 167 ? -5.829 49.471 11.127 1.00 10.15 164 ARG B N 1
ATOM 3145 C CA . ARG B 1 167 ? -6.305 50.627 11.885 1.00 14.50 164 ARG B CA 1
ATOM 3146 C C . ARG B 1 167 ? -7.541 50.250 12.687 1.00 13.02 164 ARG B C 1
ATOM 3147 O O . ARG B 1 167 ? -8.323 51.125 13.059 1.00 16.52 164 ARG B O 1
ATOM 3155 N N . GLN B 1 168 ? -7.718 48.945 12.914 1.00 13.67 165 GLN B N 1
ATOM 3156 C CA . GLN B 1 168 ? -8.779 48.383 13.770 1.00 9.54 165 GLN B CA 1
ATOM 3157 C C . GLN B 1 168 ? -10.222 48.552 13.230 1.00 12.55 165 GLN B C 1
ATOM 3158 O O . GLN B 1 168 ? -11.184 48.624 14.005 1.00 15.01 165 GLN B O 1
ATOM 3164 N N . ALA B 1 169 ? -10.379 48.576 11.910 1.00 12.71 166 ALA B N 1
ATOM 3165 C CA . ALA B 1 169 ? -11.711 48.574 11.307 1.00 12.69 166 ALA B CA 1
ATOM 3166 C C . ALA B 1 169 ? -12.500 47.314 11.681 1.00 16.07 166 ALA B C 1
ATOM 3167 O O . ALA B 1 169 ? -11.944 46.212 11.751 1.00 7.05 166 ALA B O 1
ATOM 3169 N N . ASP B 1 170 ? -13.796 47.472 11.927 1.00 7.01 167 ASP B N 1
ATOM 3170 C CA . ASP B 1 170 ? -14.646 46.300 12.051 1.00 11.39 167 ASP B CA 1
ATOM 3171 C C . ASP B 1 170 ? -14.922 45.724 10.660 1.00 6.00 167 ASP B C 1
ATOM 3172 O O . ASP B 1 170 ? -15.006 44.512 10.472 1.00 5.89 167 ASP B O 1
ATOM 3177 N N . ILE B 1 171 ? -15.052 46.614 9.686 1.00 5.82 168 ILE B N 1
ATOM 3178 C CA . ILE B 1 171 ? -15.350 46.227 8.321 1.00 5.69 168 ILE B CA 1
ATOM 3179 C C . ILE B 1 171 ? -14.482 47.082 7.387 1.00 6.06 168 ILE B C 1
ATOM 3180 O O . ILE B 1 171 ? -14.355 48.2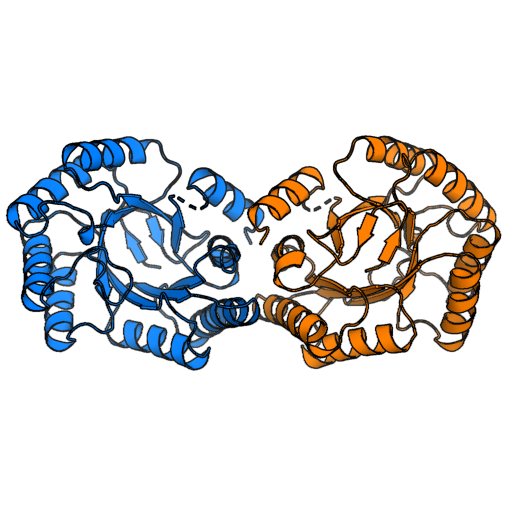88 7.597 1.00 5.96 168 ILE B O 1
ATOM 3185 N N . CYS B 1 172 ? -13.869 46.442 6.392 1.00 5.23 169 CYS B N 1
ATOM 3186 C CA . CYS B 1 172 ? -13.031 47.135 5.415 1.00 8.12 169 CYS B CA 1
ATOM 3187 C C . CYS B 1 172 ? -13.728 47.212 4.065 1.00 7.52 169 CYS B C 1
ATOM 3188 O O . CYS B 1 172 ? -14.224 46.205 3.549 1.00 4.66 169 CYS B O 1
ATOM 3191 N N . LYS B 1 173 ? -13.738 48.405 3.487 1.00 5.33 170 LYS B N 1
ATOM 3192 C CA . LYS B 1 173 ? -14.517 48.657 2.289 1.00 5.09 170 LYS B CA 1
ATOM 3193 C C . LYS B 1 173 ? -13.723 49.459 1.282 1.00 5.43 170 LYS B C 1
ATOM 3194 O O . LYS B 1 173 ? -13.023 50.398 1.647 1.00 8.24 170 LYS B O 1
ATOM 3200 N N . ILE B 1 174 ? -13.839 49.086 0.011 1.00 7.20 171 ILE B N 1
ATOM 3201 C CA . ILE B 1 174 ? -13.235 49.856 -1.058 1.00 5.46 171 ILE B CA 1
ATOM 3202 C C . ILE B 1 174 ? -14.103 49.784 -2.301 1.00 5.19 171 ILE B C 1
ATOM 3203 O O . ILE B 1 174 ? -14.592 48.720 -2.669 1.00 7.89 171 ILE B O 1
ATOM 3208 N N . ALA B 1 175 ? -14.319 50.937 -2.926 1.00 11.82 172 ALA B N 1
ATOM 3209 C CA . ALA B 1 175 ? -15.029 51.006 -4.196 1.00 10.56 172 ALA B CA 1
ATOM 3210 C C . ALA B 1 175 ? -14.106 51.659 -5.209 1.00 12.91 172 ALA B C 1
ATOM 3211 O O . ALA B 1 175 ? -13.502 52.687 -4.918 1.00 11.33 172 ALA B O 1
ATOM 3213 N N . VAL B 1 176 ? -13.975 51.058 -6.387 1.00 13.58 173 VAL B N 1
ATOM 3214 C CA . VAL B 1 176 ? -13.072 51.595 -7.407 1.00 13.99 173 VAL B CA 1
ATOM 3215 C C . VAL B 1 176 ? -13.817 51.744 -8.734 1.00 13.75 173 VAL B C 1
ATOM 3216 O O . VAL B 1 176 ? -14.871 51.152 -8.911 1.00 13.81 173 VAL B O 1
ATOM 3220 N N . MET B 1 177 ? -13.296 52.552 -9.655 1.00 14.74 174 MET B N 1
ATOM 3221 C CA . MET B 1 177 ? -13.992 52.774 -10.917 1.00 13.73 174 MET B CA 1
ATOM 3222 C C . MET B 1 177 ? -13.285 52.118 -12.095 1.00 13.30 174 MET B C 1
ATOM 3223 O O . MET B 1 177 ? -12.176 52.511 -12.449 1.00 15.94 174 MET B O 1
ATOM 3228 N N . PRO B 1 178 ? -13.929 51.114 -12.714 1.00 17.29 175 PRO B N 1
ATOM 3229 C CA . PRO B 1 178 ? -13.335 50.443 -13.870 1.00 16.93 175 PRO B CA 1
ATOM 3230 C C . PRO B 1 178 ? -13.440 51.284 -15.121 1.00 15.66 175 PRO B C 1
ATOM 3231 O O . PRO B 1 178 ? -14.431 51.988 -15.310 1.00 13.67 175 PRO B O 1
ATOM 3235 N N . GLN B 1 179 ? -12.427 51.201 -15.971 1.00 16.29 176 GLN B N 1
ATOM 3236 C CA . GLN B 1 179 ? -12.491 51.835 -17.276 1.00 16.43 176 GLN B CA 1
ATOM 3237 C C . GLN B 1 179 ? -12.599 50.768 -18.369 1.00 17.63 176 GLN B C 1
ATOM 3238 O O . GLN B 1 179 ? -12.897 51.079 -19.524 1.00 21.58 176 GLN B O 1
ATOM 3244 N N . ASP B 1 180 ? -12.372 49.510 -17.998 1.00 14.44 177 ASP B N 1
ATOM 3245 C CA . ASP B 1 180 ? -12.520 48.388 -18.933 1.00 21.35 177 ASP B CA 1
ATOM 3246 C C . ASP B 1 180 ? -12.696 47.081 -18.155 1.00 20.07 177 ASP B C 1
ATOM 3247 O O . ASP B 1 180 ? -12.736 47.103 -16.918 1.00 17.50 177 ASP B O 1
ATOM 3252 N N . ALA B 1 181 ? -12.779 45.956 -18.865 1.00 14.71 178 ALA B N 1
ATOM 3253 C CA . ALA B 1 181 ? -13.103 44.670 -18.231 1.00 15.36 178 ALA B CA 1
ATOM 3254 C C . ALA B 1 181 ? -11.956 44.176 -17.363 1.00 13.99 178 ALA B C 1
ATOM 3255 O O . ALA B 1 181 ? -12.168 43.521 -16.334 1.00 13.10 178 ALA B O 1
ATOM 3257 N N . THR B 1 182 ? -10.739 44.498 -17.786 1.00 15.10 179 THR B N 1
ATOM 3258 C CA . THR B 1 182 ? -9.549 44.162 -17.018 1.00 15.28 179 THR B CA 1
ATOM 3259 C C . THR B 1 182 ? -9.606 44.762 -15.609 1.00 16.58 179 THR B C 1
ATOM 3260 O O . THR B 1 182 ? -9.205 44.132 -14.638 1.00 13.58 179 THR B O 1
ATOM 3264 N N . ASP B 1 183 ? -10.126 45.978 -15.499 1.00 20.95 180 ASP B N 1
ATOM 3265 C CA . ASP B 1 183 ? -10.198 46.651 -14.207 1.00 13.55 180 ASP B CA 1
ATOM 3266 C C . ASP B 1 183 ? -11.156 45.950 -13.253 1.00 17.80 180 ASP B C 1
ATOM 3267 O O . ASP B 1 183 ? -10.923 45.931 -12.046 1.00 10.57 180 ASP B O 1
ATOM 3272 N N . VAL B 1 184 ? -12.224 45.364 -13.798 1.00 17.14 181 VAL B N 1
ATOM 3273 C CA . VAL B 1 184 ? -13.211 44.677 -12.975 1.00 16.85 181 VAL B CA 1
ATOM 3274 C C . VAL B 1 184 ? -12.588 43.418 -12.376 1.00 10.06 181 VAL B C 1
ATOM 3275 O O . VAL B 1 184 ? -12.737 43.145 -11.188 1.00 11.01 181 VAL B O 1
ATOM 3279 N N . LEU B 1 185 ? -11.883 42.664 -13.211 1.00 16.49 182 LEU B N 1
ATOM 3280 C CA . LEU B 1 185 ? -11.132 41.491 -12.779 1.00 17.85 182 LEU B CA 1
ATOM 3281 C C . LEU B 1 185 ? -10.118 41.829 -11.689 1.00 17.97 182 LEU B C 1
ATOM 3282 O O . LEU B 1 185 ? -9.980 41.105 -10.711 1.00 10.93 182 LEU B O 1
ATOM 3287 N N . THR B 1 186 ? -9.398 42.924 -11.891 1.00 11.66 183 THR B N 1
ATOM 3288 C CA . THR B 1 186 ? -8.452 43.424 -10.910 1.00 19.43 183 THR B CA 1
ATOM 3289 C C . THR B 1 186 ? -9.102 43.573 -9.531 1.00 15.35 183 THR B C 1
ATOM 3290 O O . THR B 1 186 ? -8.557 43.112 -8.522 1.00 15.95 183 THR B O 1
ATOM 3294 N N . LEU B 1 187 ? -10.278 44.192 -9.502 1.00 15.88 184 LEU B N 1
ATOM 3295 C CA . LEU B 1 187 ? -11.027 44.377 -8.262 1.00 8.50 184 LEU B CA 1
ATOM 3296 C C . LEU B 1 187 ? -11.500 43.037 -7.704 1.00 10.44 184 LEU B C 1
ATOM 3297 O O . LEU B 1 187 ? -11.345 42.760 -6.514 1.00 7.79 184 LEU B O 1
ATOM 3302 N N . LEU B 1 188 ? -12.073 42.201 -8.562 1.00 10.87 185 LEU B N 1
ATOM 3303 C CA . LEU B 1 188 ? -12.542 40.890 -8.121 1.00 10.03 185 LEU B CA 1
ATOM 3304 C C . LEU B 1 188 ? -11.374 40.064 -7.570 1.00 8.85 185 LEU B C 1
ATOM 3305 O O . LEU B 1 188 ? -11.504 39.448 -6.518 1.00 8.55 185 LEU B O 1
ATOM 3310 N N . SER B 1 189 ? -10.232 40.094 -8.256 1.00 13.76 186 SER B N 1
ATOM 3311 C CA . SER B 1 189 ? -9.024 39.396 -7.799 1.00 16.05 186 SER B CA 1
ATOM 3312 C C . SER B 1 189 ? -8.449 39.961 -6.506 1.00 16.59 186 SER B C 1
ATOM 3313 O O . SER B 1 189 ? -7.984 39.217 -5.651 1.00 10.19 186 SER B O 1
ATOM 3316 N N . ALA B 1 190 ? -8.438 41.281 -6.388 1.00 9.63 187 ALA B N 1
ATOM 3317 C CA . ALA B 1 190 ? -7.998 41.911 -5.153 1.00 9.28 187 ALA B CA 1
ATOM 3318 C C . ALA B 1 190 ? -8.868 41.430 -4.002 1.00 8.47 187 ALA B C 1
ATOM 3319 O O . ALA B 1 190 ? -8.358 41.080 -2.945 1.00 15.01 187 ALA B O 1
ATOM 3321 N N . THR B 1 191 ? -10.179 41.375 -4.233 1.00 16.74 188 THR B N 1
ATOM 3322 C CA . THR B 1 191 ? -11.128 40.912 -3.219 1.00 11.75 188 THR B CA 1
ATOM 3323 C C . THR B 1 191 ? -10.789 39.498 -2.771 1.00 11.56 188 THR B C 1
ATOM 3324 O O . THR B 1 191 ? -10.711 39.216 -1.568 1.00 7.56 188 THR B O 1
ATOM 3328 N N . ASN B 1 192 ? -10.587 38.618 -3.750 1.00 8.34 189 ASN B N 1
ATOM 3329 C CA . ASN B 1 192 ? -10.325 37.208 -3.471 1.00 18.67 189 ASN B CA 1
ATOM 3330 C C . ASN B 1 192 ? -9.033 37.024 -2.686 1.00 15.58 189 ASN B C 1
ATOM 3331 O O . ASN B 1 192 ? -8.994 36.260 -1.730 1.00 13.34 189 ASN B O 1
ATOM 3336 N N . GLU B 1 193 ? -7.990 37.747 -3.084 1.00 14.46 190 GLU B N 1
ATOM 3337 C CA . GLU B 1 193 ? -6.692 37.661 -2.420 1.00 16.96 190 GLU B CA 1
ATOM 3338 C C . GLU B 1 193 ? -6.730 38.227 -0.991 1.00 15.12 190 GLU B C 1
ATOM 3339 O O . GLU B 1 193 ? -6.134 37.659 -0.076 1.00 12.68 190 GLU B O 1
ATOM 3345 N N . MET B 1 194 ? -7.421 39.342 -0.797 1.00 12.67 191 MET B N 1
ATOM 3346 C CA . MET B 1 194 ? -7.540 39.904 0.551 1.00 13.07 191 MET B CA 1
ATOM 3347 C C . MET B 1 194 ? -8.255 38.933 1.463 1.00 9.90 191 MET B C 1
ATOM 3348 O O . MET B 1 194 ? -7.793 38.644 2.572 1.00 9.69 191 MET B O 1
ATOM 3353 N N . TYR B 1 195 ? -9.385 38.435 0.975 1.00 8.07 192 TYR B N 1
ATOM 3354 C CA . TYR B 1 195 ? -10.232 37.524 1.732 1.00 11.16 192 TYR B CA 1
ATOM 3355 C C . TYR B 1 195 ? -9.507 36.243 2.118 1.00 13.90 192 TYR B C 1
ATOM 3356 O O . TYR B 1 195 ? -9.624 35.781 3.249 1.00 9.04 192 TYR B O 1
ATOM 3365 N N . THR B 1 196 ? -8.767 35.666 1.177 1.00 9.57 193 THR B N 1
ATOM 3366 C CA . THR B 1 196 ? -8.212 34.355 1.414 1.00 12.54 193 THR B CA 1
ATOM 3367 C C . THR B 1 196 ? -6.928 34.464 2.247 1.00 14.70 193 THR B C 1
ATOM 3368 O O . THR B 1 196 ? -6.720 33.669 3.159 1.00 11.58 193 THR B O 1
ATOM 3372 N N . HIS B 1 197 ? -6.099 35.470 1.988 1.00 12.63 194 HIS B N 1
ATOM 3373 C CA . HIS B 1 197 ? -4.775 35.500 2.616 1.00 19.17 194 HIS B CA 1
ATOM 3374 C C . HIS B 1 197 ? -4.574 36.448 3.823 1.00 21.19 194 HIS B C 1
ATOM 3375 O O . HIS B 1 197 ? -3.743 36.172 4.684 1.00 12.00 194 HIS B O 1
ATOM 3382 N N . TYR B 1 198 ? -5.339 37.534 3.902 1.00 21.64 195 TYR B N 1
ATOM 3383 C CA . TYR B 1 198 ? -5.072 38.573 4.898 1.00 14.23 195 TYR B CA 1
ATOM 3384 C C . TYR B 1 198 ? -6.238 38.899 5.834 1.00 11.39 195 TYR B C 1
ATOM 3385 O O . TYR B 1 198 ? -6.031 39.360 6.951 1.00 9.67 195 TYR B O 1
ATOM 3394 N N . ALA B 1 199 ? -7.460 38.691 5.359 1.00 14.27 196 ALA B N 1
ATOM 3395 C CA . ALA B 1 199 ? -8.648 39.149 6.073 1.00 12.28 196 ALA B CA 1
ATOM 3396 C C . ALA B 1 199 ? -8.889 38.404 7.380 1.00 10.98 196 ALA B C 1
ATOM 3397 O O . ALA B 1 199 ? -8.877 37.177 7.420 1.00 19.65 196 ALA B O 1
ATOM 3399 N N . SER B 1 200 ? -9.111 39.144 8.453 1.00 16.88 197 SER B N 1
ATOM 3400 C CA . SER B 1 200 ? -9.598 38.525 9.681 1.00 18.96 197 SER B CA 1
ATOM 3401 C C . SER B 1 200 ? -10.793 39.305 10.192 1.00 8.21 197 SER B C 1
ATOM 3402 O O . SER B 1 200 ? -11.294 39.043 11.280 1.00 12.94 197 SER B O 1
ATOM 3405 N N . VAL B 1 201 ? -11.236 40.271 9.392 1.00 10.33 198 VAL B N 1
ATOM 3406 C CA . VAL B 1 201 ? -12.532 40.921 9.580 1.00 7.08 198 VAL B CA 1
ATOM 3407 C C . VAL B 1 201 ? -13.243 40.939 8.221 1.00 15.28 198 VAL B C 1
ATOM 3408 O O . VAL B 1 201 ? -12.610 40.701 7.190 1.00 9.41 198 VAL B O 1
ATOM 3412 N N . PRO B 1 202 ? -14.562 41.175 8.212 1.00 6.23 199 PRO B N 1
ATOM 3413 C CA . PRO B 1 202 ? -15.273 41.237 6.937 1.00 9.55 199 PRO B CA 1
ATOM 3414 C C . PRO B 1 202 ? -14.750 42.343 6.024 1.00 5.42 199 PRO B C 1
ATOM 3415 O O . PRO B 1 202 ? -14.308 43.392 6.521 1.00 5.39 199 PRO B O 1
ATOM 3419 N N . ILE B 1 203 ? -14.785 42.092 4.718 1.00 5.27 200 ILE B N 1
ATOM 3420 C CA . ILE B 1 203 ? -14.420 43.106 3.745 1.00 13.72 200 ILE B CA 1
ATOM 3421 C C . ILE B 1 203 ? -15.551 43.302 2.751 1.00 14.72 200 ILE B C 1
ATOM 3422 O O . ILE B 1 203 ? -16.344 42.385 2.501 1.00 11.15 200 ILE B O 1
ATOM 3427 N N . VAL B 1 204 ? -15.614 44.512 2.204 1.00 9.91 201 VAL B N 1
ATOM 3428 C CA . VAL B 1 204 ? -16.632 44.909 1.246 1.00 8.11 201 VAL B CA 1
ATOM 3429 C C . VAL B 1 204 ? -15.955 45.527 0.044 1.00 4.43 201 VAL B C 1
ATOM 3430 O O . VAL B 1 204 ? -15.251 46.516 0.188 1.00 7.68 201 VAL B O 1
ATOM 3434 N N . THR B 1 205 ? -16.146 44.958 -1.137 1.00 12.34 202 THR B N 1
ATOM 3435 C CA . THR B 1 205 ? -15.557 45.552 -2.334 1.00 12.02 202 THR B CA 1
ATOM 3436 C C . THR B 1 205 ? -16.553 45.731 -3.455 1.00 16.47 202 THR B C 1
ATOM 3437 O O . THR B 1 205 ? -17.569 45.033 -3.529 1.00 12.38 202 THR B O 1
ATOM 3441 N N . MET B 1 206 ? -16.247 46.663 -4.344 1.00 12.30 203 MET B N 1
ATOM 3442 C CA . MET B 1 206 ? -17.067 46.826 -5.530 1.00 19.21 203 MET B CA 1
ATOM 3443 C C . MET B 1 206 ? -16.363 47.596 -6.632 1.00 12.33 203 MET B C 1
ATOM 3444 O O . MET B 1 206 ? -15.574 48.510 -6.391 1.00 12.39 203 MET B O 1
ATOM 3449 N N . SER B 1 207 ? -16.652 47.168 -7.851 1.00 12.20 204 SER B N 1
ATOM 3450 C CA . SER B 1 207 ? -16.256 47.872 -9.048 1.00 12.19 204 SER B CA 1
ATOM 3451 C C . SER B 1 207 ? -17.470 48.654 -9.547 1.00 18.01 204 SER B C 1
ATOM 3452 O O . SER B 1 207 ? -18.516 48.062 -9.856 1.00 19.09 204 SER B O 1
ATOM 3455 N N . MET B 1 208 ? -17.341 49.979 -9.611 1.00 13.19 205 MET B N 1
ATOM 3456 C CA . MET B 1 208 ? -18.482 50.856 -9.872 1.00 14.17 205 MET B CA 1
ATOM 3457 C C . MET B 1 208 ? -18.939 50.857 -11.334 1.00 14.47 205 MET B C 1
ATOM 3458 O O . MET B 1 208 ? -18.241 50.380 -12.205 1.00 13.94 205 MET B O 1
ATOM 3463 N N . GLY B 1 209 ? -20.131 51.383 -11.585 1.00 15.44 206 GLY B N 1
ATOM 3464 C CA . GLY B 1 209 ? -20.625 51.561 -12.939 1.00 15.89 206 GLY B CA 1
ATOM 3465 C C . GLY B 1 209 ? -21.183 50.309 -13.585 1.00 16.07 206 GLY B C 1
ATOM 3466 O O . GLY B 1 209 ? -21.244 49.248 -12.975 1.00 29.17 206 GLY B O 1
ATOM 3467 N N . GLN B 1 210 ? -21.584 50.436 -14.841 1.00 22.06 207 GLN B N 1
ATOM 3468 C CA . GLN B 1 210 ? -22.179 49.329 -15.573 1.00 17.05 207 GLN B CA 1
ATOM 3469 C C . GLN B 1 210 ? -21.190 48.183 -15.773 1.00 20.64 207 GLN B C 1
ATOM 3470 O O . GLN B 1 210 ? -21.570 47.012 -15.650 1.00 16.48 207 GLN B O 1
ATOM 3476 N N . LEU B 1 211 ? -19.929 48.521 -16.063 1.00 15.47 208 LEU B N 1
ATOM 3477 C CA . LEU B 1 211 ? -18.876 47.514 -16.252 1.00 16.19 208 LEU B CA 1
ATOM 3478 C C . LEU B 1 211 ? -18.686 46.586 -15.044 1.00 14.13 208 LEU B C 1
ATOM 3479 O O . LEU B 1 211 ? -18.520 45.377 -15.209 1.00 17.78 208 LEU B O 1
ATOM 3484 N N . GLY B 1 212 ? -18.699 47.154 -13.837 1.00 13.85 209 GLY B N 1
ATOM 3485 C CA . GLY B 1 212 ? -18.402 46.392 -12.638 1.00 13.27 209 GLY B CA 1
ATOM 3486 C C . GLY B 1 212 ? -19.623 45.855 -11.910 1.00 20.82 209 GLY B C 1
ATOM 3487 O O . GLY B 1 212 ? -19.520 45.397 -10.768 1.00 23.90 209 GLY B O 1
ATOM 3488 N N . MET B 1 213 ? -20.781 45.908 -12.566 1.00 19.71 210 MET B N 1
ATOM 3489 C CA . MET B 1 213 ? -22.042 45.483 -11.948 1.00 19.69 210 MET B CA 1
ATOM 3490 C C . MET B 1 213 ? -22.005 44.052 -11.375 1.00 12.58 210 MET B C 1
ATOM 3491 O O . MET B 1 213 ? -22.603 43.778 -10.331 1.00 11.65 210 MET B O 1
ATOM 3496 N N . ILE B 1 214 ? -21.291 43.152 -12.047 1.00 12.94 211 ILE B N 1
ATOM 3497 C CA . ILE B 1 214 ? -21.137 41.779 -11.566 1.00 18.55 211 ILE B CA 1
ATOM 3498 C C . ILE B 1 214 ? -20.544 41.662 -10.167 1.00 14.32 211 ILE B C 1
ATOM 3499 O O . ILE B 1 214 ? -20.820 40.697 -9.468 1.00 9.96 211 ILE B O 1
ATOM 3504 N N . SER B 1 215 ? -19.712 42.621 -9.772 1.00 10.08 212 SER B N 1
ATOM 3505 C CA . SER B 1 215 ? -19.058 42.550 -8.473 1.00 9.09 212 SER B CA 1
ATOM 3506 C C . SER B 1 215 ? -20.054 42.821 -7.348 1.00 13.13 212 SER B C 1
ATOM 3507 O O . SER B 1 215 ? -19.720 42.674 -6.178 1.00 7.89 212 SER B O 1
ATOM 3510 N N . ARG B 1 216 ? -21.272 43.220 -7.717 1.00 8.82 213 ARG B N 1
ATOM 3511 C CA . ARG B 1 216 ? -22.324 43.493 -6.749 1.00 8.69 213 ARG B CA 1
ATOM 3512 C C . ARG B 1 216 ? -23.136 42.250 -6.418 1.00 10.09 213 ARG B C 1
ATOM 3513 O O . ARG B 1 216 ? -23.880 42.250 -5.440 1.00 8.86 213 ARG B O 1
ATOM 3521 N N . VAL B 1 217 ? -22.990 41.192 -7.222 1.00 10.37 214 VAL B N 1
ATOM 3522 C CA . VAL B 1 217 ? -23.706 39.944 -6.963 1.00 9.42 214 VAL B CA 1
ATOM 3523 C C . VAL B 1 217 ? -22.760 38.759 -6.691 1.00 13.81 214 VAL B C 1
ATOM 3524 O O . VAL B 1 217 ? -23.203 37.638 -6.472 1.00 17.56 214 VAL B O 1
ATOM 3528 N N . THR B 1 218 ? -21.458 39.008 -6.673 1.00 10.33 215 THR B N 1
ATOM 3529 C CA . THR B 1 218 ? -20.502 37.914 -6.532 1.00 8.77 215 THR B CA 1
ATOM 3530 C C . THR B 1 218 ? -19.794 37.889 -5.181 1.00 14.37 215 THR B C 1
ATOM 3531 O O . THR B 1 218 ? -18.747 37.243 -5.036 1.00 17.68 215 THR B O 1
ATOM 3535 N N . GLY B 1 219 ? -20.375 38.569 -4.191 1.00 13.67 216 GLY B N 1
ATOM 3536 C CA . GLY B 1 219 ? -19.770 38.703 -2.878 1.00 7.41 216 GLY B CA 1
ATOM 3537 C C . GLY B 1 219 ? -19.507 37.375 -2.201 1.00 7.49 216 GLY B C 1
ATOM 3538 O O . GLY B 1 219 ? -18.443 37.178 -1.600 1.00 7.32 216 GLY B O 1
ATOM 3539 N N . GLN B 1 220 ? -20.457 36.450 -2.284 1.00 7.91 217 GLN B N 1
ATOM 3540 C CA . GLN B 1 220 ? -20.251 35.161 -1.632 1.00 10.27 217 GLN B CA 1
ATOM 3541 C C . GLN B 1 220 ? -19.077 34.396 -2.261 1.00 12.13 217 GLN B C 1
ATOM 3542 O O . GLN B 1 220 ? -18.285 33.775 -1.553 1.00 13.39 217 GLN B O 1
ATOM 3548 N N . LEU B 1 221 ? -18.962 34.448 -3.582 1.00 9.20 218 LEU B N 1
ATOM 3549 C CA . LEU B 1 221 ? -17.909 33.711 -4.259 1.00 9.78 218 LEU B CA 1
ATOM 3550 C C . LEU B 1 221 ? -16.516 34.271 -3.924 1.00 10.04 218 LEU B C 1
ATOM 3551 O O . LEU B 1 221 ? -15.616 33.505 -3.575 1.00 12.55 218 LEU B O 1
ATOM 3556 N N . PHE B 1 222 ? -16.343 35.595 -3.981 1.00 9.87 219 PHE B N 1
ATOM 3557 C CA . PHE B 1 222 ? -15.007 36.189 -3.856 1.00 10.94 219 PHE B CA 1
ATOM 3558 C C . PHE B 1 222 ? -14.662 36.773 -2.480 1.00 13.12 219 PHE B C 1
ATOM 3559 O O . PHE B 1 222 ? -13.496 37.115 -2.230 1.00 8.01 219 PHE B O 1
ATOM 3567 N N . GLY B 1 223 ? -15.656 36.903 -1.600 1.00 7.56 220 GLY B N 1
ATOM 3568 C CA . GLY B 1 223 ? -15.401 37.350 -0.240 1.00 7.01 220 GLY B CA 1
ATOM 3569 C C . GLY B 1 223 ? -15.898 38.731 0.182 1.00 13.93 220 GLY B C 1
ATOM 3570 O O . GLY B 1 223 ? -15.470 39.252 1.216 1.00 12.40 220 GLY B O 1
ATOM 3571 N N . SER B 1 224 ? -16.791 39.324 -0.605 1.00 6.55 221 SER B N 1
ATOM 3572 C CA . SER B 1 224 ? -17.354 40.634 -0.288 1.00 6.24 221 SER B CA 1
ATOM 3573 C C . SER B 1 224 ? -18.642 40.490 0.564 1.00 15.92 221 SER B C 1
ATOM 3574 O O . SER B 1 224 ? -19.628 39.881 0.136 1.00 6.08 221 SER B O 1
ATOM 3577 N N . ALA B 1 225 ? -18.611 41.060 1.768 1.00 6.61 222 ALA B N 1
ATOM 3578 C CA . ALA B 1 225 ? -19.641 40.826 2.778 1.00 5.19 222 ALA B CA 1
ATOM 3579 C C . ALA B 1 225 ? -20.902 41.686 2.646 1.00 7.30 222 ALA B C 1
ATOM 3580 O O . ALA B 1 225 ? -21.955 41.336 3.190 1.00 7.77 222 ALA B O 1
ATOM 3582 N N . LEU B 1 226 ? -20.785 42.821 1.964 1.00 6.54 223 LEU B N 1
ATOM 3583 C CA . LEU B 1 226 ? -21.907 43.733 1.771 1.00 8.72 223 LEU B CA 1
ATOM 3584 C C . LEU B 1 226 ? -22.045 44.164 0.310 1.00 11.47 223 LEU B C 1
ATOM 3585 O O . LEU B 1 226 ? -21.058 44.330 -0.404 1.00 11.98 223 LEU B O 1
ATOM 3590 N N . THR B 1 227 ? -23.279 44.360 -0.124 1.00 7.38 224 THR B N 1
ATOM 3591 C CA . THR B 1 227 ? -23.535 44.878 -1.457 1.00 8.56 224 THR B CA 1
ATOM 3592 C C . THR B 1 227 ? -24.641 45.927 -1.362 1.00 8.78 224 THR B C 1
ATOM 3593 O O . THR B 1 227 ? -25.562 45.786 -0.579 1.00 8.87 224 THR B O 1
ATOM 3597 N N . PHE B 1 228 ? -24.534 46.982 -2.153 1.00 9.39 225 PHE B N 1
ATOM 3598 C CA . PHE B 1 228 ? -25.423 48.120 -2.041 1.00 10.15 225 PHE B CA 1
ATOM 3599 C C . PHE B 1 228 ? -26.391 48.169 -3.223 1.00 11.29 225 PHE B C 1
ATOM 3600 O O . PHE B 1 228 ? -25.968 48.086 -4.376 1.00 14.16 225 PHE B O 1
ATOM 3608 N N . GLY B 1 229 ? -27.683 48.293 -2.943 1.00 11.89 226 GLY B N 1
ATOM 3609 C CA . GLY B 1 229 ? -28.668 48.453 -3.992 1.00 13.38 226 GLY B CA 1
ATOM 3610 C C . GLY B 1 229 ? -29.638 49.587 -3.727 1.00 23.62 226 GLY B C 1
ATOM 3611 O O . GLY B 1 229 ? -30.108 49.763 -2.606 1.00 37.84 226 GLY B O 1
ATOM 3612 N N . SER B 1 230 ? -29.949 50.361 -4.757 1.00 20.92 227 SER B N 1
ATOM 3613 C CA . SER B 1 230 ? -30.833 51.519 -4.612 1.00 22.38 227 SER B CA 1
ATOM 3614 C C . SER B 1 230 ? -32.250 51.137 -4.183 1.00 22.86 227 SER B C 1
ATOM 3615 O O . SER B 1 230 ? -32.799 50.118 -4.623 1.00 24.05 227 SER B O 1
ATOM 3618 N N . LEU B 1 240 ? -28.168 48.238 -9.163 1.00 1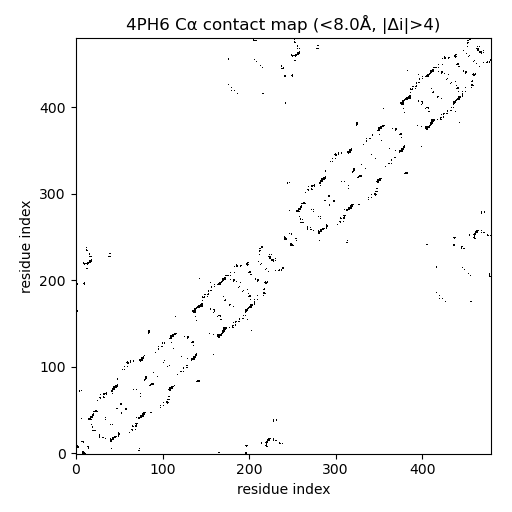9.41 237 LEU B N 1
ATOM 3619 C CA . LEU B 1 240 ? -29.266 47.278 -9.077 1.00 18.81 237 LEU B CA 1
ATOM 3620 C C . LEU B 1 240 ? -30.184 47.556 -7.881 1.00 20.90 237 LEU B C 1
ATOM 3621 O O . LEU B 1 240 ? -29.716 47.869 -6.794 1.00 16.04 237 LEU B O 1
ATOM 3626 N N . SER B 1 241 ? -31.495 47.439 -8.089 1.00 25.52 238 SER B N 1
ATOM 3627 C CA . SER B 1 241 ? -32.457 47.673 -7.016 1.00 24.14 238 SER B CA 1
ATOM 3628 C C . SER B 1 241 ? -32.450 46.514 -6.027 1.00 18.25 238 SER B C 1
ATOM 3629 O O . SER B 1 241 ? -32.046 45.399 -6.368 1.00 17.73 238 SER B O 1
ATOM 3632 N N . VAL B 1 242 ? -32.911 46.776 -4.805 1.00 18.73 239 VAL B N 1
ATOM 3633 C CA . VAL B 1 242 ? -32.831 45.795 -3.724 1.00 20.21 239 VAL B CA 1
ATOM 3634 C C . VAL B 1 242 ? -33.627 44.520 -4.027 1.00 27.22 239 VAL B C 1
ATOM 3635 O O . VAL B 1 242 ? -33.196 43.417 -3.668 1.00 34.94 239 VAL B O 1
ATOM 3639 N N . GLN B 1 243 ? -34.769 44.667 -4.692 1.00 25.26 240 GLN B N 1
ATOM 3640 C CA . GLN B 1 243 ? -35.540 43.521 -5.174 1.00 34.98 240 GLN B CA 1
ATOM 3641 C C . GLN B 1 243 ? -34.723 42.574 -6.059 1.00 39.91 240 GLN B C 1
ATOM 3642 O O . GLN B 1 243 ? -34.648 41.367 -5.794 1.00 43.93 240 GLN B O 1
ATOM 3648 N N . VAL B 1 244 ? -34.124 43.130 -7.107 1.00 31.50 241 VAL B N 1
ATOM 3649 C CA . VAL B 1 244 ? -33.335 42.365 -8.066 1.00 26.14 241 VAL B CA 1
ATOM 3650 C C . VAL B 1 244 ? -32.120 41.729 -7.405 1.00 28.03 241 VAL B C 1
ATOM 3651 O O . VAL B 1 244 ? -31.750 40.587 -7.708 1.00 28.90 241 VAL B O 1
ATOM 3655 N N . LEU B 1 245 ? -31.513 42.479 -6.489 1.00 25.56 242 LEU B N 1
ATOM 3656 C CA . LEU B 1 245 ? -30.250 42.098 -5.883 1.00 15.57 242 LEU B CA 1
ATOM 3657 C C . LEU B 1 245 ? -30.352 40.795 -5.104 1.00 17.51 242 LEU B C 1
ATOM 3658 O O . LEU B 1 245 ? -29.550 39.876 -5.300 1.00 15.50 242 LEU B O 1
ATOM 3663 N N . ARG B 1 246 ? -31.352 40.709 -4.235 1.00 12.40 243 ARG B N 1
ATOM 3664 C CA . ARG B 1 246 ? -31.549 39.510 -3.452 1.00 13.03 243 ARG B CA 1
ATOM 3665 C C . ARG B 1 246 ? -31.779 38.304 -4.361 1.00 16.01 243 ARG B C 1
ATOM 3666 O O . ARG B 1 246 ? -31.132 37.266 -4.193 1.00 15.81 243 ARG B O 1
ATOM 3674 N N . ASN B 1 247 ? -32.694 38.446 -5.318 1.00 13.63 244 ASN B N 1
ATOM 3675 C CA . ASN B 1 247 ? -32.942 37.399 -6.300 1.00 19.10 244 ASN B CA 1
ATOM 3676 C C . ASN B 1 247 ? -31.631 36.945 -6.950 1.00 17.53 244 ASN B C 1
ATOM 3677 O O . ASN B 1 247 ? -31.361 35.752 -7.063 1.00 19.42 244 ASN B O 1
ATOM 3682 N N . TYR B 1 248 ? -30.812 37.909 -7.351 1.00 13.82 245 TYR B N 1
ATOM 3683 C CA . TYR B 1 248 ? -29.555 37.605 -8.022 1.00 13.94 245 TYR B CA 1
ATOM 3684 C C . TYR B 1 248 ? -28.534 36.960 -7.100 1.00 14.22 245 TYR B C 1
ATOM 3685 O O . TYR B 1 248 ? -27.749 36.131 -7.539 1.00 17.85 245 TYR B O 1
ATOM 3694 N N . LEU B 1 249 ? -28.541 37.339 -5.825 1.00 18.63 246 LEU B N 1
ATOM 3695 C CA . LEU B 1 249 ? -27.644 36.726 -4.853 1.00 15.01 246 LEU B CA 1
ATOM 3696 C C . LEU B 1 249 ? -28.001 35.257 -4.633 1.00 16.44 246 LEU B C 1
ATOM 3697 O O . LEU B 1 249 ? -27.116 34.412 -4.500 1.00 19.60 246 LEU B O 1
ATOM 3702 N N . LYS B 1 250 ? -29.296 34.958 -4.588 1.00 15.45 247 LYS B N 1
ATOM 3703 C CA . LYS B 1 250 ? -29.747 33.581 -4.420 1.00 23.05 247 LYS B CA 1
ATOM 3704 C C . LYS B 1 250 ? -29.364 32.717 -5.619 1.00 16.77 247 LYS B C 1
ATOM 3705 O O . LYS B 1 250 ? -28.932 31.581 -5.444 1.00 17.51 247 LYS B O 1
ATOM 3711 N N . THR B 1 251 ? -29.497 33.259 -6.826 1.00 16.37 248 THR B N 1
ATOM 3712 C CA . THR B 1 251 ? -29.127 32.521 -8.034 1.00 16.78 248 THR B CA 1
ATOM 3713 C C . THR B 1 251 ? -27.649 32.102 -8.042 1.00 20.35 248 THR B C 1
ATOM 3714 O O . THR B 1 251 ? -27.327 30.964 -8.383 1.00 24.16 248 THR B O 1
ATOM 3718 N N . PHE B 1 252 ? -26.751 32.999 -7.646 1.00 18.97 249 PHE B N 1
ATOM 3719 C CA . PHE B 1 252 ? -25.320 32.685 -7.670 1.00 18.47 249 PHE B CA 1
ATOM 3720 C C . PHE B 1 252 ? -24.798 32.228 -6.314 1.00 17.05 249 PHE B C 1
ATOM 3721 O O . PHE B 1 252 ? -23.590 32.264 -6.065 1.00 18.81 249 PHE B O 1
ATOM 3729 N N . GLU B 1 253 ? -25.700 31.805 -5.435 1.00 19.75 250 GLU B N 1
ATOM 3730 C CA . GLU B 1 253 ? -25.296 31.400 -4.092 1.00 22.98 250 GLU B CA 1
ATOM 3731 C C . GLU B 1 253 ? -24.560 30.066 -4.142 1.00 25.66 250 GLU B C 1
ATOM 3732 O O . GLU B 1 253 ? -24.929 29.188 -4.927 1.00 28.25 250 GLU B O 1
ATOM 3738 N N . GLN B 1 254 ? -23.526 29.916 -3.311 1.00 19.54 251 GLN B N 1
ATOM 3739 C CA . GLN B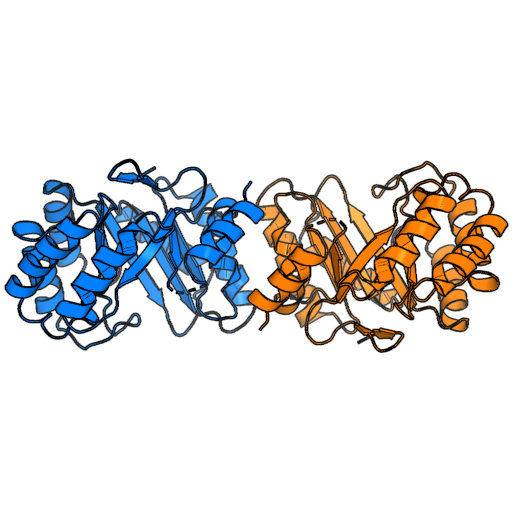 1 254 ? -22.659 28.741 -3.383 1.00 24.72 251 GLN B CA 1
ATOM 3740 C C . GLN B 1 254 ? -23.147 27.558 -2.542 1.00 29.18 251 GLN B C 1
ATOM 3741 O O . GLN B 1 254 ? -23.868 27.730 -1.557 1.00 33.20 251 GLN B O 1
#

Organism: Enterococcus faecalis (strain ATCC 700802 / V583) (NCBI:txid226185)

Secondary structure (DSSP, 8-state):
-EEETTEEETSSSPEEEEEE--SSHHHHHHHHHHHTTSS-SEEEEEGGG-TTTT-HHHHHHHHHHHHHTSTT--EEEE---GGGT-SS---HHHHHHHHHHHHHH---SEEEEETTS-HHHHHHHHHHHHHTTPEEEEEEEESS----HHHHHHHHHHHHHTT-SEEEEEE--SSHHHHHHHHHHHHHHHHHT-SS-EEEEE-TTTTGGGGT-HHHHTB-EEE----HHHHHHHHHHT--/-EEETTEEETSSSPEEEEEE--SSHHHHHHHHHHHTTSS-SEEEEEGGG-TTTT-HHHHHHHHHHHHHTSTT--EEEE---GGGT-SS---HHHHHHHHHHHHHH---SEEEEETTS-HHHHHHHHHHHHHTTPEEEEEEE-SS----HHHHHHHHHHHHHTT-SEEEEEE--SSHHHHHHHHHHHHHIIIII-SS-EEEEE-TTTTGGGGT-HHHHTB-EEE----HHHHHHHHHHT--

InterPro domains:
  IPR001381 3-dehydroquinate dehydratase type I [MF_00214] (17-249)
  IPR001381 3-dehydroquinate dehydratase type I [PF01487] (18-252)
  IPR001381 3-dehydroquinate dehydratase type I [TIGR01093] (17-245)
  IPR001381 3-dehydroquinate dehydratase type I [cd00502] (17-247)
  IPR013785 Aldolase-type TIM barrel [G3DSA:3.20.20.70] (1-253)
  IPR018508 3-dehydroquinate dehydratase, active site [PS01028] (114-144)
  IPR050146 Type-I 3-dehydroquinase [PTHR43699] (16-252)

CATH classification: 3.20.20.70

GO terms:
  GO:0003855 3-dehydroquinate dehydratase activity (F, IDA)
  GO:0046279 3,4-dihydroxybenzoate biosynthetic process (P, IDA)

Solvent-accessible surface area: 19383 Å² total; per-residue (Å²): 96,19,75,12,65,140,24,116,0,36,74,63,43,4,33,0,0,11,37,3,62,10,69,47,35,140,68,0,31,58,74,0,66,50,0,84,130,76,72,7,26,0,0,5,0,38,0,4,69,4,114,62,2,76,80,37,79,49,0,6,85,5,0,81,63,0,35,134,79,0,53,124,31,0,0,3,0,0,1,8,32,100,189,15,37,12,90,59,72,47,57,99,136,57,8,13,36,0,0,47,43,0,18,142,151,19,10,16,22,0,0,0,0,5,11,115,20,53,68,136,24,0,51,70,0,2,92,78,0,70,172,60,58,9,72,0,2,0,0,4,20,17,88,119,104,22,15,62,52,122,66,0,8,40,43,0,84,98,0,43,127,45,101,4,27,0,0,13,0,2,0,57,7,133,74,12,68,26,0,11,26,0,4,23,0,1,11,49,0,120,75,138,88,29,103,41,15,1,1,4,13,0,31,41,87,52,0,24,5,6,47,4,4,6,57,20,2,8,7,11,6,9,28,2,96,50,51,5,128,48,0,64,77,16,6,138,24,7,80,83,98,17,81,12,67,138,22,113,0,35,78,63,37,5,31,0,0,11,34,2,59,8,73,48,34,141,61,0,33,58,70,0,63,49,0,87,130,67,70,9,25,1,0,7,0,37,0,3,73,6,113,68,1,75,75,39,70,47,0,5,82,4,0,76,62,0,38,139,77,0,57,123,30,0,0,4,0,0,0,8,32,100,168,8,32,13,88,60,74,47,59,100,140,65,6,16,36,0,0,46,43,0,19,144,116,15,13,17,23,1,0,0,0,6,13,115,21,50,71,144,29,0,50,75,0,2,94,73,0,70,170,59,58,8,67,0,2,0,0,4,26,19,99,116,83,22,13,63,53,123,65,0,7,41,33,0,89,94,0,41,124,45,101,4,28,0,0,9,0,1,0,56,9,133,71,12,68,28,0,9,28,0,3,22,0,1,12,49,0,118,77,143,85,30,94,40,13,1,0,5,12,0,30,41,78,46,0,25,6,6,42,4,4,5,59,18,2,9,7,11,6,8,26,2,92,48,47,7,129,45,0,43,84,14,6,131,37,8,78,75

Nearest PDB structures (foldseek):
  4ph6-assembly1_B  TM=1.004E+00  e=3.613E-53  Enterococcus faecalis V583
  4clm-assembly1_A  TM=9.814E-01  e=3.124E-30  Salmonella enterica subsp. enterica serovar Typhi
  3lb0-assembly1_B  TM=9.801E-01  e=2.935E-30  Salmonella enterica subsp. enterica serovar Typhimurium str. LT2
  3nnt-assembly1_B  TM=9.783E-01  e=7.987E-30  Salmonella enterica subsp. enterica serovar Typhimurium str. LT2
  4gug-assembly1_A  TM=9.720E-01  e=2.792E-29  Salmonella enterica subsp. enterica serovar Typhimurium str. LT2

Foldseek 3Di:
DDAALNDDFQDFFFFEEAEDQAAELVVLLVVLLVLLPFLGQAYEYALLNHVPSLVLVVVQVSQVSSVVNNNSRFYEYDHDAVQQPGDDHDDLVSVLVSLLSCLPRHDGAEYEDEPPRDLVSVLVSVVSNVVSNHAYEYEGHAAPFADALVVLLVSQLVCVVSVHLEYEYEYEYPDLVSLVSQLVSLQCNQVPPDPHAYAYFHDDPSTVVRQQCCQVRGHRHHYAVVHRVVNVVSNVVNGD/DDAALNPDFQDFFAFEEAEDQDAELVVLLVVLLVQCPFLGQAYEYALLNHPVSLVLVVQQVSQVSSVVNNNSRFYEYDHDAVQQPGDDHDDLVSVLVSLQSCLVRHDGAEYEAEPPRPLVSVLVSVVSNVVSNHAYEYEGHAAPFADALVVLLVSQLSCVVSVHLEYEYEYEYPDLVSLVSQLVSLQCNQPPPDPHAYAYFHDDPSTVVSQQCCQVRGHRHHYAVCHSVVNVVSNVVPGD